Protein AF-0000000075746843 (afdb_homodimer)

Radius of gyration: 25.32 Å; Cα contacts (8 Å, |Δi|>4): 802; chains: 2; bounding box: 60×71×54 Å

Secondary structure (DSSP, 8-state):
----HHHHHHHHHHHSS--SHHHHHHHHT--HHHHHHHHHHT---HHHHHHHHHHHT--HHHHHT--S--------------EEEEEEEEEEE-TTT-SEEEEEEEEEEEEHHHHTTT--GGGEEEEE---STTTTTS-TT-EEEEETT--S--TTEEEEEEETTEEEEEEEEEETTEEEEES-TT-EE-TTTS--EEEEEEEEEEE-----/----HHHHHHHHHHHSS--SHHHHHHHHT--HHHHHHHHHHT---HHHHHHHHHHHT--HHHHHT-----------------EEEEEEEEEEE-TTT-SEEEEEEEEEEEEHHHHTTT--GGGEEEEE---STTTTTS-TT-EEEEETT--S--TTEEEEEEETTEEEEEEEEEETTEEEEES-TT-EE-TTTS--EEEEEEEEEEE-----

Sequence (424 aa):
MRTQFSPFFERVMQATDIENQSQLAKVLGVGRAAISLVKQKNSVPSRWILLLSRAYDLDPVWLAGEDEEPEQDMSSADHTEGIATLPWVRPELDPGTGTLRPLERPGWPVSAGWLSQWGSPEQTVVLYAPSAALEPEITPGDILAVDQAQTTATDGGIFLLTLPTGIILRRLWLQPDGVRLEPGSDQTLQAEEGGDLLGRVLFSVRGHGQSGMRTQFSPFFERVMQATDIENQSQLAKVLGVGRAAISLVKQKNSVPSRWILLLSRAYDLDPVWLAGEDEEPEQDMSSADHTEGIATLPWVRPELDPGTGTLRPLERPGWPVSAGWLSQWGSPEQTVVLYAPSAALEPEITPGDILAVDQAQTTATDGGIFLLTLPTGIILRRLWLQPDGVRLEPGSDQTLQAEEGGDLLGRVLFSVRGHGQSG

pLDDT: mean 82.44, std 17.91, range [25.45, 98.44]

Solvent-accessible surface area (backbone atoms only — not comparable to full-atom values): 23309 Å² total; per-residue (Å²): 133,75,25,42,33,70,68,32,50,50,46,45,40,71,73,43,92,42,82,49,71,67,50,46,18,59,73,73,70,49,54,63,67,55,54,53,49,31,52,71,66,36,42,48,57,66,64,59,45,51,51,48,17,62,76,61,72,45,61,50,54,61,47,53,63,65,68,75,80,77,65,81,62,82,54,75,72,73,36,57,77,42,75,39,63,26,48,35,34,43,94,41,67,34,87,88,76,68,38,67,32,77,43,95,58,84,48,48,47,34,43,41,33,72,44,53,79,65,46,53,69,91,44,27,35,27,32,61,40,87,47,62,60,49,55,72,71,41,39,61,77,20,40,33,34,29,27,49,76,46,53,68,91,44,55,68,31,38,30,37,28,36,47,100,90,41,68,46,66,32,31,30,36,72,46,100,85,34,34,32,28,41,66,61,57,85,44,55,35,39,82,86,72,39,51,56,54,57,12,27,38,38,33,39,38,38,76,47,51,69,64,117,134,74,26,44,29,69,69,32,52,51,46,45,40,72,72,44,92,41,81,48,72,66,50,46,18,60,74,71,69,48,53,63,68,55,55,54,50,30,50,71,67,36,41,49,56,65,65,59,44,51,52,49,17,63,76,62,71,44,60,49,54,62,48,53,62,66,68,76,79,79,62,80,65,84,58,73,77,72,38,56,75,41,76,40,62,25,47,35,34,42,90,42,68,34,87,88,76,68,37,66,32,77,42,96,56,84,47,50,47,34,42,41,33,71,44,53,79,63,46,52,68,91,45,26,34,28,32,61,39,88,47,63,59,48,54,72,71,41,41,63,76,20,40,32,33,30,27,49,76,45,55,68,91,42,55,67,31,38,30,36,29,36,46,98,89,41,66,45,66,33,31,32,37,72,47,98,85,34,32,32,28,41,67,61,58,85,43,55,36,39,83,86,73,40,49,58,52,56,12,28,38,39,31,38,36,40,76,47,50,69,61,117

Nearest PDB structures (foldseek):
  3bdn-assembly1_A  TM=4.431E-01  e=1.319E-05  Lambdavirus lambda
  4n31-assembly1_A  TM=7.447E-01  e=4.473E-03  Streptococcus pyogenes
  5d4z-assembly3_F  TM=6.217E-01  e=3.722E-02  Salmonella phage SPC32H
  5d4z-assembly8_U  TM=5.764E-01  e=5.960E-02  Salmonella phage SPC32H
  3fks-assembly1_D  TM=4.056E-01  e=1.609E+00  Saccharomyces cerevisiae

Foldseek 3Di:
DFQFLVLLVVVLVVQHVDPDLCSLCVQLVHDSVVSVVCNVVRGDDLSSLLSSCVVRVNDSCVSSVPPPDPPPCCDDPCLVQDKDFAWEFEQDADPVPRATHGDPDTGHIDRQSVLSVPAGSVQKHKYFAPDCQDPPVHHGVKIWIWRQVPFDADAQWWFWFADPVGIHIWTWHDDPQAIATRPVRVDRPRPVNGTGTRGTTRDIGDDPPPPD/DFQFLVLLVVVLVVQHVDDDLCVLCVQLVHDSVVSVVCNVVRGDDLSSLVSSCVVRVNDSCVSSVPPDDPPPCCPDPCLVQDKDFAWEFEQDADPVPRATHGDPDTGDIDRQSVLVVPAGSVQKHKYFAPDCQDPPVHHGVKIWIWRQVPFDADAQWWFWFADPVGIHIWTWHDDPQAIATRPVRVDRPRPVNGTGTRGTTRDIGDDPPPPD

InterPro domains:
  IPR001387 Cro/C1-type, helix-turn-helix domain [PS50943] (21-63)
  IPR001387 Cro/C1-type, helix-turn-helix domain [cd00093] (21-63)
  IPR010744 Bacteriophage CI repressor, N-terminal [PF07022] (10-70)
  IPR010982 Lambda repressor-like, DNA-binding domain superfamily [G3DSA:1.10.260.40] (3-71)
  IPR010982 Lambda repressor-like, DNA-binding domain superfamily [SSF47413] (20-64)
  IPR015927 Peptidase S24/S26A/S26B/S26C [PF00717] (114-185)
  IPR036286 LexA/Signal peptidase-like superfamily [SSF51306] (119-205)
  IPR039418 LexA-like [cd06529] (135-183)

Structure (mmCIF, N/CA/C/O backbone):
data_AF-0000000075746843-model_v1
#
loop_
_entity.id
_entity.type
_entity.pdbx_description
1 polymer 'CI repressor'
#
loop_
_atom_site.group_PDB
_atom_site.id
_atom_site.type_symbol
_atom_site.label_atom_id
_atom_site.label_alt_id
_atom_site.label_comp_id
_atom_site.label_asym_id
_atom_site.label_entity_id
_atom_site.label_seq_id
_atom_site.pdbx_PDB_ins_code
_atom_site.Cartn_x
_atom_site.Cartn_y
_atom_site.Cartn_z
_atom_site.occupancy
_atom_site.B_iso_or_equiv
_atom_site.auth_seq_id
_atom_site.auth_comp_id
_atom_site.auth_asym_id
_atom_site.auth_atom_id
_atom_site.pdbx_PDB_model_num
ATOM 1 N N . MET A 1 1 ? 26.875 -10.344 10.062 1 43.31 1 MET A N 1
ATOM 2 C CA . MET A 1 1 ? 27.984 -11.281 9.938 1 43.31 1 MET A CA 1
ATOM 3 C C . MET A 1 1 ? 27.859 -12.094 8.656 1 43.31 1 MET A C 1
ATOM 5 O O . MET A 1 1 ? 26.766 -12.391 8.203 1 43.31 1 MET A O 1
ATOM 9 N N . ARG A 1 2 ? 28.938 -12.375 7.938 1 61.88 2 ARG A N 1
ATOM 10 C CA . ARG A 1 2 ? 29.078 -13.062 6.656 1 61.88 2 ARG A CA 1
ATOM 11 C C . ARG A 1 2 ? 28.844 -14.562 6.816 1 61.88 2 ARG A C 1
ATOM 13 O O . ARG A 1 2 ? 29.469 -15.203 7.672 1 61.88 2 ARG A O 1
ATOM 20 N N . THR A 1 3 ? 27.734 -14.906 6.316 1 76.88 3 THR A N 1
ATOM 21 C CA . THR A 1 3 ? 27.484 -16.344 6.367 1 76.88 3 THR A CA 1
ATOM 22 C C . THR A 1 3 ? 28.484 -17.109 5.508 1 76.88 3 THR A C 1
ATOM 24 O O . THR A 1 3 ? 28.594 -16.844 4.305 1 76.88 3 THR A O 1
ATOM 27 N N . GLN A 1 4 ? 29.359 -17.875 6.223 1 82.81 4 GLN A N 1
ATOM 28 C CA . GLN A 1 4 ? 30.375 -18.656 5.535 1 82.81 4 GLN A CA 1
ATOM 29 C C . GLN A 1 4 ? 29.75 -19.812 4.754 1 82.81 4 GLN A C 1
ATOM 31 O O . GLN A 1 4 ? 28.781 -20.406 5.211 1 82.81 4 GLN A O 1
ATOM 36 N N . PHE A 1 5 ? 30.328 -20.109 3.574 1 90.69 5 PHE A N 1
ATOM 37 C CA . PHE A 1 5 ? 29.703 -21.062 2.66 1 90.69 5 PHE A CA 1
ATOM 38 C C . PHE A 1 5 ? 29.75 -22.484 3.234 1 90.69 5 PHE A C 1
ATOM 40 O O . PHE A 1 5 ? 28.75 -23.188 3.215 1 90.69 5 PHE A O 1
ATOM 47 N N . SER A 1 6 ? 30.953 -22.891 3.771 1 89.75 6 SER A N 1
ATOM 48 C CA . SER A 1 6 ? 31.125 -24.281 4.184 1 89.75 6 SER A CA 1
ATOM 49 C C . SER A 1 6 ? 30.125 -24.656 5.285 1 89.75 6 SER A C 1
ATOM 51 O O . SER A 1 6 ? 29.391 -25.641 5.156 1 89.75 6 SER A O 1
ATOM 53 N N . PRO A 1 7 ? 30.062 -23.891 6.375 1 86.88 7 PRO A N 1
ATOM 54 C CA . PRO A 1 7 ? 29.078 -24.234 7.398 1 86.88 7 PRO A CA 1
ATOM 55 C C . PRO A 1 7 ? 27.641 -24.094 6.906 1 86.88 7 PRO A C 1
ATOM 57 O O . PRO A 1 7 ? 26.766 -24.875 7.281 1 86.88 7 PRO A O 1
ATOM 60 N N . PHE A 1 8 ? 27.344 -23.141 6.062 1 89.31 8 PHE A N 1
ATOM 61 C CA . PHE A 1 8 ? 26.031 -22.953 5.453 1 89.31 8 PHE A CA 1
ATOM 62 C C . PHE A 1 8 ? 25.625 -24.172 4.645 1 89.31 8 PHE A C 1
ATOM 64 O O . PHE A 1 8 ? 24.516 -24.703 4.812 1 89.31 8 PHE A O 1
ATOM 71 N N . PHE A 1 9 ? 26.484 -24.609 3.811 1 92.19 9 PHE A N 1
ATOM 72 C CA . PHE A 1 9 ? 26.188 -25.734 2.934 1 92.19 9 PHE A CA 1
ATOM 73 C C . PHE A 1 9 ? 26 -27.016 3.738 1 92.19 9 PHE A C 1
ATOM 75 O O . PHE A 1 9 ? 25.156 -27.844 3.418 1 92.19 9 PHE A O 1
ATOM 82 N N . GLU A 1 10 ? 26.75 -27.125 4.793 1 90.12 10 GLU A N 1
ATOM 83 C CA . GLU A 1 10 ? 26.594 -28.281 5.68 1 90.12 10 GLU A CA 1
ATOM 84 C C . GLU A 1 10 ? 25.203 -28.297 6.309 1 90.12 10 GLU A C 1
ATOM 86 O O . GLU A 1 10 ? 24.578 -29.359 6.391 1 90.12 10 GLU A O 1
ATOM 91 N N . ARG A 1 11 ? 24.719 -27.203 6.695 1 88.19 11 ARG A N 1
ATOM 92 C CA . ARG A 1 11 ? 23.391 -27.109 7.281 1 88.19 11 ARG A CA 1
ATOM 93 C C . ARG A 1 11 ? 22.312 -27.406 6.242 1 88.19 11 ARG A C 1
ATOM 95 O O . ARG A 1 11 ? 21.312 -28.062 6.539 1 88.19 11 ARG A O 1
ATOM 102 N N . VAL A 1 12 ? 22.484 -26.938 5.051 1 91.25 12 VAL A N 1
ATOM 103 C CA . VAL A 1 12 ? 21.578 -27.203 3.949 1 91.25 12 VAL A CA 1
ATOM 104 C C . VAL A 1 12 ? 21.5 -28.703 3.689 1 91.25 12 VAL A C 1
ATOM 106 O O . VAL A 1 12 ? 20.406 -29.281 3.59 1 91.25 12 VAL A O 1
ATOM 109 N N . MET A 1 13 ? 22.688 -29.297 3.652 1 92.25 13 MET A N 1
ATOM 110 C CA . MET A 1 13 ? 22.734 -30.734 3.381 1 92.25 13 MET A CA 1
ATOM 111 C C . MET A 1 13 ? 22.062 -31.531 4.504 1 92.25 13 MET A C 1
ATOM 113 O O . MET A 1 13 ? 21.438 -32.562 4.254 1 92.25 13 MET A O 1
ATOM 117 N N . GLN A 1 14 ? 22.141 -31 5.656 1 89 14 GLN A N 1
ATOM 118 C CA . GLN A 1 14 ? 21.594 -31.688 6.824 1 89 14 GLN A CA 1
ATOM 119 C C . GLN A 1 14 ? 20.062 -31.594 6.848 1 89 14 GLN A C 1
ATOM 121 O O . GLN A 1 14 ? 19.375 -32.531 7.234 1 89 14 GLN A O 1
ATOM 126 N N . ALA A 1 15 ? 19.547 -30.5 6.371 1 86.06 15 ALA A N 1
ATOM 127 C CA . ALA A 1 15 ? 18.141 -30.203 6.594 1 86.06 15 ALA A CA 1
ATOM 128 C C . ALA A 1 15 ? 17.328 -30.438 5.324 1 86.06 15 ALA A C 1
ATOM 130 O O . ALA A 1 15 ? 16.094 -30.391 5.355 1 86.06 15 ALA A O 1
ATOM 131 N N . THR A 1 16 ? 18.078 -30.672 4.254 1 89.56 16 THR A N 1
ATOM 132 C CA . THR A 1 16 ? 17.359 -30.828 2.99 1 89.56 16 THR A CA 1
ATOM 133 C C . THR A 1 16 ? 17.859 -32.062 2.232 1 89.56 16 THR A C 1
ATOM 135 O O . THR A 1 16 ? 18.75 -32.781 2.707 1 89.56 16 THR A O 1
ATOM 138 N N . ASP A 1 17 ? 17.234 -32.312 1.042 1 89 17 ASP A N 1
ATOM 139 C CA . ASP A 1 17 ? 17.641 -33.406 0.192 1 89 17 ASP A CA 1
ATOM 140 C C . ASP A 1 17 ? 18.75 -33 -0.775 1 89 17 ASP A C 1
ATOM 142 O O . ASP A 1 17 ? 19.094 -33.75 -1.683 1 89 17 ASP A O 1
ATOM 146 N N . ILE A 1 18 ? 19.266 -31.828 -0.568 1 92.44 18 ILE A N 1
ATOM 147 C CA . ILE A 1 18 ? 20.359 -31.344 -1.4 1 92.44 18 ILE A CA 1
ATOM 148 C C . ILE A 1 18 ? 21.656 -32.031 -0.983 1 92.44 18 ILE A C 1
ATOM 150 O O . ILE A 1 18 ? 22.078 -31.953 0.175 1 92.44 18 ILE A O 1
ATOM 154 N N . GLU A 1 19 ? 22.219 -32.688 -1.957 1 90.31 19 GLU A N 1
ATOM 155 C CA . GLU A 1 19 ? 23.359 -33.531 -1.599 1 90.31 19 GLU A CA 1
ATOM 156 C C . GLU A 1 19 ? 24.656 -32.938 -2.186 1 90.31 19 GLU A C 1
ATOM 158 O O . GLU A 1 19 ? 25.75 -33.312 -1.767 1 90.31 19 GLU A O 1
ATOM 163 N N . ASN A 1 20 ? 24.609 -32.156 -3.236 1 90.31 20 ASN A N 1
ATOM 164 C CA . ASN A 1 20 ? 25.797 -31.594 -3.881 1 90.31 20 ASN A CA 1
ATOM 165 C C . ASN A 1 20 ? 25.562 -30.172 -4.371 1 90.31 20 ASN A C 1
ATOM 167 O O . ASN A 1 20 ? 24.438 -29.688 -4.344 1 90.31 20 ASN A O 1
ATOM 171 N N . GLN A 1 21 ? 26.656 -29.516 -4.77 1 91.69 21 GLN A N 1
ATOM 172 C CA . GLN A 1 21 ? 26.625 -28.109 -5.156 1 91.69 21 GLN A CA 1
ATOM 173 C C . GLN A 1 21 ? 25.797 -27.906 -6.43 1 91.69 21 GLN A C 1
ATOM 175 O O . GLN A 1 21 ? 25.188 -26.859 -6.625 1 91.69 21 GLN A O 1
ATOM 180 N N . SER A 1 22 ? 25.75 -28.984 -7.258 1 90.31 22 SER A N 1
ATOM 181 C CA . SER A 1 22 ? 24.938 -28.922 -8.469 1 90.31 22 SER A CA 1
ATOM 182 C C . SER A 1 22 ? 23.453 -28.875 -8.141 1 90.31 22 SER A C 1
ATOM 184 O O . SER A 1 22 ? 22.703 -28.125 -8.758 1 90.31 22 SER A O 1
ATOM 186 N N . GLN A 1 23 ? 23 -29.625 -7.215 1 91.38 23 GLN A N 1
ATOM 187 C CA . GLN A 1 23 ? 21.625 -29.625 -6.758 1 91.38 23 GLN A CA 1
ATOM 188 C C . GLN A 1 23 ? 21.25 -28.312 -6.082 1 91.38 23 GLN A C 1
ATOM 190 O O . GLN A 1 23 ? 20.141 -27.797 -6.27 1 91.38 23 GLN A O 1
ATOM 195 N N . LEU A 1 24 ? 22.156 -27.766 -5.246 1 92.25 24 LEU A N 1
ATOM 196 C CA . LEU A 1 24 ? 21.953 -26.453 -4.629 1 92.25 24 LEU A CA 1
ATOM 197 C C . LEU A 1 24 ? 21.703 -25.391 -5.691 1 92.25 24 LEU A C 1
ATOM 199 O O . LEU A 1 24 ? 20.781 -24.578 -5.562 1 92.25 24 LEU A O 1
ATOM 203 N N . ALA A 1 25 ? 22.516 -25.375 -6.754 1 91.5 25 ALA A N 1
ATOM 204 C CA . ALA A 1 25 ? 22.375 -24.438 -7.855 1 91.5 25 ALA A CA 1
ATOM 205 C C . ALA A 1 25 ? 20.984 -24.531 -8.492 1 91.5 25 ALA A C 1
ATOM 207 O O . ALA A 1 25 ? 20.359 -23.5 -8.781 1 91.5 25 ALA A O 1
ATOM 208 N N . LYS A 1 26 ? 20.547 -25.781 -8.648 1 86.62 26 LYS A N 1
ATOM 209 C CA . LYS A 1 26 ? 19.234 -26.031 -9.25 1 86.62 26 LYS A CA 1
ATOM 210 C C . LYS A 1 26 ? 18.125 -25.453 -8.391 1 86.62 26 LYS A C 1
ATOM 212 O O . LYS A 1 26 ? 17.219 -24.781 -8.898 1 86.62 26 LYS A O 1
ATOM 217 N N . VAL A 1 27 ? 18.234 -25.703 -7.113 1 84.44 27 VAL A N 1
ATOM 218 C CA . VAL A 1 27 ? 17.188 -25.266 -6.195 1 84.44 27 VAL A CA 1
ATOM 219 C C . VAL A 1 27 ? 17.172 -23.734 -6.105 1 84.44 27 VAL A C 1
ATOM 221 O O . VAL A 1 27 ? 16.109 -23.125 -6.027 1 84.44 27 VAL A O 1
ATOM 224 N N . LEU A 1 28 ? 18.281 -23.094 -6.109 1 86.69 28 LEU A N 1
ATOM 225 C CA . LEU A 1 28 ? 18.438 -21.656 -5.977 1 86.69 28 LEU A CA 1
ATOM 226 C C . LEU A 1 28 ? 18.172 -20.953 -7.309 1 86.69 28 LEU A C 1
ATOM 228 O O . LEU A 1 28 ? 18.016 -19.734 -7.355 1 86.69 28 LEU A O 1
ATOM 232 N N . GLY A 1 29 ? 18.141 -21.766 -8.406 1 81.62 29 GLY A N 1
ATOM 233 C CA . GLY A 1 29 ? 17.922 -21.219 -9.734 1 81.62 29 GLY A CA 1
ATOM 234 C C . GLY A 1 29 ? 19.109 -20.422 -10.258 1 81.62 29 GLY A C 1
ATOM 235 O O . GLY A 1 29 ? 18.922 -19.391 -10.914 1 81.62 29 GLY A O 1
ATOM 236 N N . VAL A 1 30 ? 20.234 -20.797 -9.898 1 83.56 30 VAL A N 1
ATOM 237 C CA . VAL A 1 30 ? 21.438 -20.125 -10.352 1 83.56 30 VAL A CA 1
ATOM 238 C C . VAL A 1 30 ? 22.344 -21.109 -11.078 1 83.56 30 VAL A C 1
ATOM 240 O O . VAL A 1 30 ? 22.094 -22.328 -11.039 1 83.56 30 VAL A O 1
ATOM 243 N N . GLY A 1 31 ? 23.328 -20.609 -11.781 1 81.38 31 GLY A N 1
ATOM 244 C CA . GLY A 1 31 ? 24.312 -21.453 -12.438 1 81.38 31 GLY A CA 1
ATOM 245 C C . GLY A 1 31 ? 25.375 -21.984 -11.484 1 81.38 31 GLY A C 1
ATOM 246 O O . GLY A 1 31 ? 25.578 -21.422 -10.406 1 81.38 31 GLY A O 1
ATOM 247 N N . ARG A 1 32 ? 26.031 -23.047 -11.906 1 84.94 32 ARG A N 1
ATOM 248 C CA . ARG A 1 32 ? 27.078 -23.656 -11.109 1 84.94 32 ARG A CA 1
ATOM 249 C C . ARG A 1 32 ? 28.219 -22.688 -10.852 1 84.94 32 ARG A C 1
ATOM 251 O O . ARG A 1 32 ? 28.859 -22.75 -9.797 1 84.94 32 ARG A O 1
ATOM 258 N N . ALA A 1 33 ? 28.469 -21.734 -11.773 1 83.31 33 ALA A N 1
ATOM 259 C CA . ALA A 1 33 ? 29.547 -20.75 -11.625 1 83.31 33 ALA A CA 1
ATOM 260 C C . ALA A 1 33 ? 29.266 -19.812 -10.453 1 83.31 33 ALA A C 1
ATOM 262 O O . ALA A 1 33 ? 30.188 -19.391 -9.75 1 83.31 33 ALA A O 1
ATOM 263 N N . ALA A 1 34 ? 28.047 -19.547 -10.211 1 87.19 34 ALA A N 1
ATOM 264 C CA . ALA A 1 34 ? 27.641 -18.688 -9.102 1 87.19 34 ALA A CA 1
ATOM 265 C C . ALA A 1 34 ? 27.938 -19.344 -7.758 1 87.19 34 ALA A C 1
ATOM 267 O O . ALA A 1 34 ? 28.406 -18.672 -6.828 1 87.19 34 ALA A O 1
ATOM 268 N N . ILE A 1 35 ? 27.641 -20.562 -7.672 1 91.69 35 ILE A N 1
ATOM 269 C CA . ILE A 1 35 ? 27.922 -21.312 -6.441 1 91.69 35 ILE A CA 1
ATOM 270 C C . ILE A 1 35 ? 29.422 -21.297 -6.164 1 91.69 35 ILE A C 1
ATOM 272 O O . ILE A 1 35 ? 29.844 -21.078 -5.031 1 91.69 35 ILE A O 1
ATOM 276 N N . SER A 1 36 ? 30.234 -21.547 -7.227 1 89 36 SER A N 1
ATOM 277 C CA . SER A 1 36 ? 31.688 -21.578 -7.094 1 89 36 SER A CA 1
ATOM 278 C C . SER A 1 36 ? 32.219 -20.234 -6.629 1 89 36 SER A C 1
ATOM 280 O O . SER A 1 36 ? 33.125 -20.172 -5.785 1 89 36 SER A O 1
ATOM 282 N N . LEU A 1 37 ? 31.703 -19.188 -7.094 1 84.44 37 LEU A N 1
ATOM 283 C CA . LEU A 1 37 ? 32.125 -17.844 -6.738 1 84.44 37 LEU A CA 1
ATOM 284 C C . LEU A 1 37 ? 31.812 -17.547 -5.273 1 84.44 37 LEU A C 1
ATOM 286 O O . LEU A 1 37 ? 32.656 -16.984 -4.555 1 84.44 37 LEU A O 1
ATOM 290 N N . VAL A 1 38 ? 30.594 -17.875 -4.867 1 87.69 38 VAL A N 1
ATOM 291 C CA . VAL A 1 38 ? 30.172 -17.656 -3.486 1 87.69 38 VAL A CA 1
ATOM 292 C C . VAL A 1 38 ? 31.047 -18.469 -2.541 1 87.69 38 VAL A C 1
ATOM 294 O O . VAL A 1 38 ? 31.422 -18.016 -1.462 1 87.69 38 VAL A O 1
ATOM 297 N N . LYS A 1 39 ? 31.312 -19.625 -3.002 1 90.5 39 LYS A N 1
ATOM 298 C CA . LYS A 1 39 ? 32.188 -20.5 -2.23 1 90.5 39 LYS A CA 1
ATOM 299 C C . LYS A 1 39 ? 33.594 -19.891 -2.105 1 90.5 39 LYS A C 1
ATOM 301 O O . LYS A 1 39 ? 34.188 -19.906 -1.026 1 90.5 39 LYS A O 1
ATOM 306 N N . GLN A 1 40 ? 34.094 -19.281 -3.188 1 86.56 40 GLN A N 1
ATOM 307 C CA . GLN A 1 40 ? 35.438 -18.672 -3.193 1 86.56 40 GLN A CA 1
ATOM 308 C C . GLN A 1 40 ? 35.469 -17.422 -2.311 1 86.56 40 GLN A C 1
ATOM 310 O O . GLN A 1 40 ? 36.406 -17.203 -1.561 1 86.56 40 GLN A O 1
ATOM 315 N N . LYS A 1 41 ? 34.469 -16.703 -2.359 1 82.5 41 LYS A N 1
ATOM 316 C CA . LYS A 1 41 ? 34.375 -15.477 -1.572 1 82.5 41 LYS A CA 1
ATOM 317 C C . LYS A 1 41 ? 34 -15.773 -0.127 1 82.5 41 LYS A C 1
ATOM 319 O O . LYS A 1 41 ? 34.125 -14.922 0.75 1 82.5 41 LYS A O 1
ATOM 324 N N . ASN A 1 42 ? 33.469 -16.953 0.06 1 84.12 42 ASN A N 1
ATOM 325 C CA . ASN A 1 42 ? 33.031 -17.469 1.355 1 84.12 42 ASN A CA 1
ATOM 326 C C . ASN A 1 42 ? 32.031 -16.516 2.008 1 84.12 42 ASN A C 1
ATOM 328 O O . ASN A 1 42 ? 32.125 -16.203 3.189 1 84.12 42 ASN A O 1
ATOM 332 N N . SER A 1 43 ? 31.234 -15.93 1.247 1 82.12 43 SER A N 1
ATOM 333 C CA . SER A 1 43 ? 30.156 -15.07 1.7 1 82.12 43 SER A CA 1
ATOM 334 C C . SER A 1 43 ? 28.844 -15.422 1.006 1 82.12 43 SER A C 1
ATOM 336 O O . SER A 1 43 ? 28.672 -15.148 -0.183 1 82.12 43 SER A O 1
ATOM 338 N N . VAL A 1 44 ? 27.922 -16 1.709 1 86 44 VAL A N 1
ATOM 339 C CA . VAL A 1 44 ? 26.641 -16.453 1.162 1 86 44 VAL A CA 1
ATOM 340 C C . VAL A 1 44 ? 25.672 -15.281 1.104 1 86 44 VAL A C 1
ATOM 342 O O . VAL A 1 44 ? 25.406 -14.625 2.117 1 86 44 VAL A O 1
ATOM 345 N N . PRO A 1 45 ? 25.188 -15.07 -0.023 1 80.19 45 PRO A N 1
ATOM 346 C CA . PRO A 1 45 ? 24.172 -14.023 -0.121 1 80.19 45 PRO A CA 1
ATOM 347 C C . PRO A 1 45 ? 22.922 -14.336 0.704 1 80.19 45 PRO A C 1
ATOM 349 O O . PRO A 1 45 ? 22.484 -15.484 0.755 1 80.19 45 PRO A O 1
ATOM 352 N N . SER A 1 46 ? 22.438 -13.367 1.333 1 73.12 46 SER A N 1
ATOM 353 C CA . SER A 1 46 ? 21.266 -13.531 2.186 1 73.12 46 SER A CA 1
ATOM 354 C C . SER A 1 46 ? 20.078 -14.07 1.393 1 73.12 46 SER A C 1
ATOM 356 O O . SER A 1 46 ? 19.25 -14.812 1.927 1 73.12 46 SER A O 1
ATOM 358 N N . ARG A 1 47 ? 20.078 -13.734 0.18 1 75.81 47 ARG A N 1
ATOM 359 C CA . ARG A 1 47 ? 19.016 -14.211 -0.69 1 75.81 47 ARG A CA 1
ATOM 360 C C . ARG A 1 47 ? 18.984 -15.734 -0.746 1 75.81 47 ARG A C 1
ATOM 362 O O . ARG A 1 47 ? 17.906 -16.344 -0.752 1 75.81 47 ARG A O 1
ATOM 369 N N . TRP A 1 48 ? 20.125 -16.344 -0.791 1 83.81 48 TRP A N 1
ATOM 370 C CA . TRP A 1 48 ? 20.203 -17.797 -0.827 1 83.81 48 TRP A CA 1
ATOM 371 C C . TRP A 1 48 ? 19.625 -18.406 0.45 1 83.81 48 TRP A C 1
ATOM 373 O O . TRP A 1 48 ? 18.922 -19.406 0.403 1 83.81 48 TRP A O 1
ATOM 383 N N . ILE A 1 49 ? 19.891 -17.781 1.537 1 80.81 49 ILE A N 1
ATOM 384 C CA . ILE A 1 49 ? 19.422 -18.234 2.84 1 80.81 49 ILE A CA 1
ATOM 385 C C . ILE A 1 49 ? 17.891 -18.156 2.898 1 80.81 49 ILE A C 1
ATOM 387 O O . ILE A 1 49 ? 17.234 -19.125 3.301 1 80.81 49 ILE A O 1
ATOM 391 N N . LEU A 1 50 ? 17.438 -17.078 2.408 1 75.69 50 LEU A N 1
ATOM 392 C CA . LEU A 1 50 ? 15.992 -16.859 2.43 1 75.69 50 LEU A CA 1
ATOM 393 C C . LEU A 1 50 ? 15.281 -17.828 1.497 1 75.69 50 LEU A C 1
ATOM 395 O O . LEU A 1 50 ? 14.25 -18.406 1.861 1 75.69 50 LEU A O 1
ATOM 399 N N . LEU A 1 51 ? 15.859 -18.016 0.35 1 79.12 51 LEU A N 1
ATOM 400 C CA . LEU A 1 51 ? 15.273 -18.922 -0.628 1 79.12 51 LEU A CA 1
ATOM 401 C C . LEU A 1 51 ? 15.227 -20.344 -0.086 1 79.12 51 LEU A C 1
ATOM 403 O O . LEU A 1 51 ? 14.195 -21.016 -0.188 1 79.12 51 LEU A O 1
ATOM 407 N N . LEU A 1 52 ? 16.203 -20.719 0.467 1 85.69 52 LEU A N 1
ATOM 408 C CA . LEU A 1 52 ? 16.281 -22.078 0.994 1 85.69 52 LEU A CA 1
ATOM 409 C C . LEU A 1 52 ? 15.391 -22.234 2.219 1 85.69 52 LEU A C 1
ATOM 411 O O . LEU A 1 52 ? 14.758 -23.281 2.4 1 85.69 52 LEU A O 1
ATOM 415 N N . SER A 1 53 ? 15.352 -21.219 3.016 1 80.81 53 SER A N 1
ATOM 416 C CA . SER A 1 53 ? 14.492 -21.234 4.195 1 80.81 53 SER A CA 1
ATOM 417 C C . SER A 1 53 ? 13.023 -21.422 3.812 1 80.81 53 SER A C 1
ATOM 419 O O . SER A 1 53 ? 12.312 -22.203 4.43 1 80.81 53 SER A O 1
ATOM 421 N N . ARG A 1 54 ? 12.766 -20.844 2.807 1 72.88 54 ARG A N 1
ATOM 422 C CA . ARG A 1 54 ? 11.391 -20.922 2.326 1 72.88 54 ARG A CA 1
ATOM 423 C C . ARG A 1 54 ? 11.109 -22.25 1.653 1 72.88 54 ARG A C 1
ATOM 425 O O . ARG A 1 54 ? 10.07 -22.875 1.898 1 72.88 54 ARG A O 1
ATOM 432 N N . ALA A 1 55 ? 11.961 -22.609 0.878 1 76.44 55 ALA A N 1
ATOM 433 C CA . ALA A 1 55 ? 11.781 -23.812 0.082 1 76.44 55 ALA A CA 1
ATOM 434 C C . ALA A 1 55 ? 11.758 -25.062 0.971 1 76.44 55 ALA A C 1
ATOM 436 O O . ALA A 1 55 ? 11.031 -26.016 0.686 1 76.44 55 ALA A O 1
ATOM 437 N N . TYR A 1 56 ? 12.414 -24.984 2.088 1 82.81 56 TYR A N 1
ATOM 438 C CA . TYR A 1 56 ? 12.562 -26.203 2.898 1 82.81 56 TYR A CA 1
ATOM 439 C C . TYR A 1 56 ? 12.055 -25.969 4.32 1 82.81 56 TYR A C 1
ATOM 441 O O . TYR A 1 56 ? 12.25 -26.797 5.199 1 82.81 56 TYR A O 1
ATOM 449 N N . ASP A 1 57 ? 11.445 -24.828 4.496 1 77.44 57 ASP A N 1
ATOM 450 C CA . ASP A 1 57 ? 10.875 -24.453 5.793 1 77.44 57 ASP A CA 1
ATOM 451 C C . ASP A 1 57 ? 11.938 -24.5 6.887 1 77.44 57 ASP A C 1
ATOM 453 O O . ASP A 1 57 ? 11.742 -25.156 7.922 1 77.44 57 ASP A O 1
ATOM 457 N N . LEU A 1 58 ? 13.016 -23.938 6.703 1 80.56 58 LEU A N 1
ATOM 458 C CA . LEU A 1 58 ? 14.125 -23.906 7.645 1 80.56 58 LEU A CA 1
ATOM 459 C C . LEU A 1 58 ? 14.227 -22.531 8.312 1 80.56 58 LEU A C 1
ATOM 461 O O . LEU A 1 58 ? 13.859 -21.516 7.715 1 80.56 58 LEU A O 1
ATOM 465 N N . ASP A 1 59 ? 14.617 -22.5 9.523 1 74.56 59 ASP A N 1
ATOM 466 C CA . ASP A 1 59 ? 14.93 -21.266 10.227 1 74.56 59 ASP A CA 1
ATOM 467 C C . ASP A 1 59 ? 16.094 -20.547 9.555 1 74.56 59 ASP A C 1
ATOM 469 O O . ASP A 1 59 ? 17.203 -21.078 9.477 1 74.56 59 ASP A O 1
ATOM 473 N N . PRO A 1 60 ? 15.945 -19.344 9.086 1 75.62 60 PRO A N 1
ATOM 474 C CA . PRO A 1 60 ? 17.031 -18.641 8.383 1 75.62 60 PRO A CA 1
ATOM 475 C C . PRO A 1 60 ? 18.203 -18.312 9.297 1 75.62 60 PRO A C 1
ATOM 477 O O . PRO A 1 60 ? 19.344 -18.281 8.852 1 75.62 60 PRO A O 1
ATOM 480 N N . VAL A 1 61 ? 17.891 -18.094 10.516 1 69.31 61 VAL A N 1
ATOM 481 C CA . VAL A 1 61 ? 18.953 -17.781 11.477 1 69.31 61 VAL A CA 1
ATOM 482 C C . VAL A 1 61 ? 19.859 -19 11.664 1 69.31 61 VAL A C 1
ATOM 484 O O . VAL A 1 61 ? 21.078 -18.875 11.68 1 69.31 61 VAL A O 1
ATOM 487 N N . TRP A 1 62 ? 19.188 -20.109 11.945 1 77.25 62 TRP A N 1
ATOM 488 C CA . TRP A 1 62 ? 19.938 -21.359 12.07 1 77.25 62 TRP A CA 1
ATOM 489 C C . TRP A 1 62 ? 20.766 -21.625 10.812 1 77.25 62 TRP A C 1
ATOM 491 O O . TRP A 1 62 ? 21.938 -22.016 10.898 1 77.25 62 TRP A O 1
ATOM 501 N N . LEU A 1 63 ? 20.125 -21.391 9.711 1 81.75 63 LEU A N 1
ATOM 502 C CA . LEU A 1 63 ? 20.781 -21.688 8.445 1 81.75 63 LEU A CA 1
ATOM 503 C C . LEU A 1 63 ? 22 -20.781 8.242 1 81.75 63 LEU A C 1
ATOM 505 O O . LEU A 1 63 ? 23.016 -21.234 7.699 1 81.75 63 LEU A O 1
ATOM 509 N N . ALA A 1 64 ? 21.891 -19.625 8.82 1 76.25 64 ALA A N 1
ATOM 510 C CA . ALA A 1 64 ? 22.984 -18.656 8.734 1 76.25 64 ALA A CA 1
ATOM 511 C C . ALA A 1 64 ? 24.078 -18.969 9.758 1 76.25 64 ALA A C 1
ATOM 513 O O . ALA A 1 64 ? 25.188 -18.469 9.656 1 76.25 64 ALA A O 1
ATOM 514 N N . GLY A 1 65 ? 23.891 -20.016 10.805 1 64.5 65 GLY A N 1
ATOM 515 C CA . GLY A 1 65 ? 24.844 -20.438 11.812 1 64.5 65 GLY A CA 1
ATOM 516 C C . GLY A 1 65 ? 24.891 -19.516 13.016 1 64.5 65 GLY A C 1
ATOM 517 O O . GLY A 1 65 ? 25.844 -19.531 13.789 1 64.5 65 GLY A O 1
ATOM 518 N N . GLU A 1 66 ? 24.078 -18.609 13.273 1 53.78 66 GLU A N 1
ATOM 519 C CA . GLU A 1 66 ? 24.109 -17.766 14.469 1 53.78 66 GLU A CA 1
ATOM 520 C C . GLU A 1 66 ? 23.547 -18.5 15.672 1 53.78 66 GLU A C 1
ATOM 522 O O . GLU A 1 66 ? 22.328 -18.703 15.766 1 53.78 66 GLU A O 1
ATOM 527 N N . ASP A 1 67 ? 23.984 -19.594 16.141 1 39.72 67 ASP A N 1
ATOM 528 C CA . ASP A 1 67 ? 23.609 -20.438 17.266 1 39.72 67 ASP A CA 1
ATOM 529 C C . ASP A 1 67 ? 23.328 -19.609 18.5 1 39.72 67 ASP A C 1
ATOM 531 O O . ASP A 1 67 ? 23.109 -20.156 19.594 1 39.72 67 ASP A O 1
ATOM 535 N N . GLU A 1 68 ? 24.141 -18.594 18.953 1 35.56 68 GLU A N 1
ATOM 536 C CA . GLU A 1 68 ? 24.141 -18.391 20.406 1 35.56 68 GLU A CA 1
ATOM 537 C C . GLU A 1 68 ? 22.734 -18.484 20.969 1 35.56 68 GLU A C 1
ATOM 539 O O . GLU A 1 68 ? 21.75 -18.375 20.234 1 35.56 68 GLU A O 1
ATOM 544 N N . GLU A 1 69 ? 22.688 -18.344 22.516 1 31.02 69 GLU A N 1
ATOM 545 C CA . GLU A 1 69 ? 21.641 -18.453 23.531 1 31.02 69 GLU A CA 1
ATOM 546 C C . GLU A 1 69 ? 20.312 -17.922 23 1 31.02 69 GLU A C 1
ATOM 548 O O . GLU A 1 69 ? 20.266 -16.828 22.422 1 31.02 69 GLU A O 1
ATOM 553 N N . PRO A 1 70 ? 19.312 -18.797 22.938 1 31.69 70 PRO A N 1
ATOM 554 C CA . PRO A 1 70 ? 17.953 -18.391 22.578 1 31.69 70 PRO A CA 1
ATOM 555 C C . PRO A 1 70 ? 17.484 -17.141 23.312 1 31.69 70 PRO A C 1
ATOM 557 O O . PRO A 1 70 ? 16.281 -16.938 23.484 1 31.69 70 PRO A O 1
ATOM 560 N N . GLU A 1 71 ? 18.391 -16.375 23.969 1 28.17 71 GLU A N 1
ATOM 561 C CA . GLU A 1 71 ? 17.672 -15.367 24.75 1 28.17 71 GLU A CA 1
ATOM 562 C C . GLU A 1 71 ? 16.375 -14.953 24.062 1 28.17 71 GLU A C 1
ATOM 564 O O . GLU A 1 71 ? 16.281 -14.977 22.828 1 28.17 71 GLU A O 1
ATOM 569 N N . GLN A 1 72 ? 15.25 -15.039 24.875 1 29.38 72 GLN A N 1
ATOM 570 C CA . GLN A 1 72 ? 13.852 -14.656 24.703 1 29.38 72 GLN A CA 1
ATOM 571 C C . GLN A 1 72 ? 13.711 -13.523 23.688 1 29.38 72 GLN A C 1
ATOM 573 O O . GLN A 1 72 ? 12.703 -12.82 23.672 1 29.38 72 GLN A O 1
ATOM 578 N N . ASP A 1 73 ? 14.898 -13.078 23.297 1 25.45 73 ASP A N 1
ATOM 579 C CA . ASP A 1 73 ? 14.695 -11.812 22.609 1 25.45 73 ASP A CA 1
ATOM 580 C C . ASP A 1 73 ? 13.766 -11.992 21.406 1 25.45 73 ASP A C 1
ATOM 582 O O . ASP A 1 73 ? 14.094 -12.703 20.453 1 25.45 73 ASP A O 1
ATOM 586 N N . MET A 1 74 ? 12.508 -12.438 21.531 1 28.45 74 MET A N 1
ATOM 587 C CA . MET A 1 74 ? 11.438 -11.984 20.656 1 28.45 74 MET A CA 1
ATOM 588 C C . MET A 1 74 ? 11.938 -10.906 19.688 1 28.45 74 MET A C 1
ATOM 590 O O . MET A 1 74 ? 11.148 -10.125 19.156 1 28.45 74 MET A O 1
ATOM 594 N N . SER A 1 75 ? 13.242 -10.719 19.844 1 27.7 75 SER A N 1
ATOM 595 C CA . SER A 1 75 ? 13.742 -9.57 19.094 1 27.7 75 SER A CA 1
ATOM 596 C C . SER A 1 75 ? 13.414 -9.688 17.609 1 27.7 75 SER A C 1
ATOM 598 O O . SER A 1 75 ? 12.953 -10.742 17.156 1 27.7 75 SER A O 1
ATOM 600 N N . SER A 1 76 ? 14.531 -9.359 16.672 1 27.16 76 SER A N 1
ATOM 601 C CA . SER A 1 76 ? 14.477 -8.766 15.344 1 27.16 76 SER A CA 1
ATOM 602 C C . SER A 1 76 ? 14.242 -9.82 14.273 1 27.16 76 SER A C 1
ATOM 604 O O . SER A 1 76 ? 15.07 -10.711 14.07 1 27.16 76 SER A O 1
ATOM 606 N N . ALA A 1 77 ? 13.273 -10.852 14.242 1 29.33 77 ALA A N 1
ATOM 607 C CA . ALA A 1 77 ? 12.922 -11.195 12.867 1 29.33 77 ALA A CA 1
ATOM 608 C C . ALA A 1 77 ? 13.734 -10.375 11.867 1 29.33 77 ALA A C 1
ATOM 610 O O . ALA A 1 77 ? 13.578 -9.156 11.789 1 29.33 77 ALA A O 1
ATOM 611 N N . ASP A 1 78 ? 14.953 -10.656 11.82 1 30.8 78 ASP A N 1
ATOM 612 C CA . ASP A 1 78 ? 15.844 -10.164 10.781 1 30.8 78 ASP A CA 1
ATOM 613 C C . ASP A 1 78 ? 15.094 -9.961 9.461 1 30.8 78 ASP A C 1
ATOM 615 O O . ASP A 1 78 ? 15.078 -10.852 8.609 1 30.8 78 ASP A O 1
ATOM 619 N N . HIS A 1 79 ? 13.781 -9.984 9.367 1 37.19 79 HIS A N 1
ATOM 620 C CA . HIS A 1 79 ? 13.109 -9.25 8.297 1 37.19 79 HIS A CA 1
ATOM 621 C C . HIS A 1 79 ? 14.094 -8.359 7.535 1 37.19 79 HIS A C 1
ATOM 623 O O . HIS A 1 79 ? 14.602 -7.379 8.086 1 37.19 79 HIS A O 1
ATOM 629 N N . THR A 1 80 ? 15.148 -9.031 7.094 1 40.62 80 THR A N 1
ATOM 630 C CA . THR A 1 80 ? 15.945 -8.227 6.176 1 40.62 80 THR A CA 1
ATOM 631 C C . THR A 1 80 ? 15.195 -6.957 5.781 1 40.62 80 THR A C 1
ATOM 633 O O . THR A 1 80 ? 14.164 -7.023 5.102 1 40.62 80 THR A O 1
ATOM 636 N N . GLU A 1 81 ? 14.984 -6.238 6.637 1 56.41 81 GLU A N 1
ATOM 637 C CA . GLU A 1 81 ? 14.43 -4.895 6.758 1 56.41 81 GLU A CA 1
ATOM 638 C C . GLU A 1 81 ? 14.75 -4.051 5.527 1 56.41 81 GLU A C 1
ATOM 640 O O . GLU A 1 81 ? 14.742 -2.818 5.59 1 56.41 81 GLU A O 1
ATOM 645 N N . GLY A 1 82 ? 15.25 -4.977 4.562 1 82.19 82 GLY A N 1
ATOM 646 C CA . GLY A 1 82 ? 15.641 -4.203 3.391 1 82.19 82 GLY A CA 1
ATOM 647 C C . GLY A 1 82 ? 14.461 -3.826 2.512 1 82.19 82 GLY A C 1
ATOM 648 O O . GLY A 1 82 ? 13.344 -4.312 2.717 1 82.19 82 GLY A O 1
ATOM 649 N N . ILE A 1 83 ? 14.703 -2.936 1.908 1 90 83 ILE A N 1
ATOM 650 C CA . ILE A 1 83 ? 13.75 -2.449 0.914 1 90 83 ILE A CA 1
ATOM 651 C C . ILE A 1 83 ? 13.938 -3.211 -0.396 1 90 83 ILE A C 1
ATOM 653 O O . ILE A 1 83 ? 15.062 -3.336 -0.893 1 90 83 ILE A O 1
ATOM 657 N N . ALA A 1 84 ? 12.938 -3.975 -0.787 1 93.31 84 ALA A N 1
ATOM 658 C CA . ALA A 1 84 ? 12.898 -4.555 -2.127 1 93.31 84 ALA A CA 1
ATOM 659 C C . ALA A 1 84 ? 12.102 -3.668 -3.084 1 93.31 84 ALA A C 1
ATOM 661 O O . ALA A 1 84 ? 11.359 -2.789 -2.65 1 93.31 84 ALA A O 1
ATOM 662 N N . THR A 1 85 ? 12.352 -3.863 -4.402 1 95.06 85 THR A N 1
ATOM 663 C CA . THR A 1 85 ? 11.562 -3.174 -5.422 1 95.06 85 THR A CA 1
ATOM 664 C C . THR A 1 85 ? 10.852 -4.176 -6.32 1 95.06 85 THR A C 1
ATOM 666 O O . THR A 1 85 ? 11.453 -5.152 -6.773 1 95.06 85 THR A O 1
ATOM 669 N N . LEU A 1 86 ? 9.609 -4 -6.469 1 97.75 86 LEU A N 1
ATOM 670 C CA . LEU A 1 86 ? 8.781 -4.883 -7.285 1 97.75 86 LEU A CA 1
ATOM 671 C C . LEU A 1 86 ? 8.617 -4.324 -8.695 1 97.75 86 LEU A C 1
ATOM 673 O O . LEU A 1 86 ? 8.273 -3.154 -8.867 1 97.75 86 LEU A O 1
ATOM 677 N N . PRO A 1 87 ? 8.859 -5.141 -9.703 1 97.44 87 PRO A N 1
ATOM 678 C CA . PRO A 1 87 ? 8.719 -4.648 -11.078 1 97.44 87 PRO A CA 1
ATOM 679 C C . PRO A 1 87 ? 7.266 -4.414 -11.477 1 97.44 87 PRO A C 1
ATOM 681 O O . PRO A 1 87 ? 6.375 -5.152 -11.039 1 97.44 87 PRO A O 1
ATOM 684 N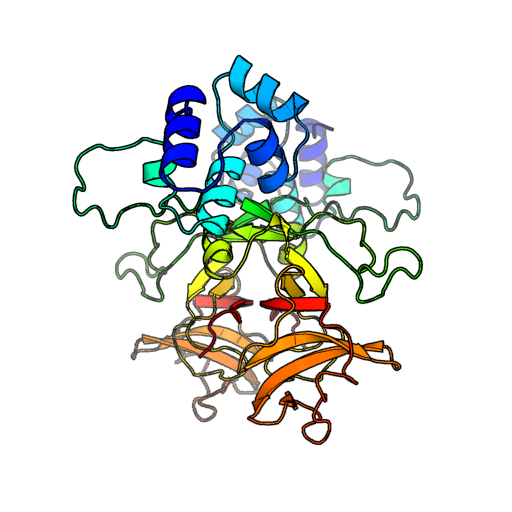 N . TRP A 1 88 ? 7.039 -3.432 -12.352 1 97.19 88 TRP A N 1
ATOM 685 C CA . TRP A 1 88 ? 5.719 -3.115 -12.891 1 97.19 88 TRP A CA 1
ATOM 686 C C . TRP A 1 88 ? 5.418 -3.965 -14.117 1 97.19 88 TRP A C 1
ATOM 688 O O . TRP A 1 88 ? 6.289 -4.184 -14.961 1 97.19 88 TRP A O 1
ATOM 698 N N . VAL A 1 89 ? 4.148 -4.352 -14.188 1 97.5 89 VAL A N 1
ATOM 699 C CA . VAL A 1 89 ? 3.688 -5.055 -15.383 1 97.5 89 VAL A CA 1
ATOM 700 C C . VAL A 1 89 ? 2.338 -4.492 -15.82 1 97.5 89 VAL A C 1
ATOM 702 O O . VAL A 1 89 ? 1.68 -3.773 -15.062 1 97.5 89 VAL A O 1
ATOM 705 N N . ARG A 1 90 ? 1.994 -4.797 -17.047 1 95.5 90 ARG A N 1
ATOM 706 C CA . ARG A 1 90 ? 0.653 -4.562 -17.578 1 95.5 90 ARG A CA 1
ATOM 707 C C . ARG A 1 90 ? -0.196 -5.824 -17.5 1 95.5 90 ARG A C 1
ATOM 709 O O . ARG A 1 90 ? 0.326 -6.938 -17.578 1 95.5 90 ARG A O 1
ATOM 716 N N . PRO A 1 91 ? -1.468 -5.586 -17.328 1 94.44 91 PRO A N 1
ATOM 717 C CA . PRO A 1 91 ? -2.338 -6.766 -17.328 1 94.44 91 PRO A CA 1
ATOM 718 C C . PRO A 1 91 ? -2.6 -7.309 -18.719 1 94.44 91 PRO A C 1
ATOM 720 O O . PRO A 1 91 ? -3.756 -7.445 -19.125 1 94.44 91 PRO A O 1
ATOM 723 N N . GLU A 1 92 ? -1.527 -7.57 -19.375 1 93 92 GLU A N 1
ATOM 724 C CA . GLU A 1 92 ? -1.507 -8.156 -20.703 1 93 92 GLU A CA 1
ATOM 725 C C . GLU A 1 92 ? -0.467 -9.273 -20.812 1 93 92 GLU A C 1
ATOM 727 O O . GLU A 1 92 ? 0.623 -9.164 -20.25 1 93 92 GLU A O 1
ATOM 732 N N . LEU A 1 93 ? -0.895 -10.242 -21.609 1 91.94 93 LEU A N 1
ATOM 733 C CA . LEU A 1 93 ? 0.045 -11.344 -21.781 1 91.94 93 LEU A CA 1
ATOM 734 C C . LEU A 1 93 ? 0.882 -11.148 -23.047 1 91.94 93 LEU A C 1
ATOM 736 O O . LEU A 1 93 ? 0.368 -10.711 -24.078 1 91.94 93 LEU A O 1
ATOM 740 N N . ASP A 1 94 ? 2.127 -11.383 -22.844 1 90.25 94 ASP A N 1
ATOM 741 C CA . ASP A 1 94 ? 2.979 -11.547 -24.016 1 90.25 94 ASP A CA 1
ATOM 742 C C . ASP A 1 94 ? 2.65 -12.836 -24.766 1 90.25 94 ASP A C 1
ATOM 744 O O . ASP A 1 94 ? 2.727 -13.93 -24.188 1 90.25 94 ASP A O 1
ATOM 748 N N . PRO A 1 95 ? 2.256 -12.742 -26.031 1 88.44 95 PRO A N 1
ATOM 749 C CA . PRO A 1 95 ? 1.875 -13.961 -26.75 1 88.44 95 PRO A CA 1
ATOM 750 C C . PRO A 1 95 ? 3.027 -14.953 -26.891 1 88.44 95 PRO A C 1
ATOM 752 O O . PRO A 1 95 ? 2.799 -16.156 -26.984 1 88.44 95 PRO A O 1
ATOM 755 N N . GLY A 1 96 ? 4.203 -14.477 -26.938 1 89.12 96 GLY A N 1
ATOM 756 C CA . GLY A 1 96 ? 5.359 -15.344 -27.078 1 89.12 96 GLY A CA 1
ATOM 757 C C . GLY A 1 96 ? 5.723 -16.078 -25.797 1 89.12 96 GLY A C 1
ATOM 758 O O . GLY A 1 96 ? 5.93 -17.297 -25.812 1 89.12 96 GLY A O 1
ATOM 759 N N . THR A 1 97 ? 5.645 -15.438 -24.609 1 88.19 97 THR A N 1
ATOM 760 C CA . THR A 1 97 ? 6.137 -16 -23.359 1 88.19 97 THR A CA 1
ATOM 76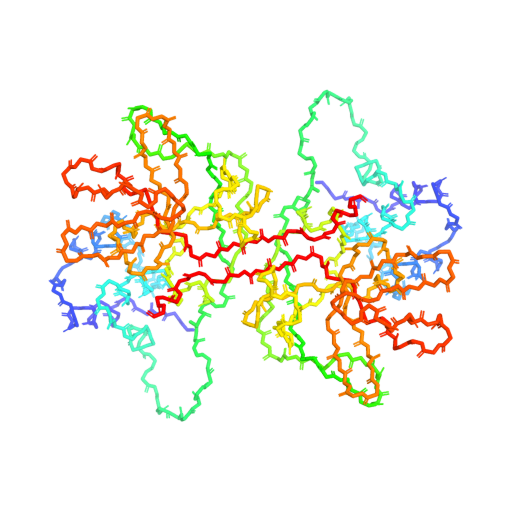1 C C . THR A 1 97 ? 4.973 -16.422 -22.469 1 88.19 97 THR A C 1
ATOM 763 O O . THR A 1 97 ? 5.156 -17.203 -21.516 1 88.19 97 THR A O 1
ATOM 766 N N . GLY A 1 98 ? 3.852 -15.922 -22.719 1 87.56 98 GLY A N 1
ATOM 767 C CA . GLY A 1 98 ? 2.711 -16.203 -21.859 1 87.56 98 GLY A CA 1
ATOM 768 C C . GLY A 1 98 ? 2.797 -15.492 -20.516 1 87.56 98 GLY A C 1
ATOM 769 O O . GLY A 1 98 ? 2.072 -15.836 -19.594 1 87.56 98 GLY A O 1
ATOM 770 N N . THR A 1 99 ? 3.715 -14.57 -20.438 1 90 99 THR A N 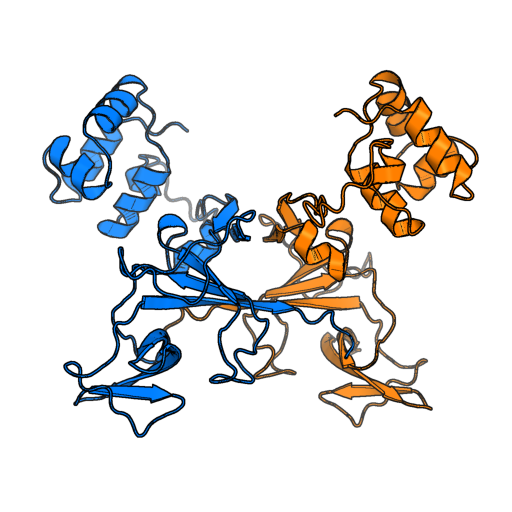1
ATOM 771 C CA . THR A 1 99 ? 3.904 -13.852 -19.172 1 90 99 THR A CA 1
ATOM 772 C C . THR A 1 99 ? 3.346 -12.438 -19.266 1 90 99 THR A C 1
ATOM 774 O O . THR A 1 99 ? 3.084 -11.938 -20.375 1 90 99 THR A O 1
ATOM 777 N N . LEU A 1 100 ? 3.109 -11.922 -18.125 1 95.44 100 LEU A N 1
ATOM 778 C CA . LEU A 1 100 ? 2.658 -10.531 -18.094 1 95.44 100 LEU A CA 1
ATOM 779 C C . LEU A 1 100 ? 3.713 -9.602 -18.688 1 95.44 100 LEU A C 1
ATOM 781 O O . LEU A 1 100 ? 4.91 -9.781 -18.438 1 95.44 100 LEU A O 1
ATOM 785 N N . ARG A 1 101 ? 3.264 -8.586 -19.406 1 95.44 101 ARG A N 1
ATOM 786 C CA . ARG A 1 101 ? 4.172 -7.668 -20.078 1 95.44 101 ARG A CA 1
ATOM 787 C C . ARG A 1 101 ? 4.781 -6.672 -19.109 1 95.44 101 ARG A C 1
ATOM 789 O O . ARG A 1 101 ? 4.059 -6.016 -18.344 1 95.44 101 ARG A O 1
ATOM 796 N N . PRO A 1 102 ? 6.09 -6.535 -19.203 1 94.62 102 PRO A N 1
ATOM 797 C CA . PRO A 1 102 ? 6.742 -5.59 -18.297 1 94.62 102 PRO A CA 1
ATOM 798 C C . PRO A 1 102 ? 6.477 -4.133 -18.672 1 94.62 102 PRO A C 1
ATOM 800 O O . PRO A 1 102 ? 6.289 -3.822 -19.844 1 94.62 102 PRO A O 1
ATOM 803 N N . LEU A 1 103 ? 6.285 -3.295 -17.641 1 92.19 103 LEU A N 1
ATOM 804 C CA . LEU A 1 103 ? 6.316 -1.843 -17.781 1 92.19 103 LEU A CA 1
ATOM 805 C C . LEU A 1 103 ? 7.66 -1.281 -17.344 1 92.19 103 LEU A C 1
ATOM 807 O O . LEU A 1 103 ? 8.141 -1.596 -16.25 1 92.19 103 LEU A O 1
ATOM 811 N N . GLU A 1 104 ? 8.289 -0.579 -18.203 1 88 104 GLU A N 1
ATOM 812 C CA . GLU A 1 104 ? 9.609 -0.026 -17.906 1 88 104 GLU A CA 1
ATOM 813 C C . GLU A 1 104 ? 9.492 1.231 -17.047 1 88 104 GLU A C 1
ATOM 815 O O . GLU A 1 104 ? 9.398 2.342 -17.578 1 88 104 GLU A O 1
ATOM 820 N N . ARG A 1 105 ? 9.555 1.065 -15.805 1 87.81 105 ARG A N 1
ATOM 821 C CA . ARG A 1 105 ? 9.57 2.158 -14.836 1 87.81 105 ARG A CA 1
ATOM 822 C C . ARG A 1 105 ? 10.203 1.716 -13.523 1 87.81 105 ARG A C 1
ATOM 824 O O . ARG A 1 105 ? 10.375 0.519 -13.281 1 87.81 105 ARG A O 1
ATOM 831 N N . PRO A 1 106 ? 10.594 2.654 -12.742 1 87.62 106 PRO A N 1
ATOM 832 C CA . PRO A 1 106 ? 11.156 2.273 -11.445 1 87.62 106 PRO A CA 1
ATOM 833 C C . PRO A 1 106 ? 10.227 1.372 -10.641 1 87.62 106 PRO A C 1
ATOM 835 O O . PRO A 1 106 ? 9.008 1.563 -10.656 1 87.62 106 PRO A O 1
ATOM 838 N N . GLY A 1 107 ? 10.773 0.42 -10 1 94.5 107 GLY A N 1
ATOM 839 C CA . GLY A 1 107 ? 10 -0.546 -9.242 1 94.5 107 GLY A CA 1
ATOM 840 C C . GLY A 1 107 ? 9.266 0.068 -8.062 1 94.5 107 GLY A C 1
ATOM 841 O O . GLY A 1 107 ? 9.562 1.198 -7.664 1 94.5 107 GLY A O 1
ATOM 842 N N . TRP A 1 108 ? 8.367 -0.652 -7.578 1 96.44 108 TRP A N 1
ATOM 843 C CA . TRP A 1 108 ? 7.609 -0.254 -6.395 1 96.44 108 TRP A CA 1
ATOM 844 C C . TRP A 1 108 ? 8.297 -0.742 -5.125 1 96.44 108 TRP A C 1
ATOM 846 O O . TRP A 1 108 ? 8.523 -1.942 -4.953 1 96.44 108 TRP A O 1
ATOM 856 N N . PRO A 1 109 ? 8.594 0.135 -4.234 1 96.31 109 PRO A N 1
ATOM 857 C CA . PRO A 1 109 ? 9.32 -0.285 -3.033 1 96.31 109 PRO A CA 1
ATOM 858 C C . PRO A 1 109 ? 8.43 -1.008 -2.027 1 96.31 109 PRO A C 1
ATOM 860 O O . PRO A 1 109 ? 7.258 -0.661 -1.875 1 96.31 109 PRO A O 1
ATOM 863 N N . VAL A 1 110 ? 9.023 -2.012 -1.333 1 96.5 110 VAL A N 1
ATOM 864 C CA . VAL A 1 110 ? 8.305 -2.75 -0.298 1 96.5 110 VAL A CA 1
ATOM 865 C C . VAL A 1 110 ? 9.289 -3.213 0.777 1 96.5 110 VAL A C 1
ATOM 867 O O . VAL A 1 110 ? 10.477 -3.389 0.507 1 96.5 110 VAL A O 1
ATOM 870 N N . SER A 1 111 ? 8.773 -3.268 1.971 1 93.06 111 SER A N 1
ATOM 871 C CA . SER A 1 111 ? 9.539 -3.961 3 1 93.06 111 SER A CA 1
ATOM 872 C C . SER A 1 111 ? 9.617 -5.457 2.717 1 93.06 111 SER A C 1
ATOM 874 O O . SER A 1 111 ? 8.602 -6.152 2.727 1 93.06 111 SER A O 1
ATOM 876 N N . ALA A 1 112 ? 10.883 -5.883 2.529 1 89.81 112 ALA A N 1
ATOM 877 C CA . ALA A 1 112 ? 11.047 -7.305 2.244 1 89.81 112 ALA A CA 1
ATOM 878 C C . ALA A 1 112 ? 10.562 -8.164 3.41 1 89.81 112 ALA A C 1
ATOM 880 O O . ALA A 1 112 ? 9.914 -9.188 3.205 1 89.81 112 ALA A O 1
ATOM 881 N N . GLY A 1 113 ? 10.914 -7.727 4.555 1 86 113 GLY A N 1
ATOM 882 C CA . GLY A 1 113 ? 10.477 -8.453 5.738 1 86 113 GLY A CA 1
ATOM 883 C C . GLY A 1 113 ? 8.969 -8.508 5.879 1 86 113 GLY A C 1
ATOM 884 O O . GLY A 1 113 ? 8.406 -9.555 6.207 1 86 113 GLY A O 1
ATOM 885 N N . TRP A 1 114 ? 8.297 -7.43 5.672 1 90.06 114 TRP A N 1
ATOM 886 C CA . TRP A 1 114 ? 6.848 -7.359 5.762 1 90.06 114 TRP A CA 1
ATOM 887 C C . TRP A 1 114 ? 6.191 -8.258 4.715 1 90.06 114 TRP A C 1
ATOM 889 O O . TRP A 1 114 ? 5.23 -8.969 5.016 1 90.06 114 TRP A O 1
ATOM 899 N N . LEU A 1 115 ? 6.719 -8.32 3.506 1 93.12 115 LEU A N 1
ATOM 900 C CA . LEU A 1 115 ? 6.145 -9.086 2.404 1 93.12 115 LEU A CA 1
ATOM 901 C C . LEU A 1 115 ? 6.371 -10.578 2.609 1 93.12 115 LEU A C 1
ATOM 903 O O . LEU A 1 115 ? 5.566 -11.398 2.16 1 93.12 115 LEU A O 1
ATOM 907 N N . SER A 1 116 ? 7.391 -10.938 3.232 1 87.75 116 SER A N 1
ATOM 908 C CA . SER A 1 116 ? 7.82 -12.328 3.352 1 87.75 116 SER A CA 1
ATOM 909 C C . SER A 1 116 ? 6.777 -13.164 4.082 1 87.75 116 SER A C 1
ATOM 911 O O . SER A 1 116 ? 6.801 -14.398 4.008 1 87.75 116 SER A O 1
ATOM 913 N N . GLN A 1 117 ? 5.898 -12.5 4.762 1 85.69 117 GLN A N 1
ATOM 914 C CA . GLN A 1 117 ? 4.855 -13.234 5.465 1 85.69 117 GLN A CA 1
ATOM 915 C C . GLN A 1 117 ? 3.877 -13.875 4.484 1 85.69 117 GLN A C 1
ATOM 917 O O . GLN A 1 117 ? 3.174 -14.828 4.832 1 85.69 117 GLN A O 1
ATOM 922 N N . TRP A 1 118 ? 3.904 -13.406 3.238 1 90.44 118 TRP A N 1
ATOM 923 C CA . TRP A 1 118 ? 2.904 -13.891 2.293 1 90.44 118 TRP A CA 1
ATOM 924 C C . TRP A 1 118 ? 3.564 -14.398 1.016 1 90.44 118 TRP A C 1
ATOM 926 O O . TRP A 1 118 ? 2.982 -15.203 0.285 1 90.44 118 TRP A O 1
ATOM 936 N N . GLY A 1 119 ? 4.668 -13.867 0.719 1 90 119 GLY A N 1
ATOM 937 C CA . GLY A 1 119 ? 5.332 -14.172 -0.539 1 90 119 GLY A CA 1
ATOM 938 C C . GLY A 1 119 ? 6.742 -13.617 -0.615 1 90 119 GLY A C 1
ATOM 939 O O . GLY A 1 119 ? 7.266 -13.094 0.373 1 90 119 GLY A O 1
ATOM 940 N N . SER A 1 120 ? 7.375 -13.758 -1.804 1 89.94 120 SER A N 1
ATOM 941 C CA . SER A 1 120 ? 8.742 -13.297 -2.018 1 89.94 120 SER A CA 1
ATOM 942 C C . SER A 1 120 ? 8.789 -12.164 -3.037 1 89.94 120 SER A C 1
ATOM 944 O O . SER A 1 120 ? 8.062 -12.188 -4.031 1 89.94 120 SER A O 1
ATOM 946 N N . PRO A 1 121 ? 9.633 -11.203 -2.715 1 93 121 PRO A N 1
ATOM 947 C CA . PRO A 1 121 ? 9.766 -10.109 -3.676 1 93 121 PRO A CA 1
ATOM 948 C C . PRO A 1 121 ? 10.18 -10.586 -5.066 1 93 121 PRO A C 1
ATOM 950 O O . PRO A 1 121 ? 9.742 -10.023 -6.074 1 93 121 PRO A O 1
ATOM 953 N N . GLU A 1 122 ? 10.922 -11.672 -5.152 1 93.19 122 GLU A N 1
ATOM 954 C CA . GLU A 1 122 ? 11.469 -12.156 -6.414 1 93.19 122 GLU A CA 1
ATOM 955 C C . GLU A 1 122 ? 10.367 -12.688 -7.328 1 93.19 122 GLU A C 1
ATOM 957 O O . GLU A 1 122 ? 10.539 -12.75 -8.547 1 93.19 122 GLU A O 1
ATOM 962 N N . GLN A 1 123 ? 9.266 -13.047 -6.738 1 95.5 123 GLN A N 1
ATOM 963 C CA . GLN A 1 123 ? 8.172 -13.648 -7.5 1 95.5 123 GLN A CA 1
ATOM 964 C C . GLN A 1 123 ? 6.992 -12.695 -7.617 1 95.5 123 GLN A C 1
ATOM 966 O O . GLN A 1 123 ? 5.945 -13.055 -8.156 1 95.5 123 GLN A O 1
ATOM 971 N N . THR A 1 124 ? 7.199 -11.484 -7.074 1 97.5 124 THR A N 1
ATOM 972 C CA . THR A 1 124 ? 6.074 -10.562 -6.969 1 97.5 124 THR A CA 1
ATOM 973 C C . THR A 1 124 ? 6.23 -9.406 -7.957 1 97.5 124 THR A C 1
ATOM 975 O O . THR A 1 124 ? 7.32 -8.852 -8.102 1 97.5 124 THR A O 1
ATOM 978 N N . VAL A 1 125 ? 5.164 -9.125 -8.703 1 98.12 125 VAL A N 1
ATOM 979 C CA . VAL A 1 125 ? 5.082 -7.98 -9.602 1 98.12 125 VAL A CA 1
ATOM 980 C C . VAL A 1 125 ? 3.953 -7.055 -9.156 1 98.12 125 VAL A C 1
ATOM 982 O O . VAL A 1 125 ? 3.105 -7.438 -8.352 1 98.12 125 VAL A O 1
ATOM 985 N N . VAL A 1 126 ? 3.967 -5.809 -9.68 1 98.44 126 VAL A N 1
ATOM 986 C CA . VAL A 1 126 ? 2.879 -4.891 -9.352 1 98.44 126 VAL A CA 1
ATOM 987 C C . VAL A 1 126 ? 2.201 -4.41 -10.633 1 98.44 126 VAL A C 1
ATOM 989 O O . VAL A 1 126 ? 2.842 -4.324 -11.688 1 98.44 126 VAL A O 1
ATOM 992 N N . LEU A 1 127 ? 0.971 -4.129 -10.547 1 97.94 127 LEU A N 1
ATOM 993 C CA . LEU A 1 127 ? 0.162 -3.559 -11.617 1 97.94 127 LEU A CA 1
ATOM 994 C C . LEU A 1 127 ? -1.014 -2.77 -11.047 1 97.94 127 LEU A C 1
ATOM 996 O O . LEU A 1 127 ? -1.329 -2.885 -9.859 1 97.94 127 LEU A O 1
ATOM 1000 N N . TYR A 1 128 ? -1.587 -1.959 -11.891 1 96.56 128 TYR A N 1
ATOM 1001 C CA . TYR A 1 128 ? -2.85 -1.331 -11.516 1 96.56 128 TYR A CA 1
ATOM 1002 C C . TYR A 1 128 ? -4.008 -2.311 -11.648 1 96.56 128 TYR A C 1
ATOM 1004 O O . TYR A 1 128 ? -4.062 -3.092 -12.602 1 96.56 128 TYR A O 1
ATOM 1012 N N . ALA A 1 129 ? -4.895 -2.248 -10.648 1 96.75 129 ALA A N 1
ATOM 1013 C CA . ALA A 1 129 ? -6.074 -3.107 -10.719 1 96.75 129 ALA A CA 1
ATOM 1014 C C . ALA A 1 129 ? -6.785 -2.957 -12.062 1 96.75 129 ALA A C 1
ATOM 1016 O O . ALA A 1 129 ? -7.133 -1.844 -12.461 1 96.75 129 ALA A O 1
ATOM 1017 N N . PRO A 1 130 ? -6.992 -4.09 -12.688 1 92.31 130 PRO A N 1
ATOM 1018 C CA . PRO A 1 130 ? -7.469 -4.023 -14.07 1 92.31 130 PRO A CA 1
ATOM 1019 C C . PRO A 1 130 ? -8.977 -3.795 -14.164 1 92.31 130 PRO A C 1
ATOM 1021 O O . PRO A 1 130 ? -9.508 -3.602 -15.258 1 92.31 130 PRO A O 1
ATOM 1024 N N . SER A 1 131 ? -9.695 -3.885 -13.047 1 88.06 131 SER A N 1
ATOM 1025 C CA . SER A 1 131 ? -11.148 -3.764 -13.109 1 88.06 131 SER A CA 1
ATOM 1026 C C . SER A 1 131 ? -11.734 -3.355 -11.766 1 88.06 131 SER A C 1
ATOM 1028 O O . SER A 1 131 ? -11.008 -3.262 -10.773 1 88.06 131 SER A O 1
ATOM 1030 N N . ALA A 1 132 ? -13.094 -3.168 -11.875 1 91 132 ALA A N 1
ATOM 1031 C CA . ALA A 1 132 ? -13.836 -2.775 -10.68 1 91 132 ALA A CA 1
ATOM 1032 C C . ALA A 1 132 ? -14.531 -3.977 -10.047 1 91 132 ALA A C 1
ATOM 1034 O O . ALA A 1 132 ? -15.477 -3.818 -9.273 1 91 132 ALA A O 1
ATOM 1035 N N . ALA A 1 133 ? -14.008 -5.141 -10.305 1 91.75 133 ALA A N 1
ATOM 1036 C CA . ALA A 1 133 ? -14.727 -6.367 -9.961 1 91.75 133 ALA A CA 1
ATOM 1037 C C . ALA A 1 133 ? -14.828 -6.535 -8.445 1 91.75 133 ALA A C 1
ATOM 1039 O O . ALA A 1 133 ? -15.797 -7.109 -7.941 1 91.75 133 ALA A O 1
ATOM 1040 N N . LEU A 1 134 ? -13.898 -6.039 -7.734 1 94.25 134 LEU A N 1
ATOM 1041 C CA . LEU A 1 134 ? -13.867 -6.27 -6.297 1 94.25 134 LEU A CA 1
ATOM 1042 C C . LEU A 1 134 ? -14.07 -4.965 -5.531 1 94.25 134 LEU A C 1
ATOM 1044 O O . LEU A 1 134 ? -13.672 -4.848 -4.375 1 94.25 134 LEU A O 1
ATOM 1048 N N . GLU A 1 135 ? -14.734 -4.039 -6.129 1 92.69 135 GLU A N 1
ATOM 1049 C CA . GLU A 1 135 ? -15.102 -2.812 -5.43 1 92.69 135 GLU A CA 1
ATOM 1050 C C . GLU A 1 135 ? -16.078 -3.098 -4.301 1 92.69 135 GLU A C 1
ATOM 1052 O O . GLU A 1 135 ? -16.938 -3.977 -4.422 1 92.69 135 GLU A O 1
ATOM 1057 N N . PRO A 1 136 ? -15.938 -2.375 -3.193 1 89.62 136 PRO A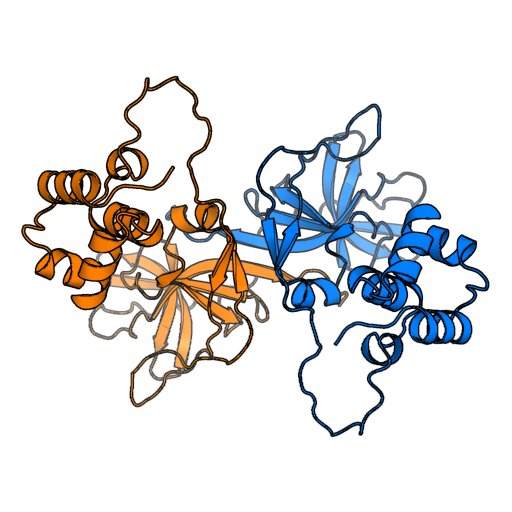 N 1
ATOM 1058 C CA . PRO A 1 136 ? -15.016 -1.266 -2.924 1 89.62 136 PRO A CA 1
ATOM 1059 C C . PRO A 1 136 ? -13.688 -1.73 -2.328 1 89.62 136 PRO A C 1
ATOM 1061 O O . PRO A 1 136 ? -12.812 -0.909 -2.055 1 89.62 136 PRO A O 1
ATOM 1064 N N . GLU A 1 137 ? -13.5 -3.037 -2.1 1 91.69 137 GLU A N 1
ATOM 1065 C CA . GLU A 1 137 ? -12.281 -3.57 -1.489 1 91.69 137 GLU A CA 1
ATOM 1066 C C . GLU A 1 137 ? -11.055 -3.25 -2.336 1 91.69 137 GLU A C 1
ATOM 1068 O O . GLU A 1 137 ? -10.008 -2.871 -1.804 1 91.69 137 GLU A O 1
ATOM 1073 N N . ILE A 1 138 ? -11.188 -3.463 -3.592 1 94.94 138 ILE A N 1
ATOM 1074 C CA . ILE A 1 138 ? -10.18 -3.098 -4.582 1 94.94 138 ILE A CA 1
ATOM 1075 C C . ILE A 1 138 ? -10.82 -2.271 -5.691 1 94.94 138 ILE A C 1
ATOM 1077 O O . ILE A 1 138 ? -11.828 -2.68 -6.273 1 94.94 138 ILE A O 1
ATOM 1081 N N . THR A 1 139 ? -10.266 -1.096 -5.961 1 93.12 139 THR A N 1
ATOM 1082 C CA . THR A 1 139 ? -10.82 -0.175 -6.949 1 93.12 139 THR A CA 1
ATOM 1083 C C . THR A 1 139 ? -9.812 0.097 -8.062 1 93.12 139 THR A C 1
ATOM 1085 O O . THR A 1 139 ? -8.609 -0.02 -7.852 1 93.12 139 THR A O 1
ATOM 1088 N N . PRO A 1 140 ? -10.422 0.369 -9.281 1 90.75 140 PRO A N 1
ATOM 1089 C CA . PRO A 1 140 ? -9.477 0.8 -10.32 1 90.75 140 PRO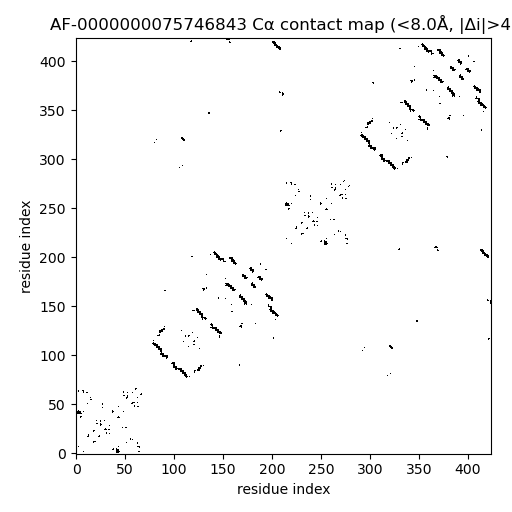 A CA 1
ATOM 1090 C C . PRO A 1 140 ? -8.578 1.942 -9.859 1 90.75 140 PRO A C 1
ATOM 1092 O O . PRO A 1 140 ? -9.039 2.877 -9.203 1 90.75 140 PRO A O 1
ATOM 1095 N N . GLY A 1 141 ? -7.312 1.889 -10.125 1 91.38 141 GLY A N 1
ATOM 1096 C CA . GLY A 1 141 ? -6.336 2.859 -9.656 1 91.38 141 GLY A CA 1
ATOM 1097 C C . GLY A 1 141 ? -5.488 2.348 -8.508 1 91.38 141 GLY A C 1
ATOM 1098 O O . GLY A 1 141 ? -4.426 2.898 -8.219 1 91.38 141 GLY A O 1
ATOM 1099 N N . ASP A 1 142 ? -6.07 1.317 -7.895 1 96.31 142 ASP A N 1
ATOM 1100 C CA . ASP A 1 142 ? -5.258 0.689 -6.855 1 96.31 142 ASP A CA 1
ATOM 1101 C C . ASP A 1 142 ? -4.051 -0.025 -7.457 1 96.31 142 ASP A C 1
ATOM 1103 O O . ASP A 1 142 ? -4.117 -0.523 -8.586 1 96.31 142 ASP A O 1
ATOM 1107 N N . ILE A 1 143 ? -2.938 -0.031 -6.703 1 97.75 143 ILE A N 1
ATOM 1108 C CA . ILE A 1 143 ? -1.776 -0.844 -7.051 1 97.75 143 ILE A CA 1
ATOM 1109 C C . ILE A 1 143 ? -1.905 -2.225 -6.414 1 97.75 143 ILE A C 1
ATOM 1111 O O . ILE A 1 143 ? -2.213 -2.34 -5.223 1 97.75 143 ILE A O 1
ATOM 1115 N N . LEU A 1 144 ? -1.719 -3.293 -7.207 1 98.25 144 LEU A N 1
ATOM 1116 C CA . LEU A 1 144 ? -1.764 -4.672 -6.734 1 98.25 144 LEU A CA 1
ATOM 1117 C C . LEU A 1 144 ? -0.38 -5.312 -6.789 1 98.25 144 LEU A C 1
ATOM 1119 O O . LEU A 1 144 ? 0.331 -5.176 -7.789 1 98.25 144 LEU A O 1
ATOM 1123 N N . ALA A 1 145 ? -0.032 -5.953 -5.738 1 98.38 145 ALA A N 1
ATOM 1124 C CA . ALA A 1 145 ? 1.135 -6.832 -5.75 1 98.38 145 ALA A CA 1
ATOM 1125 C C . ALA A 1 145 ? 0.723 -8.289 -5.953 1 98.38 145 ALA A C 1
ATOM 1127 O O . ALA A 1 145 ? -0.066 -8.828 -5.176 1 98.38 145 ALA A O 1
ATOM 1128 N N . VAL A 1 146 ? 1.297 -8.891 -6.977 1 97.81 146 VAL A N 1
ATOM 1129 C CA . VAL A 1 146 ? 0.885 -10.234 -7.367 1 97.81 146 VAL A CA 1
ATOM 1130 C C . VAL A 1 146 ? 2.088 -11.172 -7.332 1 97.81 146 VAL A C 1
ATOM 1132 O O . VAL A 1 146 ? 3.094 -10.93 -8 1 97.81 146 VAL A O 1
ATOM 1135 N N . ASP A 1 147 ? 1.977 -12.172 -6.535 1 97.06 147 ASP A N 1
ATOM 1136 C CA . ASP A 1 147 ? 2.984 -13.234 -6.535 1 97.06 147 ASP A CA 1
ATOM 1137 C C . ASP A 1 147 ? 2.693 -14.266 -7.621 1 97.06 147 ASP A C 1
ATOM 1139 O O . ASP A 1 147 ? 1.751 -15.055 -7.5 1 97.06 147 ASP A O 1
ATOM 1143 N N . GLN A 1 148 ? 3.51 -14.328 -8.609 1 96.25 148 GLN A N 1
ATOM 1144 C CA . GLN A 1 148 ? 3.25 -15.141 -9.789 1 96.25 148 GLN A CA 1
ATOM 1145 C C . GLN A 1 148 ? 3.625 -16.594 -9.547 1 96.25 148 GLN A C 1
ATOM 1147 O O . GLN A 1 148 ? 3.32 -17.469 -10.367 1 96.25 148 GLN A O 1
ATOM 1152 N N . ALA A 1 149 ? 4.203 -16.859 -8.445 1 94.06 149 ALA A N 1
ATOM 1153 C CA . ALA A 1 149 ? 4.52 -18.234 -8.109 1 94.06 149 ALA A CA 1
ATOM 1154 C C . ALA A 1 149 ? 3.35 -18.906 -7.395 1 94.06 149 ALA A C 1
ATOM 1156 O O . ALA A 1 149 ? 3.309 -20.141 -7.277 1 94.06 149 ALA A O 1
ATOM 1157 N N . GLN A 1 150 ? 2.449 -18.188 -6.926 1 93.44 150 GLN A N 1
ATOM 1158 C CA . GLN A 1 150 ? 1.273 -18.734 -6.254 1 93.44 150 GLN A CA 1
ATOM 1159 C C . GLN A 1 150 ? 0.091 -18.844 -7.211 1 93.44 150 GLN A C 1
ATOM 1161 O O . GLN A 1 150 ? -0.722 -17.922 -7.312 1 93.44 150 GLN A O 1
ATOM 1166 N N . THR A 1 151 ? -0 -20.047 -7.82 1 93.12 151 THR A N 1
ATOM 1167 C CA . THR A 1 151 ? -1.011 -20.234 -8.852 1 93.12 151 THR A CA 1
ATOM 1168 C C . THR A 1 151 ? -1.977 -21.344 -8.469 1 93.12 151 THR A C 1
ATOM 1170 O O . THR A 1 151 ? -2.629 -21.938 -9.336 1 93.12 151 THR A O 1
ATOM 1173 N N . THR A 1 152 ? -1.976 -21.703 -7.27 1 90.25 152 THR A N 1
ATOM 1174 C CA . THR A 1 152 ? -2.967 -22.625 -6.742 1 90.25 152 THR A CA 1
ATOM 1175 C C . THR A 1 152 ? -4.039 -21.891 -5.949 1 90.25 152 THR A C 1
ATOM 1177 O O . THR A 1 152 ? -3.727 -21.125 -5.039 1 90.25 152 THR A O 1
ATOM 1180 N N . ALA A 1 153 ? -5.262 -22.188 -6.316 1 90.12 153 ALA A N 1
ATOM 1181 C CA . ALA A 1 153 ? -6.383 -21.516 -5.672 1 90.12 153 ALA A CA 1
ATOM 1182 C C . ALA A 1 153 ? -6.391 -21.766 -4.168 1 90.12 153 ALA A C 1
ATOM 1184 O O . ALA A 1 153 ? -6.145 -22.891 -3.723 1 90.12 153 ALA A O 1
ATOM 1185 N N . THR A 1 154 ? -6.504 -20.781 -3.443 1 89.94 154 THR A N 1
ATOM 1186 C CA . THR A 1 154 ? -6.719 -20.859 -2.002 1 89.94 154 THR A CA 1
ATOM 1187 C C . THR A 1 154 ? -8.078 -20.281 -1.625 1 89.94 154 THR A C 1
ATOM 1189 O O . THR A 1 154 ? -8.602 -19.391 -2.316 1 89.94 154 THR A O 1
ATOM 1192 N N . ASP A 1 155 ? -8.672 -20.781 -0.562 1 91.19 155 ASP A N 1
ATOM 1193 C CA . ASP A 1 155 ? -10.016 -20.375 -0.159 1 91.19 155 ASP A CA 1
ATOM 1194 C C . ASP A 1 155 ? -10.047 -18.906 0.232 1 91.19 155 ASP A C 1
ATOM 1196 O O . ASP A 1 155 ? -9.406 -18.5 1.202 1 91.19 155 ASP A O 1
ATOM 1200 N N . GLY A 1 156 ? -10.742 -18.125 -0.549 1 92.06 156 GLY A N 1
ATOM 1201 C CA . GLY A 1 156 ? -10.875 -16.703 -0.262 1 92.06 156 GLY A CA 1
ATOM 1202 C C . GLY A 1 156 ? -9.75 -15.867 -0.843 1 92.06 156 GLY A C 1
ATOM 1203 O O . GLY A 1 156 ? -9.719 -14.648 -0.662 1 92.06 156 GLY A O 1
ATOM 1204 N N . GLY A 1 157 ? -8.883 -16.516 -1.498 1 94.12 157 GLY A N 1
ATOM 1205 C CA . GLY A 1 157 ? -7.77 -15.797 -2.102 1 94.12 157 GLY A CA 1
ATOM 1206 C C . GLY A 1 157 ? -8.164 -15 -3.33 1 94.12 157 GLY A C 1
ATOM 1207 O O . GLY A 1 157 ? -9.109 -15.359 -4.035 1 94.12 157 GLY A O 1
ATOM 1208 N N . ILE A 1 158 ? -7.496 -13.891 -3.5 1 95.62 158 ILE A N 1
ATOM 1209 C CA . ILE A 1 158 ? -7.695 -13.062 -4.684 1 95.62 158 ILE A CA 1
ATOM 1210 C C . ILE A 1 158 ? -6.609 -13.359 -5.715 1 95.62 158 ILE A C 1
ATOM 1212 O O . ILE A 1 158 ? -5.422 -13.375 -5.387 1 95.62 158 ILE A O 1
ATOM 1216 N N . PHE A 1 159 ? -7.066 -13.57 -6.969 1 95.12 159 PHE A N 1
ATOM 1217 C CA . PHE A 1 159 ? -6.129 -13.992 -8.008 1 95.12 159 PHE A CA 1
ATOM 1218 C C . PHE A 1 159 ? -6.363 -13.211 -9.297 1 95.12 159 PHE A C 1
ATOM 1220 O O . PHE A 1 159 ? -7.488 -12.805 -9.586 1 95.12 159 PHE A O 1
ATOM 1227 N N . LEU A 1 160 ? -5.254 -12.992 -9.953 1 95.38 160 LEU A N 1
ATOM 1228 C CA . LEU A 1 160 ? -5.301 -12.633 -11.367 1 95.38 160 LEU A CA 1
ATOM 1229 C C . LEU A 1 160 ? -5.43 -13.875 -12.234 1 95.38 160 LEU A C 1
ATOM 1231 O O . LEU A 1 160 ? -4.695 -14.852 -12.055 1 95.38 160 LEU A O 1
ATOM 1235 N N . LEU A 1 161 ? -6.398 -13.859 -13.148 1 91.88 161 LEU A N 1
ATOM 1236 C CA . LEU A 1 161 ? -6.559 -15.047 -13.984 1 91.88 161 LEU A CA 1
ATOM 1237 C C . LEU A 1 161 ? -6.879 -14.656 -15.422 1 91.88 161 LEU A C 1
ATOM 1239 O O . LEU A 1 161 ? -7.301 -13.523 -15.688 1 91.88 161 LEU A O 1
ATOM 1243 N N . THR A 1 162 ? -6.57 -15.547 -16.266 1 90.12 162 THR A N 1
ATOM 1244 C CA . THR A 1 162 ? -6.848 -15.344 -17.688 1 90.12 162 THR A CA 1
ATOM 1245 C C . THR A 1 162 ? -8.164 -16.016 -18.078 1 90.12 162 THR A C 1
ATOM 1247 O O . THR A 1 162 ? -8.438 -17.141 -17.672 1 90.12 162 THR A O 1
ATOM 1250 N N . LEU A 1 163 ? -9 -15.258 -18.781 1 81.62 163 LEU A N 1
ATOM 1251 C CA . LEU A 1 163 ? -10.156 -15.773 -19.516 1 81.62 163 LEU A CA 1
ATOM 1252 C C . LEU A 1 163 ? -10.047 -15.445 -21 1 81.62 163 LEU A C 1
ATOM 1254 O O . LEU A 1 163 ? -9.18 -14.664 -21.406 1 81.62 163 LEU A O 1
ATOM 1258 N N . PRO A 1 164 ? -10.852 -16.172 -21.828 1 79.06 164 PRO A N 1
ATOM 1259 C CA . PRO A 1 164 ? -10.836 -15.828 -23.25 1 79.06 164 PRO A CA 1
ATOM 1260 C C . PRO A 1 164 ? -11.055 -14.336 -23.484 1 79.06 164 PRO A C 1
ATOM 1262 O O . PRO A 1 164 ? -10.531 -13.781 -24.469 1 79.06 164 PRO A O 1
ATOM 1265 N N . THR A 1 165 ? -11.734 -13.688 -22.625 1 78.5 165 THR A N 1
ATOM 1266 C CA . THR A 1 165 ? -12.086 -12.281 -22.781 1 78.5 165 THR A CA 1
ATOM 1267 C C . THR A 1 165 ? -10.969 -11.383 -22.25 1 78.5 165 THR A C 1
ATOM 1269 O O . THR A 1 165 ? -10.969 -10.18 -22.5 1 78.5 165 THR A O 1
ATOM 1272 N N . GLY A 1 166 ? -10.023 -11.953 -21.547 1 86.81 166 GLY A N 1
ATOM 1273 C CA . GLY A 1 166 ? -8.922 -11.148 -21.047 1 86.81 166 GLY A CA 1
ATOM 1274 C C . GLY A 1 166 ? -8.523 -11.508 -19.625 1 86.81 166 GLY A C 1
ATOM 1275 O O . GLY A 1 166 ? -8.898 -12.562 -19.109 1 86.81 166 GLY A O 1
ATOM 1276 N N . ILE A 1 167 ? -7.672 -10.703 -19.062 1 91.88 167 ILE A N 1
ATOM 1277 C CA . ILE A 1 167 ? -7.199 -10.891 -17.703 1 91.88 167 ILE A CA 1
ATOM 1278 C C . ILE A 1 167 ? -8.195 -10.273 -16.719 1 91.88 167 ILE A C 1
ATOM 1280 O O . ILE A 1 167 ? -8.641 -9.141 -16.906 1 91.88 167 ILE A O 1
ATOM 1284 N N . ILE A 1 168 ? -8.57 -11.055 -15.656 1 91.5 168 ILE A N 1
ATOM 1285 C CA . ILE A 1 168 ? -9.555 -10.57 -14.703 1 91.5 168 ILE A CA 1
ATOM 1286 C C . ILE A 1 168 ? -9.047 -10.781 -13.281 1 91.5 168 ILE A C 1
ATOM 1288 O O . ILE A 1 168 ? -8.117 -11.562 -13.055 1 91.5 168 ILE A O 1
ATOM 1292 N N . LEU A 1 169 ? -9.625 -10.062 -12.391 1 94.88 169 LEU A N 1
ATOM 1293 C CA . LEU A 1 169 ? -9.406 -10.164 -10.953 1 94.88 169 LEU A CA 1
ATOM 1294 C C . LEU A 1 169 ? -10.609 -10.805 -10.258 1 94.88 169 LEU A C 1
ATOM 1296 O O . LEU A 1 169 ? -11.742 -10.344 -10.43 1 94.88 169 LEU A O 1
ATOM 1300 N N . ARG A 1 170 ? -10.297 -11.914 -9.461 1 93.06 170 ARG A N 1
ATOM 1301 C CA . ARG A 1 170 ? -11.406 -12.578 -8.773 1 93.06 170 ARG A CA 1
ATOM 1302 C C . ARG A 1 170 ? -10.969 -13.109 -7.414 1 93.06 170 ARG A C 1
ATOM 1304 O O . ARG A 1 170 ? -9.789 -13.43 -7.215 1 93.06 170 ARG A O 1
ATOM 1311 N N . ARG A 1 171 ? -11.938 -13.164 -6.625 1 94.19 171 ARG A N 1
ATOM 1312 C CA . ARG A 1 171 ? -11.781 -13.969 -5.418 1 94.19 171 ARG A CA 1
ATOM 1313 C C . ARG A 1 171 ? -12.242 -15.406 -5.656 1 94.19 171 ARG A C 1
ATOM 1315 O O . ARG A 1 171 ? -13.273 -15.641 -6.281 1 94.19 171 ARG A O 1
ATOM 1322 N N . LEU A 1 172 ? -11.43 -16.312 -5.113 1 91.31 172 LEU A N 1
ATOM 1323 C CA . LEU A 1 172 ? -11.719 -17.734 -5.348 1 91.31 172 LEU A CA 1
ATOM 1324 C C . LEU A 1 172 ? -12.18 -18.406 -4.062 1 91.31 172 LEU A C 1
ATOM 1326 O O . LEU A 1 172 ? -11.578 -18.219 -3.006 1 91.31 172 LEU A O 1
ATOM 1330 N N . TRP A 1 173 ? -13.328 -19.141 -4.23 1 91.31 173 TRP A N 1
ATOM 1331 C CA . TRP A 1 173 ? -13.836 -19.953 -3.129 1 91.31 173 TRP A CA 1
ATOM 1332 C C . TRP A 1 173 ? -13.773 -21.438 -3.477 1 91.31 173 TRP A C 1
ATOM 1334 O O . TRP A 1 173 ? -14.328 -21.875 -4.488 1 91.31 173 TRP A O 1
ATOM 1344 N N . LEU A 1 174 ? -13.078 -22.141 -2.6 1 88.25 174 LEU A N 1
ATOM 1345 C CA . LEU A 1 174 ? -12.961 -23.562 -2.85 1 88.25 174 LEU A CA 1
ATOM 1346 C C . LEU A 1 174 ? -14.266 -24.281 -2.512 1 88.25 174 LEU A C 1
ATOM 1348 O O . LEU A 1 174 ? -14.898 -23.984 -1.494 1 88.25 174 LEU A O 1
ATOM 1352 N N . GLN A 1 175 ? -14.711 -25.109 -3.463 1 87.12 175 GLN A N 1
ATOM 1353 C CA . GLN A 1 175 ? -15.875 -25.969 -3.305 1 87.12 175 GLN A CA 1
ATOM 1354 C C . GLN A 1 175 ? -15.516 -27.438 -3.527 1 87.12 175 GLN A C 1
ATOM 1356 O O . GLN A 1 175 ? -14.469 -27.734 -4.113 1 87.12 175 GLN A O 1
ATOM 1361 N N . PRO A 1 176 ? -16.391 -28.328 -2.975 1 84.12 176 PRO A N 1
ATOM 1362 C CA . PRO A 1 176 ? -16.109 -29.75 -3.174 1 84.12 176 PRO A CA 1
ATOM 1363 C C . PRO A 1 176 ? -15.898 -30.125 -4.645 1 84.12 176 PRO A C 1
ATOM 1365 O O . PRO A 1 176 ? -15.047 -30.953 -4.965 1 84.12 176 PRO A O 1
ATOM 1368 N N . ASP A 1 177 ? -16.609 -29.391 -5.527 1 80.69 177 ASP A N 1
ATOM 1369 C CA . ASP A 1 177 ? -16.594 -29.781 -6.934 1 80.69 177 ASP A CA 1
ATOM 1370 C C . ASP A 1 177 ? -15.828 -28.766 -7.773 1 80.69 177 ASP A C 1
ATOM 1372 O O . ASP A 1 177 ? -15.93 -28.766 -9 1 80.69 177 ASP A O 1
ATOM 1376 N N . GLY A 1 178 ? -15.18 -27.875 -7.113 1 83.69 178 GLY A N 1
ATOM 1377 C CA . GLY A 1 178 ? -14.445 -26.906 -7.922 1 83.69 178 GLY A CA 1
ATOM 1378 C C . GLY A 1 178 ? -14.195 -25.594 -7.203 1 83.69 178 GLY A C 1
ATOM 1379 O O . GLY A 1 178 ? -13.93 -25.578 -6 1 83.69 178 GLY A O 1
ATOM 1380 N N . VAL A 1 179 ? -14.039 -24.547 -8.062 1 86.94 179 VAL A N 1
ATOM 1381 C CA . VAL A 1 179 ? -13.742 -23.219 -7.539 1 86.94 179 VAL A CA 1
ATOM 1382 C C . VAL A 1 179 ? -14.82 -22.234 -7.988 1 86.94 179 VAL A C 1
ATOM 1384 O O . VAL A 1 179 ? -15.188 -22.203 -9.164 1 86.94 179 VAL A O 1
ATOM 1387 N N . ARG A 1 180 ? -15.43 -21.562 -7.055 1 88.94 180 ARG A N 1
ATOM 1388 C CA . ARG A 1 180 ? -16.359 -20.484 -7.355 1 88.94 180 ARG A CA 1
ATOM 1389 C C . ARG A 1 180 ? -15.641 -19.141 -7.438 1 88.94 180 ARG A C 1
ATOM 1391 O O . ARG A 1 180 ? -14.789 -18.844 -6.605 1 88.94 180 ARG A O 1
ATOM 1398 N N . LEU A 1 181 ? -16.031 -18.375 -8.445 1 89.94 181 LEU A N 1
ATOM 1399 C CA . LEU A 1 181 ? -15.438 -17.047 -8.633 1 89.94 181 LEU A CA 1
ATOM 1400 C C . L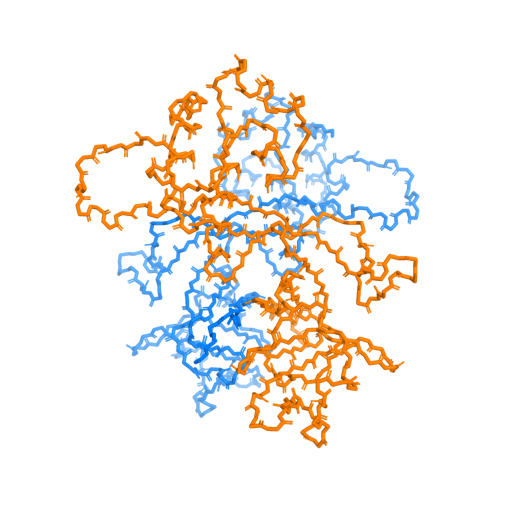EU A 1 181 ? -16.328 -15.961 -8.055 1 89.94 181 LEU A C 1
ATOM 1402 O O . LEU A 1 181 ? -17.547 -16 -8.227 1 89.94 181 LEU A O 1
ATOM 1406 N N . GLU A 1 182 ? -15.719 -15.062 -7.301 1 90.69 182 GLU A N 1
ATOM 1407 C CA . GLU A 1 182 ? -16.391 -13.852 -6.836 1 90.69 182 GLU A CA 1
ATOM 1408 C C . GLU A 1 182 ? -15.695 -12.602 -7.359 1 90.69 182 GLU A C 1
ATOM 1410 O O . GLU A 1 182 ? -14.531 -12.359 -7.055 1 90.69 182 GLU A O 1
ATOM 1415 N N . PRO A 1 183 ? -16.406 -11.633 -7.902 1 87.81 183 PRO A N 1
ATOM 1416 C CA . PRO A 1 183 ? -17.75 -11.82 -8.438 1 87.81 183 PRO A CA 1
ATOM 1417 C C . PRO A 1 183 ? -17.797 -12.836 -9.578 1 87.81 183 PRO A C 1
ATOM 1419 O O . PRO A 1 183 ? -16.75 -13.258 -10.078 1 87.81 183 PRO A O 1
ATOM 1422 N N . GLY A 1 184 ? -18.984 -13.211 -10.031 1 71.62 184 GLY A N 1
ATOM 1423 C CA . GLY A 1 184 ? -19.188 -14.102 -11.164 1 71.62 184 GLY A CA 1
ATOM 1424 C C . GLY A 1 184 ? -19.531 -15.523 -10.75 1 71.62 184 GLY A C 1
ATOM 1425 O O . GLY A 1 184 ? -19.203 -16.469 -11.469 1 71.62 184 GLY A O 1
ATOM 1426 N N . SER A 1 185 ? -20.094 -15.766 -9.547 1 62.94 185 SER A N 1
ATOM 1427 C CA . SER A 1 185 ? -20.375 -17 -8.82 1 62.94 185 SER A CA 1
ATOM 1428 C C . SER A 1 185 ? -20.891 -18.094 -9.758 1 62.94 185 SER A C 1
ATOM 1430 O O . SER A 1 185 ? -20.688 -19.281 -9.516 1 62.94 185 SER A O 1
ATOM 1432 N N . ASP A 1 186 ? -21.531 -17.656 -10.695 1 61 186 ASP A N 1
ATOM 1433 C CA . ASP A 1 186 ? -22.141 -18.734 -11.469 1 61 186 ASP A CA 1
ATOM 1434 C C . ASP A 1 186 ? -21.078 -19.5 -12.281 1 61 186 ASP A C 1
ATOM 1436 O O . ASP A 1 186 ? -21.359 -20.562 -12.828 1 61 186 ASP A O 1
ATOM 1440 N N . GLN A 1 187 ? -19.953 -19.047 -12.273 1 57 187 GLN A N 1
ATOM 1441 C CA . GLN A 1 187 ? -18.938 -19.656 -13.125 1 57 187 GLN A CA 1
ATOM 1442 C C . GLN A 1 187 ? -17.984 -20.531 -12.305 1 57 187 GLN A C 1
ATOM 1444 O O . GLN A 1 187 ? -17.219 -20.031 -11.484 1 57 187 GLN A O 1
ATOM 1449 N N . THR A 1 188 ? -18.531 -21.688 -11.922 1 57.47 188 THR A N 1
ATOM 1450 C CA . THR A 1 188 ? -17.594 -22.625 -11.305 1 57.47 188 THR A CA 1
ATOM 1451 C C . THR A 1 188 ? -16.469 -22.984 -12.281 1 57.47 188 THR A C 1
ATOM 1453 O O . THR A 1 188 ? -16.734 -23.453 -13.391 1 57.47 188 THR A O 1
ATOM 1456 N N . LEU A 1 189 ? -15.383 -22.266 -12.133 1 59.69 189 LEU A N 1
ATOM 1457 C CA . LEU A 1 189 ? -14.25 -22.719 -12.922 1 59.69 189 LEU A CA 1
ATOM 1458 C C . LEU A 1 189 ? -13.961 -24.203 -12.664 1 59.69 189 LEU A C 1
ATOM 1460 O O . LEU A 1 189 ? -13.805 -24.609 -11.508 1 59.69 189 LEU A O 1
ATOM 1464 N N . GLN A 1 190 ? -14.586 -25.016 -13.508 1 54.53 190 GLN A N 1
ATOM 1465 C CA . GLN A 1 190 ? -14.109 -26.391 -13.438 1 54.53 190 GLN A CA 1
ATOM 1466 C C . GLN A 1 190 ? -12.609 -26.469 -13.703 1 54.53 190 GLN A C 1
ATOM 1468 O O . GLN A 1 190 ? -12.062 -25.656 -14.453 1 54.53 190 GLN A O 1
ATOM 1473 N N . ALA A 1 191 ? -11.867 -26.969 -12.773 1 51.34 191 ALA A N 1
ATOM 1474 C CA . ALA A 1 191 ? -10.422 -27.156 -12.859 1 51.34 191 ALA A CA 1
ATOM 1475 C C . ALA A 1 191 ? -9.969 -27.188 -14.32 1 51.34 191 ALA A C 1
ATOM 1477 O O . ALA A 1 191 ? -8.93 -26.625 -14.664 1 51.34 191 ALA A O 1
ATOM 1478 N N . GLU A 1 192 ? -10.727 -27.906 -15.117 1 50.28 192 GLU A N 1
ATOM 1479 C CA . GLU A 1 192 ? -10.344 -28.188 -16.5 1 50.28 192 GLU A CA 1
ATOM 1480 C C . GLU A 1 192 ? -10.586 -26.969 -17.391 1 50.28 192 GLU A C 1
ATOM 1482 O O . GLU A 1 192 ? -9.93 -26.797 -18.422 1 50.28 192 GLU A O 1
ATOM 1487 N N . GLU A 1 193 ? -11.594 -26.297 -17.156 1 52.34 193 GLU A N 1
ATOM 1488 C CA . GLU A 1 193 ? -12.016 -25.281 -18.094 1 52.34 193 GLU A CA 1
ATOM 1489 C C . GLU A 1 193 ? -11.57 -23.891 -17.641 1 52.34 193 GLU A C 1
ATOM 1491 O O . GLU A 1 193 ? -11.727 -22.906 -18.359 1 52.34 193 GLU A O 1
ATOM 1496 N N . GLY A 1 194 ? -11.008 -23.797 -16.594 1 53.53 194 GLY A N 1
ATOM 1497 C CA . GLY A 1 194 ? -10.883 -22.469 -16.031 1 53.53 194 GLY A CA 1
ATOM 1498 C C . GLY A 1 194 ? -9.539 -21.812 -16.328 1 53.53 194 GLY A C 1
ATOM 1499 O O . GLY A 1 194 ? -8.578 -22.5 -16.688 1 53.53 194 GLY A O 1
ATOM 1500 N N . GLY A 1 195 ? -9.539 -20.484 -16.781 1 64.81 195 GLY A N 1
ATOM 1501 C CA . GLY A 1 195 ? -8.414 -19.594 -17.031 1 64.81 195 GLY A CA 1
ATOM 1502 C C . GLY A 1 195 ? -7.25 -19.828 -16.078 1 64.81 195 GLY A C 1
ATOM 1503 O O . GLY A 1 195 ? -7.422 -20.422 -15.016 1 64.81 195 GLY A O 1
ATOM 1504 N N . ASP A 1 196 ? -6.02 -19.781 -16.672 1 85.25 196 ASP A N 1
ATOM 1505 C CA . ASP A 1 196 ? -4.781 -19.922 -15.914 1 85.25 196 ASP A CA 1
ATOM 1506 C C . ASP A 1 196 ? -4.676 -18.844 -14.836 1 85.25 196 ASP A C 1
ATOM 1508 O O . ASP A 1 196 ? -4.996 -17.672 -15.086 1 85.25 196 ASP A O 1
ATOM 1512 N N . LEU A 1 197 ? -4.465 -19.359 -13.602 1 92.38 197 LEU A N 1
ATOM 1513 C CA . LEU A 1 197 ? -4.137 -18.406 -12.547 1 92.38 197 LEU A CA 1
ATOM 1514 C C . LEU A 1 197 ? -2.75 -17.812 -12.766 1 92.38 197 LEU A C 1
ATOM 1516 O O . LEU A 1 197 ? -1.755 -18.531 -12.812 1 92.38 197 LEU A O 1
ATOM 1520 N N . LEU A 1 198 ? -2.705 -16.531 -12.922 1 95.5 198 LEU A N 1
ATOM 1521 C CA . LEU A 1 198 ? -1.459 -15.836 -13.211 1 95.5 198 LEU A CA 1
ATOM 1522 C C . LEU A 1 198 ? -0.693 -15.539 -11.922 1 95.5 198 LEU A C 1
ATOM 1524 O O . LEU A 1 198 ? 0.521 -15.328 -11.953 1 95.5 198 LEU A O 1
ATOM 1528 N N . GLY A 1 199 ? -1.41 -15.43 -10.812 1 95.94 199 GLY A N 1
ATOM 1529 C CA . GLY A 1 199 ? -0.786 -15.164 -9.523 1 95.94 199 GLY A CA 1
ATOM 1530 C C . GLY A 1 199 ? -1.772 -14.719 -8.461 1 95.94 199 GLY A C 1
ATOM 1531 O O . GLY A 1 199 ? -2.893 -14.312 -8.773 1 95.94 199 GLY A O 1
ATOM 1532 N N . ARG A 1 200 ? -1.315 -14.828 -7.242 1 96.75 200 ARG A N 1
ATOM 1533 C CA . ARG A 1 200 ? -2.115 -14.414 -6.094 1 96.75 200 ARG A CA 1
ATOM 1534 C C . ARG A 1 200 ? -1.812 -12.977 -5.703 1 96.75 200 ARG A C 1
ATOM 1536 O O . ARG A 1 200 ? -0.651 -12.562 -5.688 1 96.75 200 ARG A O 1
ATOM 1543 N N . VAL A 1 201 ? -2.865 -12.219 -5.43 1 97.81 201 VAL A N 1
ATOM 1544 C CA . VAL A 1 201 ? -2.691 -10.867 -4.918 1 97.81 201 VAL A CA 1
ATOM 1545 C C . VAL A 1 201 ? -2.268 -10.914 -3.451 1 97.81 201 VAL A C 1
ATOM 1547 O O . VAL A 1 201 ? -2.975 -11.484 -2.613 1 97.81 201 VAL A O 1
ATOM 1550 N N . LEU A 1 202 ? -1.124 -10.297 -3.164 1 97.56 202 LEU A N 1
ATOM 1551 C CA . LEU A 1 202 ? -0.591 -10.32 -1.806 1 97.56 202 LEU A CA 1
ATOM 1552 C C . LEU A 1 202 ? -1.035 -9.086 -1.026 1 97.56 202 LEU A C 1
ATOM 1554 O O . LEU A 1 202 ? -1.355 -9.18 0.161 1 97.56 202 LEU A O 1
ATOM 1558 N N . PHE A 1 203 ? -1 -7.953 -1.632 1 97.62 203 PHE A N 1
ATOM 1559 C CA . PHE A 1 203 ? -1.46 -6.715 -1.016 1 97.62 203 PHE A CA 1
ATOM 1560 C C . PHE A 1 203 ? -1.896 -5.711 -2.076 1 97.62 203 PHE A C 1
ATOM 1562 O O . PHE A 1 203 ? -1.647 -5.91 -3.268 1 97.62 203 PHE A O 1
ATOM 1569 N N . SER A 1 204 ? -2.602 -4.719 -1.687 1 97.88 204 SER A N 1
ATOM 1570 C CA . SER A 1 204 ? -3.021 -3.6 -2.525 1 97.88 204 SER A CA 1
ATOM 1571 C C . SER A 1 204 ? -2.686 -2.264 -1.872 1 97.88 204 SER A C 1
ATOM 1573 O O . SER A 1 204 ? -2.557 -2.178 -0.649 1 97.88 204 SER A O 1
ATOM 1575 N N . VAL A 1 205 ? -2.428 -1.291 -2.631 1 97.62 205 VAL A N 1
ATOM 1576 C CA . VAL A 1 205 ? -2.186 0.081 -2.199 1 97.62 205 VAL A CA 1
ATOM 1577 C C . VAL A 1 205 ? -3.238 1.007 -2.803 1 97.62 205 VAL A C 1
ATOM 1579 O O . VAL A 1 205 ? -3.461 0.998 -4.016 1 97.62 205 VAL A O 1
ATOM 1582 N N . ARG A 1 206 ? -3.848 1.777 -1.952 1 96.5 206 ARG A N 1
ATOM 1583 C CA . ARG A 1 206 ? -4.863 2.715 -2.418 1 96.5 206 ARG A CA 1
ATOM 1584 C C . ARG A 1 206 ? -4.492 4.148 -2.057 1 96.5 206 ARG A C 1
ATOM 1586 O O . ARG A 1 206 ? -4.246 4.457 -0.889 1 96.5 206 ARG A O 1
ATOM 1593 N N . GLY A 1 207 ? -4.449 5 -3.008 1 95.44 207 GLY A N 1
ATOM 1594 C CA . GLY A 1 207 ? -4.32 6.426 -2.771 1 95.44 207 GLY A CA 1
ATOM 1595 C C . GLY A 1 207 ? -5.629 7.086 -2.383 1 95.44 207 GLY A C 1
ATOM 1596 O O . GLY A 1 207 ? -6.672 6.809 -2.979 1 95.44 207 GLY A O 1
ATOM 1597 N N . HIS A 1 208 ? -5.574 7.84 -1.353 1 93.62 208 HIS A N 1
ATOM 1598 C CA . HIS A 1 208 ? -6.758 8.547 -0.877 1 93.62 208 HIS A CA 1
ATOM 1599 C C . HIS A 1 208 ? -6.641 10.047 -1.144 1 93.62 208 HIS A C 1
ATOM 1601 O O . HIS A 1 208 ? -7.5 10.828 -0.717 1 93.62 208 HIS A O 1
ATOM 1607 N N . GLY A 1 209 ? -5.52 10.594 -1.594 1 72.56 209 GLY A N 1
ATOM 1608 C CA . GLY A 1 209 ? -5.219 12.008 -1.743 1 72.56 209 GLY A CA 1
ATOM 1609 C C . GLY A 1 209 ? -6.113 12.711 -2.75 1 72.56 209 GLY A C 1
ATOM 1610 O O . GLY A 1 209 ? -6.102 13.938 -2.85 1 72.56 209 GLY A O 1
ATOM 1611 N N . GLN A 1 210 ? -6.859 11.93 -3.711 1 57.34 210 GLN A N 1
ATOM 1612 C CA . GLN A 1 210 ? -7.547 12.656 -4.777 1 57.34 210 GLN A CA 1
ATOM 1613 C C . GLN A 1 210 ? -8.828 13.305 -4.266 1 57.34 210 GLN A C 1
ATOM 1615 O O . GLN A 1 210 ? -9.625 12.664 -3.574 1 57.34 210 GLN A O 1
ATOM 1620 N N . SER A 1 211 ? -8.672 14.484 -3.654 1 45.12 211 SER A N 1
ATOM 1621 C CA . SER A 1 211 ? -9.93 15.211 -3.502 1 45.12 211 SER A CA 1
ATOM 1622 C C . SER A 1 211 ? -10.836 15.008 -4.715 1 45.12 211 SER A C 1
ATOM 1624 O O . SER A 1 211 ? -10.375 15.086 -5.855 1 45.12 211 SER A O 1
ATOM 1626 N N . GLY A 1 212 ? -11.703 14.039 -4.707 1 33.5 212 GLY A N 1
ATOM 1627 C CA . GLY A 1 212 ? -12.742 14.164 -5.719 1 33.5 212 GLY A CA 1
ATOM 1628 C C . GLY A 1 212 ? -13.086 15.602 -6.047 1 33.5 212 GLY A C 1
ATOM 1629 O O . GLY A 1 212 ? -12.891 16.5 -5.219 1 33.5 212 GLY A O 1
ATOM 1630 N N . MET B 1 1 ? 23.75 15.383 -12.141 1 43.59 1 MET B N 1
ATOM 1631 C CA . MET B 1 1 ? 24.656 16.531 -12.07 1 43.59 1 MET B CA 1
ATOM 1632 C C . MET B 1 1 ? 24.5 17.281 -10.75 1 43.59 1 MET B C 1
ATOM 1634 O O . MET B 1 1 ? 23.391 17.328 -10.203 1 43.59 1 MET B O 1
ATOM 1638 N N . ARG B 1 2 ? 25.562 17.781 -10.125 1 62.19 2 ARG B N 1
ATOM 1639 C CA . ARG B 1 2 ? 25.656 18.453 -8.836 1 62.19 2 ARG B CA 1
ATOM 1640 C C . ARG B 1 2 ? 25.125 19.875 -8.93 1 62.19 2 ARG B C 1
ATOM 1642 O O . ARG B 1 2 ? 25.516 20.641 -9.812 1 62.19 2 ARG B O 1
ATOM 1649 N N . THR B 1 3 ? 24.016 19.969 -8.32 1 77.25 3 THR B N 1
ATOM 1650 C CA . THR B 1 3 ? 23.484 21.328 -8.305 1 77.25 3 THR B CA 1
ATOM 1651 C C . THR B 1 3 ? 24.391 22.25 -7.512 1 77.25 3 THR B C 1
ATOM 1653 O O . THR B 1 3 ? 24.656 22.016 -6.332 1 77.25 3 THR B O 1
ATOM 1656 N N . GLN B 1 4 ? 25.016 23.188 -8.273 1 83.06 4 GLN B N 1
ATOM 1657 C CA . GLN B 1 4 ? 25.922 24.156 -7.656 1 83.06 4 GLN B CA 1
ATOM 1658 C C . GLN B 1 4 ? 25.156 25.141 -6.789 1 83.06 4 GLN B C 1
ATOM 1660 O O . GLN B 1 4 ? 24.047 25.562 -7.137 1 83.06 4 GLN B O 1
ATOM 1665 N N . PHE B 1 5 ? 25.766 25.547 -5.652 1 90.62 5 PHE B N 1
ATOM 1666 C CA . PHE B 1 5 ? 25.062 26.344 -4.656 1 90.62 5 PHE B CA 1
ATOM 1667 C C . PHE B 1 5 ? 24.766 27.75 -5.188 1 90.62 5 PHE B C 1
ATOM 1669 O O . PHE B 1 5 ? 23.656 28.25 -5.062 1 90.62 5 PHE B O 1
ATOM 1676 N N . SER B 1 6 ? 25.828 28.406 -5.805 1 89.88 6 SER B N 1
ATOM 1677 C CA . SER B 1 6 ? 25.672 29.797 -6.184 1 89.88 6 SER B CA 1
ATOM 1678 C C . SER B 1 6 ? 24.547 29.984 -7.184 1 89.88 6 SER B C 1
ATOM 1680 O O . SER B 1 6 ? 23.641 30.797 -6.961 1 89.88 6 SER B O 1
ATOM 1682 N N . PRO B 1 7 ? 24.516 29.234 -8.289 1 87.12 7 PRO B N 1
ATOM 1683 C CA . PRO B 1 7 ? 23.391 29.406 -9.219 1 87.12 7 PRO B CA 1
ATOM 1684 C C . PRO B 1 7 ? 22.062 28.969 -8.609 1 87.12 7 PRO B C 1
ATOM 1686 O O . PRO B 1 7 ? 21.031 29.578 -8.891 1 87.12 7 PRO B O 1
ATOM 1689 N N . PHE B 1 8 ? 22.047 27.969 -7.773 1 89.31 8 PHE B N 1
ATOM 1690 C CA . PHE B 1 8 ? 20.859 27.516 -7.062 1 89.31 8 PHE B CA 1
ATOM 1691 C C . PHE B 1 8 ? 20.297 28.625 -6.184 1 89.31 8 PHE B C 1
ATOM 1693 O O . PHE B 1 8 ? 19.094 28.922 -6.246 1 89.31 8 PHE B O 1
ATOM 1700 N N . PHE B 1 9 ? 21.125 29.203 -5.398 1 92.06 9 PHE B N 1
ATOM 1701 C CA . PHE B 1 9 ? 20.688 30.25 -4.465 1 92.06 9 PHE B CA 1
ATOM 1702 C C . PHE B 1 9 ? 20.203 31.469 -5.215 1 92.06 9 PHE B C 1
ATOM 1704 O O . PHE B 1 9 ? 19.234 32.125 -4.793 1 92.06 9 PHE B O 1
ATOM 1711 N N . GLU B 1 10 ? 20.797 31.75 -6.336 1 90.19 10 GLU B N 1
ATOM 1712 C CA . GLU B 1 10 ? 20.344 32.844 -7.172 1 90.19 10 GLU B CA 1
ATOM 1713 C C . GLU B 1 10 ? 18.922 32.625 -7.676 1 90.19 10 GLU B C 1
ATOM 1715 O O . GLU B 1 10 ? 18.094 33.531 -7.668 1 90.19 10 GLU B O 1
ATOM 1720 N N . ARG B 1 11 ? 18.625 31.453 -8.055 1 88.25 11 ARG B N 1
ATOM 1721 C CA . ARG B 1 11 ? 17.297 31.094 -8.531 1 88.25 11 ARG B CA 1
ATOM 1722 C C . ARG B 1 11 ? 16.281 31.172 -7.395 1 88.25 11 ARG B C 1
ATOM 1724 O O . ARG B 1 11 ? 15.148 31.625 -7.586 1 88.25 11 ARG B O 1
ATOM 1731 N N . VAL B 1 12 ? 16.656 30.734 -6.234 1 91.06 12 VAL B N 1
ATOM 1732 C CA . VAL B 1 12 ? 15.797 30.797 -5.055 1 91.06 12 VAL B CA 1
ATOM 1733 C C . VAL B 1 12 ? 15.461 32.25 -4.738 1 91.06 12 VAL B C 1
ATOM 1735 O O . VAL B 1 12 ? 14.297 32.594 -4.531 1 91.06 12 VAL B O 1
ATOM 1738 N N . MET B 1 13 ? 16.5 33.062 -4.793 1 92.12 13 MET B N 1
ATOM 1739 C CA . MET B 1 13 ? 16.297 34.5 -4.484 1 92.12 13 MET B CA 1
ATOM 1740 C C . MET B 1 13 ? 15.391 35.156 -5.516 1 92.12 13 MET B C 1
ATOM 1742 O O . MET B 1 13 ? 14.594 36.031 -5.18 1 92.12 13 MET B O 1
ATOM 1746 N N . GLN B 1 14 ? 15.469 34.656 -6.688 1 89 14 GLN B N 1
ATOM 1747 C CA . GLN B 1 14 ? 14.688 35.25 -7.781 1 89 14 GLN B CA 1
ATOM 1748 C C . GLN B 1 14 ? 13.219 34.844 -7.676 1 89 14 GLN B C 1
ATOM 1750 O O . GLN B 1 14 ? 12.336 35.656 -7.977 1 89 14 GLN B O 1
ATOM 1755 N N . ALA B 1 15 ? 12.984 33.688 -7.195 1 86.25 15 ALA B N 1
ATOM 1756 C CA . ALA B 1 15 ? 11.641 33.125 -7.305 1 86.25 15 ALA B CA 1
ATOM 1757 C C . ALA B 1 15 ? 10.922 33.156 -5.961 1 86.25 15 ALA B C 1
ATOM 1759 O O . ALA B 1 15 ? 9.727 32.844 -5.883 1 86.25 15 ALA B O 1
ATOM 1760 N N . THR B 1 16 ? 11.703 33.531 -4.949 1 89.44 16 THR B N 1
ATOM 1761 C CA . THR B 1 16 ? 11.094 33.5 -3.625 1 89.44 16 THR B CA 1
ATOM 1762 C C . THR B 1 16 ? 11.414 34.812 -2.873 1 89.44 16 THR B C 1
ATOM 1764 O O . THR B 1 16 ? 12.094 35.688 -3.4 1 89.44 16 THR B O 1
ATOM 1767 N N . ASP B 1 17 ? 10.852 34.906 -1.618 1 89 17 ASP B N 1
ATOM 1768 C CA . ASP B 1 17 ? 11.102 36.062 -0.769 1 89 17 ASP B CA 1
ATOM 1769 C C . ASP B 1 17 ? 12.352 35.844 0.084 1 89 17 ASP B C 1
ATOM 1771 O O . ASP B 1 17 ? 12.641 36.656 0.972 1 89 17 ASP B O 1
ATOM 1775 N N . ILE B 1 18 ? 13.078 34.812 -0.211 1 92.31 18 ILE B N 1
ATOM 1776 C CA . ILE B 1 18 ? 14.32 34.562 0.51 1 92.31 18 ILE B CA 1
ATOM 1777 C C . ILE B 1 18 ? 15.414 35.5 0.01 1 92.31 18 ILE B C 1
ATOM 1779 O O . ILE B 1 18 ? 15.742 35.5 -1.18 1 92.31 18 ILE B O 1
ATOM 1783 N N . GLU B 1 19 ? 15.914 36.219 0.968 1 90.38 19 GLU B N 1
ATOM 1784 C CA . GLU B 1 19 ? 16.859 37.25 0.542 1 90.38 19 GLU B CA 1
ATOM 1785 C C . GLU B 1 19 ? 18.281 36.938 0.999 1 90.38 19 GLU B C 1
ATOM 1787 O O . GLU B 1 19 ? 19.234 37.5 0.502 1 90.38 19 GLU B O 1
ATOM 1792 N N . ASN B 1 20 ? 18.469 36.125 2.008 1 90.5 20 ASN B N 1
ATOM 1793 C CA . ASN B 1 20 ? 19.797 35.812 2.535 1 90.5 20 ASN B CA 1
ATOM 1794 C C . ASN B 1 20 ? 19.891 34.344 2.994 1 90.5 20 ASN B C 1
ATOM 1796 O O . ASN B 1 20 ? 18.875 33.656 3.049 1 90.5 20 ASN B O 1
ATOM 1800 N N . GLN B 1 21 ? 21.109 33.906 3.264 1 91.62 21 GLN B N 1
ATOM 1801 C CA . GLN B 1 21 ? 21.375 32.531 3.607 1 91.62 21 GLN B CA 1
ATOM 1802 C C . GLN B 1 21 ? 20.734 32.156 4.938 1 91.62 21 GLN B C 1
ATOM 1804 O O . GLN B 1 21 ? 20.375 30.984 5.152 1 91.62 21 GLN B O 1
ATOM 1809 N N . SER B 1 22 ? 20.547 33.188 5.805 1 90.5 22 SER B N 1
ATOM 1810 C CA . SER B 1 22 ? 19.875 32.938 7.078 1 90.5 22 SER B CA 1
ATOM 1811 C C . SER B 1 22 ? 18.406 32.625 6.875 1 90.5 22 SER B C 1
ATOM 1813 O O . SER B 1 22 ? 17.875 31.719 7.527 1 90.5 22 SER B O 1
ATOM 1815 N N . GLN B 1 23 ? 17.75 33.281 6.027 1 91.5 23 GLN B N 1
ATOM 1816 C CA . GLN B 1 23 ? 16.359 33 5.691 1 91.5 23 GLN B CA 1
ATOM 1817 C C . GLN B 1 23 ? 16.188 31.656 5.008 1 91.5 23 GLN B C 1
ATOM 1819 O O . GLN B 1 23 ? 15.227 30.938 5.273 1 91.5 23 GLN B O 1
ATOM 1824 N N . LEU B 1 24 ? 17.094 31.312 4.078 1 92.25 24 LEU B N 1
ATOM 1825 C CA . LEU B 1 24 ? 17.109 30 3.441 1 92.25 24 LEU B CA 1
ATOM 1826 C C . LEU B 1 24 ? 17.172 28.891 4.484 1 92.25 24 LEU B C 1
ATOM 1828 O O . LEU B 1 24 ? 16.406 27.922 4.41 1 92.25 24 LEU B O 1
ATOM 1832 N N . ALA B 1 25 ? 18.031 29.031 5.473 1 91.62 25 ALA B N 1
ATOM 1833 C CA . ALA B 1 25 ? 18.188 28.047 6.555 1 91.62 25 ALA B CA 1
ATOM 1834 C C . ALA B 1 25 ? 16.875 27.875 7.309 1 91.62 25 ALA B C 1
ATOM 1836 O O . ALA B 1 25 ? 16.484 26.734 7.625 1 91.62 25 ALA B O 1
ATOM 1837 N N . LYS B 1 26 ? 16.219 29 7.547 1 86.94 26 LYS B N 1
ATOM 1838 C CA . LYS B 1 26 ? 14.945 28.984 8.266 1 86.94 26 LYS B CA 1
ATOM 1839 C C . LYS B 1 26 ? 13.883 28.219 7.484 1 86.94 26 LYS B C 1
ATOM 1841 O O . LYS B 1 26 ? 13.172 27.375 8.047 1 86.94 26 LYS B O 1
ATOM 1846 N N . VAL B 1 27 ? 13.82 28.484 6.215 1 84.56 27 VAL B N 1
ATOM 1847 C CA . VAL B 1 27 ? 12.805 27.875 5.375 1 84.56 27 VAL B CA 1
ATOM 1848 C C . VAL B 1 27 ? 13.086 26.375 5.238 1 84.56 27 VAL B C 1
ATOM 1850 O O . VAL B 1 27 ? 12.156 25.562 5.234 1 84.56 27 VAL B O 1
ATOM 1853 N N . LEU B 1 28 ? 14.289 25.969 5.137 1 86.81 28 LEU B N 1
ATOM 1854 C CA . LEU B 1 28 ? 14.703 24.594 4.949 1 86.81 28 LEU B CA 1
ATOM 1855 C C . LEU B 1 28 ? 14.703 23.828 6.277 1 86.81 28 LEU B C 1
ATOM 1857 O O . LEU B 1 28 ? 14.789 22.609 6.297 1 86.81 28 LEU B O 1
ATOM 1861 N N . GLY B 1 29 ? 14.625 24.594 7.387 1 81.94 29 GLY B N 1
ATOM 1862 C CA . GLY B 1 29 ? 14.633 23.984 8.711 1 81.94 29 GLY B CA 1
ATOM 1863 C C . GLY B 1 29 ? 15.992 23.438 9.102 1 81.94 29 GLY B C 1
ATOM 1864 O O . GLY B 1 29 ? 16.078 22.391 9.742 1 81.94 29 GLY B O 1
ATOM 1865 N N . VAL B 1 30 ? 16.984 24.031 8.648 1 83.62 30 VAL B N 1
ATOM 1866 C CA . VAL B 1 30 ? 18.344 23.609 8.977 1 83.62 30 VAL B CA 1
ATOM 1867 C C . VAL B 1 30 ? 19.094 24.75 9.656 1 83.62 30 VAL B C 1
ATOM 1869 O O . VAL B 1 30 ? 18.609 25.891 9.68 1 83.62 30 VAL B O 1
ATOM 1872 N N . GLY B 1 31 ? 20.203 24.438 10.234 1 81.5 31 GLY B N 1
ATOM 1873 C CA . GLY B 1 31 ? 21.062 25.453 10.836 1 81.5 31 GLY B CA 1
ATOM 1874 C C . GLY B 1 31 ? 21.906 26.188 9.812 1 81.5 31 GLY B C 1
ATOM 1875 O O . GLY B 1 31 ? 22.125 25.703 8.703 1 81.5 31 GLY B O 1
ATOM 1876 N N . ARG B 1 32 ? 22.422 27.344 10.234 1 85.62 32 ARG B N 1
ATOM 1877 C CA . ARG B 1 32 ? 23.25 28.172 9.375 1 85.62 32 ARG B CA 1
ATOM 1878 C C . ARG B 1 32 ? 24.531 27.422 8.977 1 85.62 32 ARG B C 1
ATOM 1880 O O . ARG B 1 32 ? 25.062 27.641 7.883 1 85.62 32 ARG B O 1
ATOM 1887 N N . ALA B 1 33 ? 25.047 26.516 9.836 1 83.5 33 ALA B N 1
ATOM 1888 C CA . ALA B 1 33 ? 26.266 25.766 9.555 1 83.5 33 ALA B CA 1
ATOM 1889 C C . ALA B 1 33 ? 26.062 24.812 8.391 1 83.5 33 ALA B C 1
ATOM 1891 O O . ALA B 1 33 ? 26.969 24.594 7.59 1 83.5 33 ALA B O 1
ATOM 1892 N N . ALA B 1 34 ? 24.891 24.328 8.242 1 87.44 34 ALA B N 1
ATOM 1893 C CA . ALA B 1 34 ? 24.562 23.422 7.148 1 87.44 34 ALA B CA 1
ATOM 1894 C C . ALA B 1 34 ? 24.609 24.141 5.805 1 87.44 34 ALA B C 1
ATOM 1896 O O . ALA B 1 34 ? 25.094 23.594 4.812 1 87.44 34 ALA B O 1
ATOM 1897 N N . ILE B 1 35 ? 24.062 25.281 5.793 1 91.69 35 ILE B N 1
ATOM 1898 C CA . ILE B 1 35 ? 24.094 26.094 4.574 1 91.69 35 ILE B CA 1
ATOM 1899 C C . ILE B 1 35 ? 25.531 26.375 4.168 1 91.69 35 ILE B C 1
ATOM 1901 O O . ILE B 1 35 ? 25.891 26.266 2.994 1 91.69 35 ILE B O 1
ATOM 1905 N N . SER B 1 36 ? 26.375 26.766 5.164 1 88.94 36 SER B N 1
ATOM 1906 C CA . SER B 1 36 ? 27.781 27.078 4.91 1 88.94 36 SER B CA 1
ATOM 1907 C C . SER B 1 36 ? 28.516 25.875 4.355 1 88.94 36 SER B C 1
ATOM 1909 O O . SER B 1 36 ? 29.328 26 3.434 1 88.94 36 SER B O 1
ATOM 1911 N N . LEU B 1 37 ? 28.25 24.75 4.824 1 84.88 37 LEU B N 1
ATOM 1912 C CA . LEU B 1 37 ? 28.891 23.516 4.383 1 84.88 37 LEU B CA 1
ATOM 1913 C C . LEU B 1 37 ? 28.51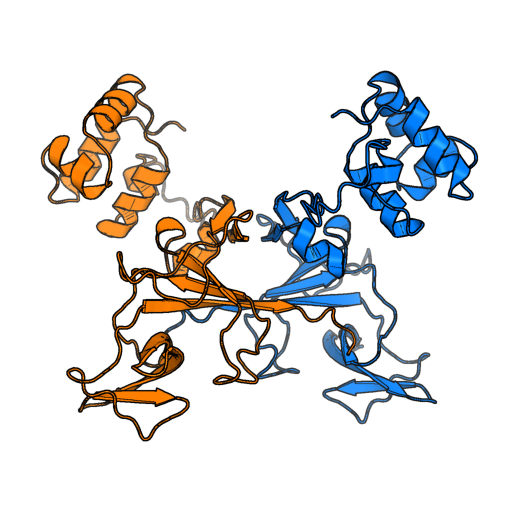6 23.188 2.945 1 84.88 37 LEU B C 1
ATOM 1915 O O . LEU B 1 37 ? 29.375 22.812 2.139 1 84.88 37 LEU B O 1
ATOM 1919 N N . VAL B 1 38 ? 27.219 23.281 2.648 1 87.94 38 VAL B N 1
ATOM 1920 C CA . VAL B 1 38 ? 26.734 23 1.303 1 87.94 38 VAL B CA 1
ATOM 1921 C C . VAL B 1 38 ? 27.344 23.984 0.314 1 87.94 38 VAL B C 1
ATOM 1923 O O . VAL B 1 38 ? 27.688 23.625 -0.809 1 87.94 38 VAL B O 1
ATOM 1926 N N . LYS B 1 39 ? 27.406 25.156 0.79 1 90.5 39 LYS B N 1
ATOM 1927 C CA . LYS B 1 39 ? 28.047 26.188 -0.023 1 90.5 39 LYS B CA 1
ATOM 1928 C C . LYS B 1 39 ? 29.516 25.875 -0.288 1 90.5 39 LYS B C 1
ATOM 1930 O O . LYS B 1 39 ? 29.984 26.016 -1.415 1 90.5 39 LYS B O 1
ATOM 1935 N N . GLN B 1 40 ? 30.234 25.375 0.728 1 86.69 40 GLN B N 1
ATOM 1936 C CA . GLN B 1 40 ? 31.641 25.031 0.598 1 86.69 40 GLN B CA 1
ATOM 1937 C C . GLN B 1 40 ? 31.828 23.828 -0.323 1 86.69 40 GLN B C 1
ATOM 1939 O O . GLN B 1 40 ? 32.719 23.812 -1.163 1 86.69 40 GLN B O 1
ATOM 1944 N N . LYS B 1 41 ? 31.016 22.922 -0.222 1 82.94 41 LYS B N 1
ATOM 1945 C CA . LYS B 1 41 ? 31.094 21.719 -1.036 1 82.94 41 LYS B CA 1
ATOM 1946 C C . LYS B 1 41 ? 30.516 21.953 -2.43 1 82.94 41 LYS B C 1
ATOM 1948 O O . LYS B 1 41 ? 30.75 21.156 -3.344 1 82.94 41 LYS B O 1
ATOM 1953 N N . ASN B 1 42 ? 29.766 23.016 -2.535 1 84.25 42 ASN B N 1
ATOM 1954 C CA . ASN B 1 42 ? 29.125 23.438 -3.768 1 84.25 42 ASN B CA 1
ATOM 1955 C C . ASN B 1 42 ? 28.25 22.328 -4.359 1 84.25 42 ASN B C 1
ATOM 1957 O O . ASN B 1 42 ? 28.328 22.047 -5.559 1 84.25 42 ASN B O 1
ATOM 1961 N N . SER B 1 43 ? 27.672 21.594 -3.537 1 82.31 43 SER B N 1
ATOM 1962 C CA . SER B 1 43 ? 26.734 20.531 -3.92 1 82.31 43 SER B CA 1
ATOM 1963 C C . SER B 1 43 ? 25.453 20.625 -3.104 1 82.31 43 SER B C 1
ATOM 1965 O O . SER B 1 43 ? 25.438 20.312 -1.912 1 82.31 43 SER B O 1
ATOM 1967 N N . VAL B 1 44 ? 24.375 21 -3.709 1 86.06 44 VAL B N 1
ATOM 1968 C CA . VAL B 1 44 ? 23.094 21.188 -3.041 1 86.06 44 VAL B CA 1
ATOM 1969 C C . VAL B 1 44 ? 22.375 19.844 -2.934 1 86.06 44 VAL B C 1
ATOM 1971 O O . VAL B 1 44 ? 22.156 19.172 -3.939 1 86.06 44 VAL B O 1
ATOM 1974 N N . PRO B 1 45 ? 22.047 19.531 -1.78 1 80.25 45 PRO B N 1
ATOM 1975 C CA . PRO B 1 45 ? 21.266 18.312 -1.626 1 80.25 45 PRO B CA 1
ATOM 1976 C C . PRO B 1 45 ? 19.906 18.375 -2.332 1 80.25 45 PRO B C 1
ATOM 1978 O O . PRO B 1 45 ? 19.25 19.422 -2.312 1 80.25 45 PRO B O 1
ATOM 1981 N N . SER B 1 46 ? 19.562 17.344 -2.943 1 73.25 46 SER B N 1
ATOM 1982 C CA . SER B 1 46 ? 18.312 17.297 -3.689 1 73.25 46 SER B CA 1
ATOM 1983 C C . SER B 1 46 ? 17.109 17.578 -2.785 1 73.25 46 SER B C 1
ATOM 1985 O O . SER B 1 46 ? 16.125 18.156 -3.227 1 73.25 46 SER B O 1
ATOM 1987 N N . ARG B 1 47 ? 17.281 17.234 -1.584 1 75.75 47 ARG B N 1
ATOM 1988 C CA . ARG B 1 47 ? 16.203 17.469 -0.615 1 75.75 47 ARG B CA 1
ATOM 1989 C C . ARG B 1 47 ? 15.898 18.969 -0.511 1 75.75 47 ARG B C 1
ATOM 1991 O O . ARG B 1 47 ? 14.734 19.344 -0.393 1 75.75 47 ARG B O 1
ATOM 1998 N N . TRP B 1 48 ? 16.906 19.781 -0.552 1 83.94 48 TRP B N 1
ATOM 1999 C CA . TRP B 1 48 ? 16.703 21.234 -0.478 1 83.94 48 TRP B CA 1
ATOM 2000 C C . TRP B 1 48 ? 15.906 21.734 -1.682 1 83.94 48 TRP B C 1
ATOM 2002 O O . TRP B 1 48 ? 15.023 22.578 -1.543 1 83.94 48 TRP B O 1
ATOM 2012 N N . ILE B 1 49 ? 16.172 21.172 -2.807 1 80.88 49 ILE B N 1
ATOM 2013 C CA . ILE B 1 49 ? 15.516 21.547 -4.051 1 80.88 49 ILE B CA 1
ATOM 2014 C C . ILE B 1 49 ? 14.031 21.172 -3.98 1 80.88 49 ILE B C 1
ATOM 2016 O O . ILE B 1 49 ? 13.164 22 -4.297 1 80.88 49 ILE B O 1
ATOM 2020 N N . LEU B 1 50 ? 13.836 20.016 -3.488 1 75.81 50 LEU B N 1
ATOM 2021 C CA . LEU B 1 50 ? 12.469 19.516 -3.393 1 75.81 50 LEU B CA 1
ATOM 2022 C C . LEU B 1 50 ? 11.672 20.328 -2.369 1 75.81 50 LEU B C 1
ATOM 2024 O O . LEU B 1 50 ? 10.523 20.688 -2.625 1 75.81 50 LEU B O 1
ATOM 2028 N N . LEU B 1 51 ? 12.305 20.594 -1.27 1 79.31 51 LEU B N 1
ATOM 2029 C CA . LEU B 1 51 ? 11.648 21.359 -0.217 1 79.31 51 LEU B CA 1
ATOM 2030 C C . LEU B 1 51 ? 11.273 22.75 -0.708 1 79.31 51 LEU B C 1
ATOM 2032 O O . LEU B 1 51 ? 10.148 23.219 -0.493 1 79.31 51 LEU B O 1
ATOM 2036 N N . LEU B 1 52 ? 12.109 23.328 -1.332 1 85.81 52 LEU B N 1
ATOM 2037 C CA . LEU B 1 52 ? 11.875 24.688 -1.82 1 85.81 52 LEU B CA 1
ATOM 2038 C C . LEU B 1 52 ? 10.859 24.688 -2.959 1 85.81 52 LEU B C 1
ATOM 2040 O O . LEU B 1 52 ? 10.031 25.578 -3.051 1 85.81 52 LEU B O 1
ATOM 2044 N N . SER B 1 53 ? 10.945 23.688 -3.775 1 80.81 53 SER B N 1
ATOM 2045 C CA . SER B 1 53 ? 10 23.547 -4.875 1 80.81 53 SER B CA 1
ATOM 2046 C C . SER B 1 53 ? 8.57 23.438 -4.359 1 80.81 53 SER B C 1
ATOM 2048 O O . SER B 1 53 ? 7.664 24.094 -4.887 1 80.81 53 SER B O 1
ATOM 2050 N N . ARG B 1 54 ? 8.508 22.812 -3.35 1 72.94 54 ARG B N 1
ATOM 2051 C CA . ARG B 1 54 ? 7.191 22.594 -2.752 1 72.94 54 ARG B CA 1
ATOM 2052 C C . ARG B 1 54 ? 6.719 23.844 -2.018 1 72.94 54 ARG B C 1
ATOM 2054 O O . ARG B 1 54 ? 5.566 24.266 -2.156 1 72.94 54 ARG B O 1
ATOM 2061 N N . ALA B 1 55 ? 7.555 24.359 -1.313 1 76.62 55 ALA B N 1
ATOM 2062 C CA . ALA B 1 55 ? 7.219 25.5 -0.466 1 76.62 55 ALA B CA 1
ATOM 2063 C C . ALA B 1 55 ? 6.867 26.719 -1.308 1 76.62 55 ALA B C 1
ATOM 2065 O O . ALA B 1 55 ? 6.004 27.516 -0.931 1 76.62 55 ALA B O 1
ATOM 2066 N N . TYR B 1 56 ? 7.434 26.797 -2.486 1 83.12 56 TYR B N 1
ATOM 2067 C CA . TYR B 1 56 ? 7.266 28.016 -3.268 1 83.12 56 TYR B CA 1
ATOM 2068 C C . TYR B 1 56 ? 6.691 27.719 -4.645 1 83.12 56 TYR B C 1
ATOM 2070 O O . TYR B 1 56 ? 6.637 28.594 -5.512 1 83.12 56 TYR B O 1
ATOM 2078 N N . ASP B 1 57 ? 6.309 26.469 -4.812 1 77.62 57 ASP B N 1
ATOM 2079 C CA . ASP B 1 57 ? 5.711 26.016 -6.066 1 77.62 57 ASP B CA 1
ATOM 2080 C C . ASP B 1 57 ? 6.641 26.297 -7.246 1 77.62 57 ASP B C 1
ATOM 2082 O O . ASP B 1 57 ? 6.23 26.891 -8.242 1 77.62 57 ASP B O 1
ATOM 2086 N N . LEU B 1 58 ? 7.82 25.953 -7.172 1 80.62 58 LEU B N 1
ATOM 2087 C CA . LEU B 1 58 ? 8.828 26.141 -8.211 1 80.62 58 LEU B CA 1
ATOM 2088 C C . LEU B 1 58 ? 9.133 24.828 -8.922 1 80.62 58 LEU B C 1
ATOM 2090 O O . LEU B 1 58 ? 9.023 23.75 -8.328 1 80.62 58 LEU B O 1
ATOM 2094 N N . ASP B 1 59 ? 9.406 24.906 -10.156 1 75.06 59 ASP B N 1
ATOM 2095 C CA . ASP B 1 59 ? 9.891 23.75 -10.922 1 75.06 59 ASP B CA 1
ATOM 2096 C C . ASP B 1 59 ? 11.234 23.266 -10.383 1 75.06 59 ASP B C 1
ATOM 2098 O O . ASP B 1 59 ? 12.219 24.016 -10.375 1 75.06 59 ASP B O 1
ATOM 2102 N N . PRO B 1 60 ? 11.367 22.047 -9.938 1 75.94 60 PRO B N 1
ATOM 2103 C CA . PRO B 1 60 ? 12.625 21.562 -9.359 1 75.94 60 PRO B CA 1
ATOM 2104 C C . PRO B 1 60 ? 13.758 21.469 -10.383 1 75.94 60 PRO B C 1
ATOM 2106 O O . PRO B 1 60 ? 14.922 21.656 -10.031 1 75.94 60 PRO B O 1
ATOM 2109 N N . VAL B 1 61 ? 13.375 21.234 -11.57 1 69.44 61 VAL B N 1
ATOM 2110 C CA . VAL B 1 61 ? 14.383 21.141 -12.625 1 69.44 61 VAL B CA 1
ATOM 2111 C C . VAL B 1 61 ? 15.016 22.516 -12.852 1 69.44 61 VAL B C 1
ATOM 2113 O O . VAL B 1 61 ? 16.234 22.625 -12.969 1 69.44 61 VAL B O 1
ATOM 2116 N N . TRP B 1 62 ? 14.141 23.484 -13.039 1 77.38 62 TRP B N 1
ATOM 2117 C CA . TRP B 1 62 ? 14.617 24.859 -13.188 1 77.38 62 TRP B CA 1
ATOM 2118 C C . TRP B 1 62 ? 15.484 25.266 -12 1 77.38 62 TRP B C 1
ATOM 2120 O O . TRP B 1 62 ? 16.547 25.859 -12.172 1 77.38 62 TRP B O 1
ATOM 2130 N N . LEU B 1 63 ? 15.016 24.875 -10.859 1 81.75 63 LEU B N 1
ATOM 2131 C CA . LEU B 1 63 ? 15.719 25.266 -9.641 1 81.75 63 LEU B CA 1
ATOM 2132 C C . LEU B 1 63 ? 17.094 24.625 -9.57 1 81.75 63 LEU B C 1
ATOM 2134 O O . LEU B 1 63 ? 18.047 25.234 -9.102 1 81.75 63 LEU B O 1
ATOM 2138 N N . ALA B 1 64 ? 17.156 23.469 -10.195 1 76.38 64 ALA B N 1
ATOM 2139 C CA . ALA B 1 64 ? 18.422 22.734 -10.234 1 76.38 64 ALA B CA 1
ATOM 2140 C C . ALA B 1 64 ? 19.344 23.266 -11.336 1 76.38 64 ALA B C 1
ATOM 2142 O O . ALA B 1 64 ? 20.531 22.984 -11.344 1 76.38 64 ALA B O 1
ATOM 2143 N N . GLY B 1 65 ? 18.891 24.281 -12.305 1 64.75 65 GLY B N 1
ATOM 2144 C CA . GLY B 1 65 ? 19.656 24.891 -13.367 1 64.75 65 GLY B CA 1
ATOM 2145 C C . GLY B 1 65 ? 19.75 24.031 -14.609 1 64.75 65 GLY B C 1
ATOM 2146 O O . GLY B 1 65 ? 20.609 24.25 -15.469 1 64.75 65 GLY B O 1
ATOM 2147 N N . GLU B 1 66 ? 19.125 22.984 -14.836 1 54 66 GLU B N 1
ATOM 2148 C CA . GLU B 1 66 ? 19.219 22.203 -16.062 1 54 66 GLU B CA 1
ATOM 2149 C C . GLU B 1 66 ? 18.406 22.828 -17.188 1 54 66 GLU B C 1
ATOM 2151 O O . GLU B 1 66 ? 17.172 22.859 -17.141 1 54 66 GLU B O 1
ATOM 2156 N N . ASP B 1 67 ? 18.672 23.969 -17.703 1 39.69 67 ASP B N 1
ATOM 2157 C CA . ASP B 1 67 ? 18.062 24.75 -18.766 1 39.69 67 ASP B CA 1
ATOM 2158 C C . ASP B 1 67 ? 17.688 23.859 -19.953 1 39.69 67 ASP B C 1
ATOM 2160 O O . ASP B 1 67 ? 17.25 24.344 -21 1 39.69 67 ASP B O 1
ATOM 2164 N N . GLU B 1 68 ? 18.594 22.938 -20.5 1 35.44 68 GLU B N 1
ATOM 2165 C CA . GLU B 1 68 ? 18.469 22.719 -21.938 1 35.44 68 GLU B CA 1
ATOM 2166 C C . GLU B 1 68 ? 17 22.594 -22.359 1 35.44 68 GLU B C 1
ATOM 2168 O O . GLU B 1 68 ? 16.141 22.344 -21.516 1 35.44 68 GLU B O 1
ATOM 2173 N N . GLU B 1 69 ? 16.828 22.484 -23.875 1 31.39 69 GLU B N 1
ATOM 2174 C CA . GLU B 1 69 ? 15.695 22.406 -24.797 1 31.39 69 GLU B CA 1
ATOM 2175 C C . GLU B 1 69 ? 14.555 21.594 -24.188 1 31.39 69 GLU B C 1
ATOM 2177 O O . GLU B 1 69 ? 14.781 20.516 -23.656 1 31.39 69 GLU B O 1
ATOM 2182 N N . PRO B 1 70 ? 13.422 22.234 -24.016 1 31.84 70 PRO B N 1
ATOM 2183 C CA . PRO B 1 70 ? 12.203 21.578 -23.562 1 31.84 70 PRO B CA 1
ATOM 2184 C C . PRO B 1 70 ? 11.93 20.25 -24.281 1 31.84 70 PRO B C 1
ATOM 2186 O O . PRO B 1 70 ? 11.062 20.203 -25.156 1 31.84 70 PRO B O 1
ATOM 2189 N N . GLU B 1 71 ? 12.922 19.672 -24.984 1 28.22 71 GLU B N 1
ATOM 2190 C CA . GLU B 1 71 ? 12.367 18.562 -25.734 1 28.22 71 GLU B CA 1
ATOM 2191 C C . GLU B 1 71 ? 11.234 17.891 -24.969 1 28.22 71 GLU B C 1
ATOM 2193 O O . GLU B 1 71 ? 11.234 17.875 -23.734 1 28.22 71 GLU B O 1
ATOM 2198 N N . GLN B 1 72 ? 10.055 17.766 -25.688 1 29.69 72 GLN B N 1
ATOM 2199 C CA . GLN B 1 72 ? 8.758 17.141 -25.422 1 29.69 72 GLN B CA 1
ATOM 2200 C C . GLN B 1 72 ? 8.891 15.977 -24.453 1 29.69 72 GLN B C 1
ATOM 2202 O O . GLN B 1 72 ? 8.016 15.117 -24.375 1 29.69 72 GLN B O 1
ATOM 2207 N N . ASP B 1 73 ? 10.172 15.719 -24.156 1 25.69 73 ASP B N 1
ATOM 2208 C CA . ASP B 1 73 ? 10.219 14.414 -23.5 1 25.69 73 ASP B CA 1
ATOM 2209 C C . ASP B 1 73 ? 9.359 14.406 -22.25 1 25.69 73 ASP B C 1
ATOM 2211 O O . ASP B 1 73 ? 9.664 15.109 -21.281 1 25.69 73 ASP B O 1
ATOM 2215 N N . MET B 1 74 ? 8.055 14.656 -22.266 1 28.59 74 MET B N 1
ATOM 2216 C CA . MET B 1 74 ? 7.121 14.031 -21.344 1 28.59 74 MET B CA 1
ATOM 2217 C C . MET B 1 74 ? 7.828 13 -20.469 1 28.59 74 MET B C 1
ATOM 2219 O O . MET B 1 74 ? 7.18 12.133 -19.859 1 28.59 74 MET B O 1
ATOM 2223 N N . SER B 1 75 ? 9.133 12.938 -20.766 1 27.22 75 SER B N 1
ATOM 2224 C CA . SER B 1 75 ? 9.781 11.82 -20.094 1 27.22 75 SER B CA 1
ATOM 2225 C C . SER B 1 75 ? 9.641 11.945 -18.578 1 27.22 75 SER B C 1
ATOM 2227 O O . SER B 1 75 ? 9.125 11.039 -17.922 1 27.22 75 SER B O 1
ATOM 2229 N N . SER B 1 76 ? 10.945 12.141 -17.797 1 27.34 76 SER B N 1
ATOM 2230 C CA . SER B 1 76 ? 11.219 11.625 -16.469 1 27.34 76 SER B CA 1
ATOM 2231 C C . SER B 1 76 ? 10.758 12.602 -15.391 1 27.34 76 SER B C 1
ATOM 2233 O O . SER B 1 76 ? 11.32 13.688 -15.25 1 27.34 76 SER B O 1
ATOM 2235 N N . ALA B 1 77 ? 9.594 13.352 -15.312 1 29.42 77 ALA B N 1
ATOM 2236 C CA . ALA B 1 77 ? 9.242 13.633 -13.922 1 29.42 77 ALA B CA 1
ATOM 2237 C C . ALA B 1 77 ? 10.25 13 -12.969 1 29.42 77 ALA B C 1
ATOM 2239 O O . ALA B 1 77 ? 10.352 11.773 -12.875 1 29.42 77 ALA B O 1
ATOM 2240 N N . ASP B 1 78 ? 11.375 13.547 -12.93 1 30.98 78 ASP B N 1
ATOM 2241 C CA . ASP B 1 78 ? 12.391 13.297 -11.906 1 30.98 78 ASP B CA 1
ATOM 2242 C C . ASP B 1 78 ? 11.75 12.938 -10.57 1 30.98 78 ASP B C 1
ATOM 2244 O O . ASP B 1 78 ? 11.594 13.797 -9.703 1 30.98 78 ASP B O 1
ATOM 2248 N N . HIS B 1 79 ? 10.484 12.711 -10.422 1 37.19 79 HIS B N 1
ATOM 2249 C CA . HIS B 1 79 ? 10.016 11.875 -9.328 1 37.19 79 HIS B CA 1
ATOM 2250 C C . HIS B 1 79 ? 11.172 11.148 -8.648 1 37.19 79 HIS B C 1
ATOM 2252 O O . HIS B 1 79 ? 11.805 10.273 -9.258 1 37.19 79 HIS B O 1
ATOM 2258 N N . THR B 1 80 ? 12.117 12.039 -8.211 1 40.72 80 THR B N 1
ATOM 2259 C CA . THR B 1 80 ? 13.125 11.406 -7.371 1 40.72 80 THR B CA 1
ATOM 2260 C C . THR B 1 80 ? 12.688 10 -6.973 1 40.72 80 THR B C 1
ATOM 2262 O O . THR B 1 80 ? 11.711 9.828 -6.246 1 40.72 80 THR B O 1
ATOM 2265 N N . GLU B 1 81 ? 12.602 9.273 -7.852 1 56.47 81 GLU B N 1
ATOM 2266 C CA . GLU B 1 81 ? 12.359 7.84 -7.945 1 56.47 81 GLU B CA 1
ATOM 2267 C C . GLU B 1 81 ? 12.961 7.098 -6.75 1 56.47 81 GLU B C 1
ATOM 2269 O O . GLU B 1 81 ? 13.188 5.891 -6.816 1 56.47 81 GLU B O 1
ATOM 2274 N N . GLY B 1 82 ? 13.344 8.109 -5.797 1 81.94 82 GLY B N 1
ATOM 2275 C CA . GLY B 1 82 ? 13.984 7.449 -4.672 1 81.94 82 GLY B CA 1
ATOM 2276 C C . GLY B 1 82 ? 13 6.828 -3.701 1 81.94 82 GLY B C 1
ATOM 2277 O O . GLY B 1 82 ? 11.789 7.051 -3.809 1 81.94 82 GLY B O 1
ATOM 2278 N N . ILE B 1 83 ? 13.484 6.016 -3.121 1 89.94 83 ILE B N 1
ATOM 2279 C CA . ILE B 1 83 ? 12.75 5.344 -2.057 1 89.94 83 ILE B CA 1
ATOM 2280 C C . ILE B 1 83 ? 12.867 6.141 -0.76 1 89.94 83 ILE B C 1
ATOM 2282 O O . ILE B 1 83 ? 13.977 6.512 -0.354 1 89.94 83 ILE B O 1
ATOM 2286 N N . ALA B 1 84 ? 11.766 6.664 -0.275 1 93.44 84 ALA B N 1
ATOM 2287 C CA . ALA B 1 84 ? 11.703 7.23 1.069 1 93.44 84 ALA B CA 1
ATOM 2288 C C . ALA B 1 84 ? 11.203 6.199 2.078 1 93.44 84 ALA B C 1
ATOM 2290 O O . ALA B 1 84 ? 10.641 5.172 1.696 1 93.44 84 ALA B O 1
ATOM 2291 N N . THR B 1 85 ? 11.492 6.453 3.379 1 95.06 85 THR B N 1
ATOM 2292 C CA . THR B 1 85 ? 10.969 5.617 4.449 1 95.06 85 THR B CA 1
ATOM 2293 C C . THR B 1 85 ? 10.117 6.445 5.414 1 95.06 85 THR B C 1
ATOM 2295 O O . THR B 1 85 ? 10.523 7.535 5.82 1 95.06 85 THR B O 1
ATOM 2298 N N . LEU B 1 86 ? 8.969 5.996 5.656 1 97.75 86 LEU B N 1
ATOM 2299 C CA . LEU B 1 86 ? 8.031 6.676 6.543 1 97.75 86 LEU B CA 1
ATOM 2300 C C . LEU B 1 86 ? 8.109 6.109 7.957 1 97.75 86 LEU B C 1
ATOM 2302 O O . LEU B 1 86 ? 8.047 4.891 8.141 1 97.75 86 LEU B O 1
ATOM 2306 N N . PRO B 1 87 ? 8.25 6.961 8.945 1 97.44 87 PRO B N 1
ATOM 2307 C CA . PRO B 1 87 ? 8.336 6.461 10.32 1 97.44 87 PRO B CA 1
ATOM 2308 C C . PRO B 1 87 ? 7.004 5.914 10.828 1 97.44 87 PRO B C 1
ATOM 2310 O O . PRO B 1 87 ? 5.941 6.434 10.477 1 97.44 87 PRO B O 1
ATOM 2313 N N . TRP B 1 88 ? 7.062 4.914 11.711 1 97.19 88 TRP B N 1
ATOM 2314 C CA . TRP B 1 88 ? 5.895 4.316 12.344 1 97.19 88 TRP B CA 1
ATOM 2315 C C . TRP B 1 88 ? 5.512 5.086 13.609 1 97.19 88 TRP B C 1
ATOM 2317 O O . TRP B 1 88 ? 6.379 5.5 14.375 1 97.19 88 TRP B O 1
ATOM 2327 N N . VAL B 1 89 ? 4.199 5.188 13.773 1 97.44 89 VAL B N 1
ATOM 2328 C CA . VAL B 1 89 ? 3.688 5.781 15 1 97.44 89 VAL B CA 1
ATOM 2329 C C . VAL B 1 89 ? 2.533 4.941 15.539 1 97.44 89 VAL B C 1
ATOM 2331 O O . VAL B 1 89 ? 1.988 4.094 14.828 1 97.44 89 VAL B O 1
ATOM 2334 N N . ARG B 1 90 ? 2.234 5.172 16.797 1 95.44 90 ARG B N 1
ATOM 2335 C CA . ARG B 1 90 ? 1.022 4.652 17.422 1 95.44 90 ARG B CA 1
ATOM 2336 C C . ARG B 1 90 ? -0.087 5.699 17.422 1 95.44 90 ARG B C 1
ATOM 2338 O O . ARG B 1 90 ? 0.184 6.898 17.469 1 95.44 90 ARG B O 1
ATOM 2345 N N . PRO B 1 91 ? -1.286 5.184 17.344 1 94.31 91 PRO B N 1
ATOM 2346 C CA . PRO B 1 91 ? -2.389 6.145 17.422 1 94.31 91 PRO B CA 1
ATOM 2347 C C . PRO B 1 91 ? -2.65 6.625 18.844 1 94.31 91 PRO B C 1
ATOM 2349 O O . PRO B 1 91 ? -3.771 6.504 19.344 1 94.31 91 PRO B O 1
ATOM 2352 N N . GLU B 1 92 ? -1.619 7.117 19.422 1 92.88 92 GLU B N 1
ATOM 2353 C CA . GLU B 1 92 ? -1.621 7.707 20.75 1 92.88 92 GLU B CA 1
ATOM 2354 C C . GLU B 1 92 ? -0.846 9.023 20.781 1 92.88 92 GLU B C 1
ATOM 2356 O O . GLU B 1 92 ? 0.195 9.148 20.125 1 92.88 92 GLU B O 1
ATOM 2361 N N . LEU B 1 93 ? -1.396 9.883 21.625 1 91.94 93 LEU B N 1
ATOM 2362 C CA . LEU B 1 93 ? -0.71 11.164 21.734 1 91.94 93 LEU B CA 1
ATOM 2363 C C . LEU B 1 93 ? 0.244 11.172 22.922 1 91.94 93 LEU B C 1
ATOM 2365 O O . LEU B 1 93 ? -0.078 10.633 23.984 1 91.94 93 LEU B O 1
ATOM 2369 N N . ASP B 1 94 ? 1.381 11.672 22.641 1 90.25 94 ASP B N 1
ATOM 2370 C CA . ASP B 1 94 ? 2.266 12.023 23.75 1 90.25 94 ASP B CA 1
ATOM 2371 C C . ASP B 1 94 ? 1.721 13.227 24.516 1 90.25 94 ASP B C 1
ATOM 2373 O O . ASP B 1 94 ? 1.517 14.297 23.953 1 90.25 94 ASP B O 1
ATOM 2377 N N . PRO B 1 95 ? 1.466 13.062 25.812 1 88.38 95 PRO B N 1
ATOM 2378 C CA . PRO B 1 95 ? 0.884 14.172 26.562 1 88.38 95 PRO B CA 1
ATOM 2379 C C . PRO B 1 95 ? 1.799 15.398 26.625 1 88.38 95 PRO B C 1
ATOM 2381 O O . PRO B 1 95 ? 1.319 16.531 26.75 1 88.38 95 PRO B O 1
ATOM 2384 N N . GLY B 1 96 ? 3.053 15.188 26.578 1 89.19 96 GLY B N 1
ATOM 2385 C CA . GLY B 1 96 ? 4 16.297 26.641 1 89.19 96 GLY B CA 1
ATOM 2386 C C . GLY B 1 96 ? 4.094 17.078 25.344 1 89.19 96 GLY B C 1
ATOM 2387 O O . GLY B 1 96 ? 4.023 18.297 25.344 1 89.19 96 GLY B O 1
ATOM 2388 N N . THR B 1 97 ? 4.051 16.438 24.141 1 88 97 THR B N 1
ATOM 2389 C CA . THR B 1 97 ? 4.301 17.078 22.859 1 88 97 THR B CA 1
ATOM 2390 C C . THR B 1 97 ? 3.006 17.219 22.062 1 88 97 THR B C 1
ATOM 2392 O O . THR B 1 97 ? 2.939 18.016 21.125 1 88 97 THR B O 1
ATOM 2395 N N . GLY B 1 98 ? 2.043 16.484 22.422 1 87.44 98 GLY B N 1
ATOM 2396 C CA . GLY B 1 98 ? 0.808 16.484 21.656 1 87.44 98 GLY B CA 1
ATOM 2397 C C . GLY B 1 98 ? 0.941 15.812 20.297 1 87.44 98 GLY B C 1
ATOM 2398 O O . GLY B 1 98 ? 0.091 15.984 19.422 1 87.44 98 GLY B O 1
ATOM 2399 N N . THR B 1 99 ? 2.02 15.102 20.125 1 89.88 99 THR B N 1
ATOM 2400 C CA . THR B 1 99 ? 2.266 14.438 18.859 1 89.88 99 THR B CA 1
ATOM 2401 C C . THR B 1 99 ? 2.037 12.938 18.969 1 89.88 99 THR B C 1
ATOM 2403 O O . THR B 1 99 ? 1.981 12.398 20.078 1 89.88 99 THR B O 1
ATOM 2406 N N . LEU B 1 100 ? 1.841 12.367 17.844 1 95.44 100 LEU B N 1
ATOM 2407 C CA . LEU B 1 100 ? 1.706 10.914 17.844 1 95.44 100 LEU B CA 1
ATOM 2408 C C . LEU B 1 100 ? 2.982 10.25 18.328 1 95.44 100 LEU B C 1
ATOM 2410 O O . LEU B 1 100 ? 4.086 10.68 18 1 95.44 100 LEU B O 1
ATOM 2414 N N . ARG B 1 101 ? 2.836 9.156 19.078 1 95.38 101 ARG B N 1
ATOM 2415 C CA . ARG B 1 101 ? 3.975 8.469 19.672 1 95.38 101 ARG B CA 1
ATOM 2416 C C . ARG B 1 101 ? 4.711 7.621 18.625 1 95.38 101 ARG B C 1
ATOM 2418 O O . ARG B 1 101 ? 4.094 6.812 17.938 1 95.38 101 ARG B O 1
ATOM 2425 N N . PRO B 1 102 ? 6.02 7.785 18.641 1 94.62 102 PRO B N 1
ATOM 2426 C CA . PRO B 1 102 ? 6.793 7 17.672 1 94.62 102 PRO B CA 1
ATOM 2427 C C . PRO B 1 102 ? 6.887 5.523 18.062 1 94.62 102 PRO B C 1
ATOM 2429 O O . PRO B 1 102 ? 6.863 5.188 19.234 1 94.62 102 PRO B O 1
ATOM 2432 N N . LEU B 1 103 ? 6.801 4.66 17.031 1 92.06 103 LEU B N 1
ATOM 2433 C CA . LEU B 1 103 ? 7.16 3.252 17.156 1 92.06 103 LEU B CA 1
ATOM 2434 C C . LEU B 1 103 ? 8.555 2.998 16.609 1 92.06 103 LEU B C 1
ATOM 2436 O O . LEU B 1 103 ? 8.867 3.402 15.477 1 92.06 103 LEU B O 1
ATOM 2440 N N . GLU B 1 104 ? 9.398 2.455 17.406 1 88 104 GLU B N 1
ATOM 2441 C CA . GLU B 1 104 ? 10.773 2.205 17 1 88 104 GLU B CA 1
ATOM 2442 C C . GLU B 1 104 ? 10.875 0.946 16.141 1 88 104 GLU B C 1
ATOM 2444 O O . GLU B 1 104 ? 11.078 -0.152 16.672 1 88 104 GLU B O 1
ATOM 2449 N N . ARG B 1 105 ? 10.789 1.112 14.906 1 87.88 105 ARG B N 1
ATOM 2450 C CA . ARG B 1 105 ? 10.977 0.042 13.93 1 87.88 105 ARG B CA 1
ATOM 2451 C C . ARG B 1 105 ? 11.391 0.603 12.578 1 87.88 105 ARG B C 1
ATOM 2453 O O . ARG B 1 105 ? 11.273 1.806 12.328 1 87.88 105 ARG B O 1
ATOM 2460 N N . PRO B 1 106 ? 11.922 -0.226 11.758 1 87.69 106 PRO B N 1
ATOM 2461 C CA . PRO B 1 106 ? 12.273 0.26 10.422 1 87.69 106 PRO B CA 1
ATOM 2462 C C . PRO B 1 106 ? 11.102 0.926 9.703 1 87.69 106 PRO B C 1
ATOM 2464 O O . PRO B 1 106 ? 9.961 0.466 9.82 1 87.69 106 PRO B O 1
ATOM 2467 N N . GLY B 1 107 ? 11.367 1.97 9.039 1 94.56 107 GLY B N 1
ATOM 2468 C CA . GLY B 1 107 ? 10.336 2.73 8.352 1 94.56 107 GLY B CA 1
ATOM 2469 C C . GLY B 1 107 ? 9.672 1.96 7.227 1 94.56 107 GLY B C 1
ATOM 2470 O O . GLY B 1 107 ? 10.18 0.924 6.793 1 94.56 107 GLY B O 1
ATOM 2471 N N . TRP B 1 108 ? 8.594 2.451 6.832 1 96.5 108 TRP B N 1
ATOM 2472 C CA . TRP B 1 108 ? 7.855 1.886 5.707 1 96.5 108 TRP B CA 1
ATOM 2473 C C . TRP B 1 108 ? 8.312 2.504 4.391 1 96.5 108 TRP B C 1
ATOM 2475 O O . TRP B 1 108 ? 8.25 3.723 4.215 1 96.5 108 TRP B O 1
ATOM 2485 N N . PRO B 1 109 ? 8.727 1.718 3.465 1 96.38 109 PRO B N 1
ATOM 2486 C CA . PRO B 1 109 ? 9.25 2.279 2.217 1 96.38 109 PRO B CA 1
ATOM 2487 C C . PRO B 1 109 ? 8.141 2.787 1.292 1 96.38 109 PRO B C 1
ATOM 2489 O O . PRO B 1 109 ? 7.066 2.189 1.227 1 96.38 109 PRO B O 1
ATOM 2492 N N . VAL B 1 110 ? 8.445 3.877 0.563 1 96.5 110 VAL B N 1
ATOM 2493 C CA . VAL B 1 110 ? 7.504 4.434 -0.403 1 96.5 110 VAL B CA 1
ATOM 2494 C C . VAL B 1 110 ? 8.273 5.09 -1.551 1 96.5 110 VAL B C 1
ATOM 2496 O O . VAL B 1 110 ? 9.414 5.523 -1.376 1 96.5 110 VAL B O 1
ATOM 2499 N N . SER B 1 111 ? 7.66 5.023 -2.705 1 93.06 111 SER B N 1
ATOM 2500 C CA . SER B 1 111 ? 8.172 5.859 -3.787 1 93.06 111 SER B CA 1
ATOM 2501 C C . SER B 1 111 ? 7.945 7.34 -3.498 1 93.06 111 SER B C 1
ATOM 2503 O O . SER B 1 111 ? 6.805 7.793 -3.424 1 93.06 111 SER B O 1
ATOM 2505 N N . ALA B 1 112 ? 9.086 8.031 -3.395 1 89.81 112 ALA B N 1
ATOM 2506 C CA . ALA B 1 112 ? 8.969 9.453 -3.107 1 89.81 112 ALA B CA 1
ATOM 2507 C C . ALA B 1 112 ? 8.211 10.172 -4.223 1 89.81 112 ALA B C 1
ATOM 2509 O O . ALA B 1 112 ? 7.367 11.031 -3.955 1 89.81 112 ALA B O 1
ATOM 2510 N N . GLY B 1 113 ? 8.555 9.82 -5.395 1 86.25 113 GLY B N 1
ATOM 2511 C CA . GLY B 1 113 ? 7.879 10.43 -6.531 1 86.25 113 GLY B CA 1
ATOM 2512 C C . GLY B 1 113 ? 6.387 10.148 -6.555 1 86.25 113 GLY B C 1
ATOM 2513 O O . GLY B 1 113 ? 5.586 11.047 -6.824 1 86.25 113 GLY B O 1
ATOM 2514 N N . TRP B 1 114 ? 6 8.953 -6.316 1 90.12 114 TRP B N 1
ATOM 2515 C CA . TRP B 1 114 ? 4.594 8.562 -6.289 1 90.12 114 TRP B CA 1
ATOM 2516 C C . TRP B 1 114 ? 3.842 9.305 -5.191 1 90.12 114 TRP B C 1
ATOM 2518 O O . TRP B 1 114 ? 2.729 9.789 -5.41 1 90.12 114 TRP B O 1
ATOM 2528 N N . LEU B 1 115 ? 4.43 9.484 -4.023 1 93.12 115 LEU B N 1
ATOM 2529 C CA . LEU B 1 115 ? 3.793 10.117 -2.873 1 93.12 115 LEU B CA 1
ATOM 2530 C C . LEU B 1 115 ? 3.67 11.625 -3.08 1 93.12 115 LEU B C 1
ATOM 2532 O O . LEU B 1 115 ? 2.74 12.25 -2.568 1 93.12 115 LEU B O 1
ATOM 2536 N N . SER B 1 116 ? 4.539 12.195 -3.779 1 87.81 116 SER B N 1
ATOM 2537 C CA . SER B 1 116 ? 4.645 13.641 -3.918 1 87.81 116 SER B CA 1
ATOM 2538 C C . SER B 1 116 ? 3.391 14.227 -4.559 1 87.81 116 SER B C 1
ATOM 2540 O O . SER B 1 116 ? 3.152 15.438 -4.477 1 87.81 116 SER B O 1
ATOM 2542 N N . GLN B 1 117 ? 2.633 13.375 -5.184 1 86 117 GLN B N 1
ATOM 2543 C CA . GLN B 1 117 ? 1.399 13.859 -5.797 1 86 117 GLN B CA 1
ATOM 2544 C C . GLN B 1 117 ? 0.383 14.273 -4.734 1 86 117 GLN B C 1
ATOM 2546 O O . GLN B 1 117 ? -0.536 15.047 -5.02 1 86 117 GLN B O 1
ATOM 2551 N N . TRP B 1 118 ? 0.598 13.828 -3.492 1 90.62 118 TRP B N 1
ATOM 2552 C CA . TRP B 1 118 ? -0.407 14.094 -2.469 1 90.62 118 TRP B CA 1
ATOM 2553 C C . TRP B 1 118 ? 0.224 14.742 -1.241 1 90.62 118 TRP B C 1
ATOM 2555 O O . TRP B 1 118 ? -0.462 15.406 -0.459 1 90.62 118 TRP B O 1
ATOM 2565 N N . GLY B 1 119 ? 1.436 14.469 -1.03 1 90.12 119 GLY B N 1
ATOM 2566 C CA . GLY B 1 119 ? 2.115 14.914 0.174 1 90.12 119 GLY B CA 1
ATOM 2567 C C . GLY B 1 119 ? 3.615 14.688 0.133 1 90.12 119 GLY B C 1
ATOM 2568 O O . GLY B 1 119 ? 4.16 14.289 -0.899 1 90.12 119 GLY B O 1
ATOM 2569 N N . SER B 1 120 ? 4.301 14.984 1.256 1 89.94 120 SER B N 1
ATOM 2570 C CA . SER B 1 120 ? 5.75 14.836 1.355 1 89.94 120 SER B CA 1
ATOM 2571 C C . SER B 1 120 ? 6.129 13.75 2.361 1 89.94 120 SER B C 1
ATOM 2573 O O . SER B 1 120 ? 5.496 13.625 3.412 1 89.94 120 SER B O 1
ATOM 2575 N N . PRO B 1 121 ? 7.125 12.992 1.969 1 92.81 121 PRO B N 1
ATOM 2576 C CA . PRO B 1 121 ? 7.566 11.953 2.906 1 92.81 121 PRO B CA 1
ATOM 2577 C C . PRO B 1 121 ? 7.973 12.523 4.262 1 92.81 121 PRO B C 1
ATOM 2579 O O . PRO B 1 121 ? 7.754 11.883 5.297 1 92.81 121 PRO B O 1
ATOM 2582 N N . GLU B 1 122 ? 8.469 13.742 4.297 1 93.12 122 GLU B N 1
ATOM 2583 C CA . GLU B 1 122 ? 8.992 14.344 5.52 1 93.12 122 GLU B CA 1
ATOM 2584 C C . GLU B 1 122 ? 7.879 14.633 6.52 1 93.12 122 GLU B C 1
ATOM 2586 O O . GLU B 1 122 ? 8.133 14.75 7.723 1 93.12 122 GLU B O 1
ATOM 2591 N N . GLN B 1 123 ? 6.68 14.742 6.023 1 95.44 123 GLN B N 1
ATOM 2592 C CA . GLN B 1 123 ? 5.547 15.102 6.875 1 95.44 123 GLN B CA 1
ATOM 2593 C C . GLN B 1 123 ? 4.617 13.906 7.078 1 95.44 123 GLN B C 1
ATOM 2595 O O . GLN B 1 123 ? 3.557 14.039 7.691 1 95.44 123 GLN B O 1
ATOM 2600 N N . THR B 1 124 ? 5.043 12.766 6.508 1 97.5 124 THR B N 1
ATOM 2601 C CA . THR B 1 124 ? 4.145 11.617 6.484 1 97.5 124 THR B CA 1
ATOM 2602 C C . THR B 1 124 ? 4.621 10.531 7.445 1 97.5 124 THR B C 1
ATOM 2604 O O . THR B 1 124 ? 5.816 10.234 7.5 1 97.5 124 THR B O 1
ATOM 2607 N N . VAL B 1 125 ? 3.713 10.031 8.266 1 98.12 125 VAL B N 1
ATOM 2608 C CA . VAL B 1 125 ? 3.951 8.906 9.164 1 98.12 125 VAL B CA 1
ATOM 2609 C C . VAL B 1 125 ? 3.023 7.75 8.797 1 98.12 125 VAL B C 1
ATOM 2611 O O . VAL B 1 125 ? 2.055 7.934 8.062 1 98.12 125 VAL B O 1
ATOM 2614 N N . VAL B 1 126 ? 3.346 6.531 9.305 1 98.44 126 VAL B N 1
ATOM 2615 C CA . VAL B 1 126 ? 2.465 5.395 9.062 1 98.44 126 VAL B CA 1
ATOM 2616 C C . VAL B 1 126 ? 2.014 4.789 10.391 1 98.44 126 VAL B C 1
ATOM 2618 O O . VAL B 1 126 ? 2.738 4.852 11.383 1 98.44 126 VAL B O 1
ATOM 2621 N N . LEU B 1 127 ? 0.875 4.246 10.391 1 97.94 127 LEU B N 1
ATOM 2622 C CA . LEU B 1 127 ? 0.295 3.521 11.516 1 97.94 127 LEU B CA 1
ATOM 2623 C C . LEU B 1 127 ? -0.719 2.49 11.039 1 97.94 127 LEU B C 1
ATOM 2625 O O . LEU B 1 127 ? -1.14 2.52 9.875 1 97.94 127 LEU B O 1
ATOM 2629 N N . TYR B 1 128 ? -1.037 1.585 11.914 1 96.5 128 TYR B N 1
ATOM 2630 C CA . TYR B 1 128 ? -2.156 0.691 11.633 1 96.5 128 TYR B CA 1
ATOM 2631 C C . TYR B 1 128 ? -3.488 1.395 11.867 1 96.5 128 TYR B C 1
ATOM 2633 O O . TYR B 1 128 ? -3.637 2.152 12.828 1 96.5 128 TYR B O 1
ATOM 2641 N N . ALA B 1 129 ? -4.406 1.132 10.945 1 96.69 129 ALA B N 1
ATOM 2642 C CA . ALA B 1 129 ? -5.738 1.713 11.109 1 96.69 129 ALA B CA 1
ATOM 2643 C C . ALA B 1 129 ? -6.289 1.422 12.5 1 96.69 129 ALA B C 1
ATOM 2645 O O . ALA B 1 129 ? -6.359 0.264 12.922 1 96.69 129 ALA B O 1
ATOM 2646 N N . PRO B 1 130 ? -6.688 2.488 13.148 1 92.06 130 PRO B N 1
ATOM 2647 C CA . PRO B 1 130 ? -7.031 2.328 14.562 1 92.06 130 PRO B CA 1
ATOM 2648 C C . PRO B 1 130 ? -8.445 1.779 14.773 1 92.06 130 PRO B C 1
ATOM 2650 O O . PRO B 1 130 ? -8.836 1.484 15.906 1 92.06 130 PRO B O 1
ATOM 2653 N N . SER B 1 131 ? -9.25 1.694 13.719 1 87.69 131 SER B N 1
ATOM 2654 C CA . SER B 1 131 ? -10.633 1.263 13.898 1 87.69 131 SER B CA 1
ATOM 2655 C C . SER B 1 131 ? -11.219 0.719 12.602 1 87.69 131 SER B C 1
ATOM 2657 O O . SER B 1 131 ? -10.57 0.771 11.555 1 87.69 131 SER B O 1
ATOM 2659 N N . ALA B 1 132 ? -12.492 0.239 12.828 1 90.94 132 ALA B N 1
ATOM 2660 C CA . ALA B 1 132 ? -13.219 -0.322 11.695 1 90.94 132 ALA B CA 1
ATOM 2661 C C . ALA B 1 132 ? -14.203 0.692 11.125 1 90.94 132 ALA B C 1
ATOM 2663 O O . ALA B 1 132 ? -15.148 0.321 10.422 1 90.94 132 ALA B O 1
ATOM 2664 N N . ALA B 1 133 ? -13.93 1.946 11.336 1 91.62 133 ALA B N 1
ATOM 2665 C CA . ALA B 1 133 ? -14.914 2.982 11.055 1 91.62 133 ALA B CA 1
ATOM 2666 C C . ALA B 1 133 ? -15.172 3.107 9.562 1 91.62 133 ALA B C 1
ATOM 2668 O O . ALA B 1 133 ? -16.281 3.449 9.141 1 91.62 133 ALA B O 1
ATOM 2669 N N . LEU B 1 134 ? -14.211 2.814 8.781 1 94.25 134 LEU B N 1
ATOM 2670 C CA . LEU B 1 134 ? -14.344 3.033 7.344 1 94.25 134 LEU B CA 1
ATOM 2671 C C . LEU B 1 134 ? -14.32 1.707 6.59 1 94.25 134 LEU B C 1
ATOM 2673 O O . LEU B 1 134 ? -13.984 1.669 5.402 1 94.25 134 LEU B O 1
ATOM 2677 N N . GLU B 1 135 ? -14.719 0.673 7.238 1 92.69 135 GLU B N 1
ATOM 2678 C CA . GLU B 1 135 ? -14.867 -0.61 6.559 1 92.69 135 GLU B CA 1
ATOM 2679 C C . GLU B 1 135 ? -15.984 -0.557 5.516 1 92.69 135 GLU B C 1
ATOM 2681 O O . GLU B 1 135 ? -17 0.112 5.715 1 92.69 135 GLU B O 1
ATOM 2686 N N . PRO B 1 136 ? -15.758 -1.251 4.383 1 89.69 136 PRO B N 1
ATOM 2687 C CA . PRO B 1 136 ? -14.648 -2.133 4.027 1 89.69 136 PRO B CA 1
ATOM 2688 C C . PRO B 1 136 ? -13.508 -1.393 3.334 1 89.69 136 PRO B C 1
ATOM 2690 O O . PRO B 1 136 ? -12.492 -2.004 2.98 1 89.69 136 PRO B O 1
ATOM 2693 N N . GLU B 1 137 ? -13.617 -0.078 3.105 1 91.56 137 GLU B N 1
ATOM 2694 C CA . GLU B 1 137 ? -12.602 0.705 2.404 1 91.56 137 GLU B CA 1
ATOM 2695 C C . GLU B 1 137 ? -11.266 0.67 3.145 1 91.56 137 GLU B C 1
ATOM 2697 O O . GLU B 1 137 ? -10.211 0.521 2.525 1 91.56 137 GLU B O 1
ATOM 2702 N N . ILE B 1 138 ? -11.344 0.86 4.402 1 94.88 138 ILE B N 1
ATOM 2703 C CA . ILE B 1 138 ? -10.203 0.731 5.305 1 94.88 138 ILE B CA 1
ATOM 2704 C C . ILE B 1 138 ? -10.562 -0.207 6.457 1 94.88 138 ILE B C 1
ATOM 2706 O O . ILE B 1 138 ? -11.586 -0.024 7.121 1 94.88 138 ILE B O 1
ATOM 2710 N N . THR B 1 139 ? -9.758 -1.221 6.68 1 93.06 139 THR B N 1
ATOM 2711 C CA . THR B 1 139 ? -10.016 -2.232 7.695 1 93.06 139 THR B CA 1
ATOM 2712 C C . THR B 1 139 ? -8.891 -2.266 8.727 1 93.06 139 THR B C 1
ATOM 2714 O O . THR B 1 139 ? -7.754 -1.885 8.422 1 93.06 139 THR B O 1
ATOM 2717 N N . PRO B 1 140 ? -9.312 -2.658 9.992 1 90.62 140 PRO B N 1
ATOM 2718 C CA . PRO B 1 140 ? -8.227 -2.859 10.945 1 90.62 140 PRO B CA 1
ATOM 2719 C C . PRO B 1 140 ? -7.129 -3.781 10.414 1 90.62 140 PRO B C 1
ATOM 2721 O O . PRO B 1 140 ? -7.43 -4.801 9.789 1 90.62 140 PRO B O 1
ATOM 2724 N N . GLY B 1 141 ? -5.898 -3.436 10.578 1 91.38 141 GLY B N 1
ATOM 2725 C CA . GLY B 1 141 ? -4.773 -4.176 10.031 1 91.38 141 GLY B CA 1
ATOM 2726 C C . GLY B 1 141 ? -4.152 -3.508 8.82 1 91.38 141 GLY B C 1
ATOM 2727 O O . GLY B 1 141 ? -3.016 -3.814 8.453 1 91.38 141 GLY B O 1
ATOM 2728 N N . ASP B 1 142 ? -4.98 -2.646 8.258 1 96.25 142 ASP B N 1
ATOM 2729 C CA . ASP B 1 142 ? -4.414 -1.87 7.16 1 96.25 142 ASP B CA 1
ATOM 2730 C C . ASP B 1 142 ? -3.35 -0.899 7.664 1 96.25 142 ASP B C 1
ATOM 2732 O O . ASP B 1 142 ? -3.434 -0.411 8.797 1 96.25 142 ASP B O 1
ATOM 2736 N N . ILE B 1 143 ? -2.32 -0.651 6.84 1 97.75 143 ILE B N 1
ATOM 2737 C CA . ILE B 1 143 ? -1.343 0.4 7.098 1 97.75 143 ILE B CA 1
ATOM 2738 C C . ILE B 1 143 ? -1.823 1.714 6.484 1 97.75 143 ILE B C 1
ATOM 2740 O O . ILE B 1 143 ? -2.24 1.749 5.324 1 97.75 143 ILE B O 1
ATOM 2744 N N . LEU B 1 144 ? -1.82 2.801 7.262 1 98.25 144 LEU B N 1
ATOM 2745 C CA . LEU B 1 144 ? -2.205 4.133 6.809 1 98.25 144 LEU B CA 1
ATOM 2746 C C . LEU B 1 144 ? -0.995 5.059 6.762 1 98.25 144 LEU B C 1
ATOM 2748 O O . LEU B 1 144 ? -0.195 5.094 7.699 1 98.25 144 LEU B O 1
ATOM 2752 N N . ALA B 1 145 ? -0.877 5.766 5.699 1 98.38 145 ALA B N 1
ATOM 2753 C CA . ALA B 1 145 ? 0.067 6.879 5.629 1 98.38 145 ALA B CA 1
ATOM 2754 C C . ALA B 1 145 ? -0.636 8.211 5.883 1 98.38 145 ALA B C 1
ATOM 2756 O O . ALA B 1 145 ? -1.586 8.562 5.176 1 98.38 145 ALA B O 1
ATOM 2757 N N . VAL B 1 146 ? -0.139 8.93 6.855 1 97.81 146 VAL B N 1
ATOM 2758 C CA . VAL B 1 146 ? -0.803 10.156 7.293 1 97.81 146 VAL B CA 1
ATOM 2759 C C . VAL B 1 146 ? 0.158 11.336 7.172 1 97.81 146 VAL B C 1
ATOM 2761 O O . VAL B 1 146 ? 1.241 11.328 7.762 1 97.81 146 VAL B O 1
ATOM 2764 N N . ASP B 1 147 ? -0.236 12.281 6.395 1 97 147 ASP B N 1
ATOM 2765 C CA . ASP B 1 147 ? 0.512 13.531 6.32 1 97 147 ASP B CA 1
ATOM 2766 C C . ASP B 1 147 ? 0.09 14.484 7.434 1 97 147 ASP B C 1
ATOM 2768 O O . ASP B 1 147 ? -1.007 15.047 7.395 1 97 147 ASP B O 1
ATOM 2772 N N . GLN B 1 148 ? 0.957 14.742 8.359 1 96.19 148 GLN B N 1
ATOM 2773 C CA . GLN B 1 148 ? 0.621 15.492 9.562 1 96.19 148 GLN B CA 1
ATOM 2774 C C . GLN B 1 148 ? 0.651 17 9.297 1 96.19 148 GLN B C 1
ATOM 2776 O O . GLN B 1 148 ? 0.23 17.797 10.148 1 96.19 148 GLN B O 1
ATOM 2781 N N . ALA B 1 149 ? 1.064 17.359 8.156 1 94.06 149 ALA B N 1
ATOM 2782 C CA . ALA B 1 149 ? 1.044 18.781 7.801 1 94.06 149 ALA B CA 1
ATOM 2783 C C . ALA B 1 149 ? -0.299 19.172 7.191 1 94.06 149 ALA B C 1
ATOM 2785 O O . ALA B 1 149 ? -0.615 20.359 7.086 1 94.06 149 ALA B O 1
ATOM 2786 N N . GLN B 1 150 ? -1.052 18.266 6.797 1 93.38 150 GLN B N 1
ATOM 2787 C CA . GLN B 1 150 ? -2.367 18.531 6.227 1 93.38 150 GLN B CA 1
ATOM 2788 C C . GLN B 1 150 ? -3.465 18.391 7.277 1 93.38 150 GLN B C 1
ATOM 2790 O O . GLN B 1 150 ? -4.043 17.312 7.434 1 93.38 150 GLN B O 1
ATOM 2795 N N . THR B 1 151 ? -3.771 19.547 7.902 1 93.12 151 THR B N 1
ATOM 2796 C CA . THR B 1 151 ? -4.711 19.516 9.016 1 93.12 151 THR B CA 1
ATOM 2797 C C . THR B 1 151 ? -5.926 20.391 8.719 1 93.12 151 THR B C 1
ATOM 2799 O O . THR B 1 151 ? -6.617 20.828 9.641 1 93.12 151 THR B O 1
ATOM 2802 N N . THR B 1 152 ? -6.094 20.703 7.523 1 90.12 152 THR B N 1
ATOM 2803 C CA . THR B 1 152 ? -7.301 21.391 7.086 1 90.12 152 THR B CA 1
ATOM 2804 C C . THR B 1 152 ? -8.242 20.438 6.375 1 90.12 152 THR B C 1
ATOM 2806 O O . THR B 1 152 ? -7.844 19.734 5.438 1 90.12 152 THR B O 1
ATOM 2809 N N . ALA B 1 153 ? -9.477 20.469 6.828 1 90.06 153 ALA B N 1
ATOM 2810 C CA . ALA B 1 153 ? -10.469 19.547 6.27 1 90.06 153 ALA B CA 1
ATOM 2811 C C . ALA B 1 153 ? -10.648 19.781 4.77 1 90.06 153 ALA B C 1
ATOM 2813 O O . ALA B 1 153 ? -10.688 20.938 4.316 1 90.06 153 ALA B O 1
ATOM 2814 N N . THR B 1 154 ? -10.602 18.797 4.043 1 89.94 154 THR B N 1
ATOM 2815 C CA . THR B 1 154 ? -10.938 18.812 2.625 1 89.94 154 THR B CA 1
ATOM 2816 C C . THR B 1 154 ? -12.164 17.938 2.352 1 89.94 154 THR B C 1
ATOM 2818 O O . THR B 1 154 ? -12.422 16.969 3.074 1 89.94 154 THR B O 1
ATOM 2821 N N . ASP B 1 155 ? -12.938 18.297 1.346 1 91.31 155 ASP B N 1
ATOM 2822 C CA . ASP B 1 155 ? -14.188 17.609 1.045 1 91.31 155 ASP B CA 1
ATOM 2823 C C . ASP B 1 155 ? -13.922 16.156 0.643 1 91.31 155 ASP B C 1
ATOM 2825 O O . ASP B 1 155 ? -13.289 15.898 -0.382 1 91.31 155 ASP B O 1
ATOM 2829 N N . GLY B 1 156 ? -14.367 15.25 1.479 1 92.19 156 GLY B N 1
ATOM 2830 C CA . GLY B 1 156 ? -14.211 13.836 1.191 1 92.19 156 GLY B CA 1
ATOM 2831 C C . GLY B 1 156 ? -12.891 13.273 1.675 1 92.19 156 GLY B C 1
ATOM 2832 O O . GLY B 1 156 ? -12.609 12.086 1.485 1 92.19 156 GLY B O 1
ATOM 2833 N N . GLY B 1 157 ? -12.125 14.094 2.252 1 94.19 157 GLY B N 1
ATOM 2834 C CA . GLY B 1 157 ? -10.836 13.648 2.76 1 94.19 157 GLY B CA 1
ATOM 2835 C C . GLY B 1 157 ? -10.953 12.789 4.008 1 94.19 157 GLY B C 1
ATOM 2836 O O . GLY B 1 157 ? -11.891 12.953 4.793 1 94.19 157 GLY B O 1
ATOM 2837 N N . ILE B 1 158 ? -10.047 11.867 4.117 1 95.69 158 ILE B N 1
ATOM 2838 C CA . ILE B 1 158 ? -9.961 11.023 5.305 1 95.69 158 ILE B CA 1
ATOM 2839 C C . ILE B 1 158 ? -8.891 11.562 6.25 1 95.69 158 ILE B C 1
ATOM 2841 O O . ILE B 1 158 ? -7.766 11.836 5.832 1 95.69 158 ILE B O 1
ATOM 2845 N N . PHE B 1 159 ? -9.273 11.664 7.543 1 95.06 159 PHE B N 1
ATOM 2846 C CA . PHE B 1 159 ? -8.375 12.289 8.508 1 95.06 159 PHE B CA 1
ATOM 2847 C C . PHE B 1 159 ? -8.336 11.492 9.805 1 95.06 159 PHE B C 1
ATOM 2849 O O . PHE B 1 159 ? -9.32 10.844 10.18 1 95.06 159 PHE B O 1
ATOM 2856 N N . LEU B 1 160 ? -7.168 11.516 10.367 1 95.31 160 LEU B N 1
ATOM 2857 C CA . LEU B 1 160 ? -7.023 11.172 11.781 1 95.31 160 LEU B CA 1
ATOM 2858 C C . LEU B 1 160 ? -7.359 12.359 12.672 1 95.31 160 LEU B C 1
ATOM 2860 O O . LEU B 1 160 ? -6.867 13.469 12.438 1 95.31 160 LEU B O 1
ATOM 2864 N N . LEU B 1 161 ? -8.234 12.141 13.656 1 91.88 161 LEU B N 1
ATOM 2865 C CA . LEU B 1 161 ? -8.578 13.266 14.516 1 91.88 161 LEU B CA 1
ATOM 2866 C C . LEU B 1 161 ? -8.695 12.828 15.969 1 91.88 161 LEU B C 1
ATOM 2868 O O . LEU B 1 161 ? -8.836 11.641 16.25 1 91.88 161 LEU B O 1
ATOM 2872 N N . THR B 1 162 ? -8.508 13.773 16.797 1 90.06 162 THR B N 1
ATOM 2873 C CA . THR B 1 162 ? -8.617 13.531 18.234 1 90.06 162 THR B CA 1
ATOM 2874 C C . THR B 1 162 ? -10.008 13.898 18.734 1 90.06 162 THR B C 1
ATOM 2876 O O . THR B 1 162 ? -10.562 14.938 18.359 1 90.06 162 THR B O 1
ATOM 2879 N N . LEU B 1 163 ? -10.602 12.992 19.484 1 81.56 163 LEU B N 1
ATOM 2880 C CA . LEU B 1 163 ? -11.781 13.242 20.312 1 81.56 163 LEU B CA 1
ATOM 2881 C C . LEU B 1 163 ? -11.484 12.961 21.781 1 81.56 163 LEU B C 1
ATOM 2883 O O . LEU B 1 163 ? -10.445 12.383 22.109 1 81.56 163 LEU B O 1
ATOM 2887 N N . PRO B 1 164 ? -12.367 13.5 22.672 1 78.88 164 PRO B N 1
ATOM 2888 C CA . PRO B 1 164 ? -12.164 13.18 24.078 1 78.88 164 PRO B CA 1
ATOM 2889 C C . PRO B 1 164 ? -12.031 11.68 24.328 1 78.88 164 PRO B C 1
ATOM 2891 O O . PRO B 1 164 ? -11.32 11.266 25.25 1 78.88 164 PRO B O 1
ATOM 2894 N N . THR B 1 165 ? -12.633 10.898 23.5 1 78.38 165 THR B N 1
ATOM 2895 C CA . THR B 1 165 ? -12.648 9.453 23.672 1 78.38 165 THR B CA 1
ATOM 2896 C C . THR B 1 165 ? -11.414 8.812 23.062 1 78.38 165 THR B C 1
ATOM 2898 O O . THR B 1 165 ? -11.133 7.637 23.281 1 78.38 165 THR B O 1
ATOM 2901 N N . GLY B 1 166 ? -10.656 9.57 22.281 1 86.81 166 GLY B N 1
ATOM 2902 C CA . GLY B 1 166 ? -9.445 9.023 21.688 1 86.81 166 GLY B CA 1
ATOM 2903 C C . GLY B 1 166 ? -9.25 9.445 20.25 1 86.81 166 GLY B C 1
ATOM 2904 O O . GLY B 1 166 ? -9.883 10.391 19.781 1 86.81 166 GLY B O 1
ATOM 2905 N N . ILE B 1 167 ? -8.297 8.836 19.625 1 91.81 167 ILE B N 1
ATOM 2906 C CA . ILE B 1 167 ? -7.988 9.109 18.219 1 91.81 167 ILE B CA 1
ATOM 2907 C C . ILE B 1 167 ? -8.898 8.289 17.328 1 91.81 167 ILE B C 1
ATOM 2909 O O . ILE B 1 167 ? -9.07 7.086 17.531 1 91.81 167 ILE B O 1
ATOM 2913 N N . ILE B 1 168 ? -9.508 8.969 16.297 1 91.44 168 ILE B N 1
ATOM 2914 C CA . ILE B 1 168 ? -10.438 8.266 15.422 1 91.44 168 ILE B CA 1
ATOM 2915 C C . ILE B 1 168 ? -10.102 8.578 13.961 1 91.44 168 ILE B C 1
ATOM 2917 O O . ILE B 1 168 ? -9.391 9.539 13.672 1 91.44 168 ILE B O 1
ATOM 2921 N N . LEU B 1 169 ? -10.578 7.727 13.117 1 94.88 169 LEU B N 1
ATOM 2922 C CA . LEU B 1 169 ? -10.5 7.867 11.664 1 94.88 169 LEU B CA 1
ATOM 2923 C C . LEU B 1 169 ? -11.859 8.219 11.078 1 94.88 169 LEU B C 1
ATOM 2925 O O . LEU B 1 169 ? -12.852 7.527 11.336 1 94.88 169 LEU B O 1
ATOM 2929 N N . ARG B 1 170 ? -11.883 9.367 10.266 1 93.06 170 ARG B N 1
ATOM 2930 C CA . ARG B 1 170 ? -13.156 9.766 9.672 1 93.06 170 ARG B CA 1
ATOM 2931 C C . ARG B 1 170 ? -12.945 10.367 8.289 1 93.06 170 ARG B C 1
ATOM 2933 O O . ARG B 1 170 ? -11.891 10.938 8 1 93.06 170 ARG B O 1
ATOM 2940 N N . ARG B 1 171 ? -13.953 10.195 7.566 1 94.19 171 ARG B N 1
ATOM 2941 C CA . ARG B 1 171 ? -14.078 11 6.359 1 94.19 171 ARG B CA 1
ATOM 2942 C C . ARG B 1 171 ? -14.828 12.305 6.645 1 94.19 171 ARG B C 1
ATOM 2944 O O . ARG B 1 171 ? -15.836 12.305 7.348 1 94.19 171 ARG B O 1
ATOM 2951 N N . LEU B 1 172 ? -14.289 13.375 6.062 1 91.38 172 LEU B N 1
ATOM 2952 C CA . LEU B 1 172 ? -14.867 14.688 6.332 1 91.38 172 LEU B CA 1
ATOM 2953 C C . LEU B 1 172 ? -15.562 15.242 5.094 1 91.38 172 LEU B C 1
ATOM 2955 O O . LEU B 1 172 ? -15.016 15.18 3.99 1 91.38 172 LEU B O 1
ATOM 2959 N N . TRP B 1 173 ? -16.828 15.711 5.363 1 91.25 173 TRP B N 1
ATOM 2960 C CA . TRP B 1 173 ? -17.578 16.391 4.312 1 91.25 173 TRP B CA 1
ATOM 2961 C C . TRP B 1 173 ? -17.828 17.844 4.672 1 91.25 173 TRP B C 1
ATOM 2963 O O . TRP B 1 173 ? -18.375 18.156 5.73 1 91.25 173 TRP B O 1
ATOM 2973 N N . LEU B 1 174 ? -17.375 18.688 3.75 1 88.31 174 LEU B N 1
ATOM 2974 C CA . LEU B 1 174 ? -17.562 20.109 4.004 1 88.31 174 LEU B CA 1
ATOM 2975 C C . LEU B 1 174 ? -19.016 20.516 3.783 1 88.31 174 LEU B C 1
ATOM 2977 O O . LEU B 1 174 ? -19.641 20.078 2.818 1 88.31 174 LEU B O 1
ATOM 2981 N N . GLN B 1 175 ? -19.531 21.234 4.781 1 87.25 175 GLN B N 1
ATOM 2982 C CA . GLN B 1 175 ? -20.875 21.812 4.727 1 87.25 175 GLN B CA 1
ATOM 2983 C C . GLN B 1 175 ? -20.828 23.312 4.941 1 87.25 175 GLN B C 1
ATOM 2985 O O . GLN B 1 175 ? -19.828 23.859 5.445 1 87.25 175 GLN B O 1
ATOM 2990 N N . PRO B 1 176 ? -21.922 24 4.465 1 84.19 176 PRO B N 1
ATOM 2991 C CA . PRO B 1 176 ? -21.938 25.453 4.66 1 84.19 176 PRO B CA 1
ATOM 2992 C C . PRO B 1 176 ? -21.703 25.859 6.113 1 84.19 176 PRO B C 1
ATOM 2994 O O . PRO B 1 176 ? -21.031 26.859 6.375 1 84.19 176 PRO B O 1
ATOM 2997 N N . ASP B 1 177 ? -22.172 24.984 7.047 1 80.62 177 ASP B N 1
ATOM 2998 C CA . ASP B 1 177 ? -22.125 25.375 8.453 1 80.62 177 ASP B CA 1
ATOM 2999 C C . ASP B 1 177 ? -21.078 24.562 9.219 1 80.62 177 ASP B C 1
ATOM 3001 O O . ASP B 1 177 ? -21.094 24.531 10.445 1 80.62 177 ASP B O 1
ATOM 3005 N N . GLY B 1 178 ? -20.312 23.828 8.492 1 83.69 178 GLY B N 1
ATOM 3006 C CA . GLY B 1 178 ? -19.312 23.062 9.219 1 83.69 178 GLY B CA 1
ATOM 3007 C C . GLY B 1 178 ? -18.844 21.828 8.469 1 83.69 178 GLY B C 1
ATOM 3008 O O . GLY B 1 178 ? -18.688 21.875 7.25 1 83.69 178 GLY B O 1
ATOM 3009 N N . VAL B 1 179 ? -18.391 20.844 9.312 1 87 179 VAL B N 1
ATOM 3010 C CA . VAL B 1 179 ? -17.859 19.609 8.742 1 87 179 VAL B CA 1
ATOM 3011 C C . VAL B 1 179 ? -18.656 18.422 9.266 1 87 179 VAL B C 1
ATOM 3013 O O . VAL B 1 179 ? -18.906 18.312 10.469 1 87 179 VAL B O 1
ATOM 3016 N N . ARG B 1 180 ? -19.172 17.625 8.375 1 88.94 180 ARG B N 1
ATOM 3017 C CA . ARG B 1 180 ? -19.828 16.375 8.742 1 88.94 180 ARG B CA 1
ATOM 3018 C C . ARG B 1 180 ? -18.812 15.219 8.75 1 88.94 180 ARG B C 1
ATOM 3020 O O . ARG B 1 180 ? -17.984 15.117 7.852 1 88.94 180 ARG B O 1
ATOM 3027 N N . LEU B 1 181 ? -18.938 14.391 9.766 1 90 181 LEU B N 1
ATOM 3028 C CA . LEU B 1 181 ? -18.062 13.234 9.898 1 90 181 LEU B CA 1
ATOM 3029 C C . LEU B 1 181 ? -18.734 11.969 9.375 1 90 181 LEU B C 1
ATOM 3031 O O . LEU B 1 181 ? -19.922 11.734 9.641 1 90 181 LEU B O 1
ATOM 3035 N N . GLU B 1 182 ? -18 11.227 8.562 1 90.69 182 GLU B N 1
ATOM 3036 C CA . GLU B 1 182 ? -18.422 9.898 8.141 1 90.69 182 GLU B CA 1
ATOM 3037 C C . GLU B 1 182 ? -17.422 8.828 8.594 1 90.69 182 GLU B C 1
ATOM 3039 O O . GLU B 1 182 ? -16.266 8.844 8.188 1 90.69 182 GLU B O 1
ATOM 3044 N N . PRO B 1 183 ? -17.844 7.742 9.195 1 87.75 183 PRO B N 1
ATOM 3045 C CA . PRO B 1 183 ? -19.156 7.637 9.844 1 87.75 183 PRO B CA 1
ATOM 3046 C C . PRO B 1 183 ? -19.328 8.633 10.984 1 87.75 183 PRO B C 1
ATOM 3048 O O . PRO B 1 183 ? -18.359 9.281 11.398 1 87.75 183 PRO B O 1
ATOM 3051 N N . GLY B 1 184 ? -20.531 8.742 11.531 1 71.31 184 GLY B N 1
ATOM 3052 C CA . GLY B 1 184 ? -20.844 9.578 12.68 1 71.31 184 GLY B CA 1
ATOM 3053 C C . GLY B 1 184 ? -21.5 10.891 12.305 1 71.31 184 GLY B C 1
ATOM 3054 O O . GLY B 1 184 ? -21.344 11.898 12.992 1 71.31 184 GLY B O 1
ATOM 3055 N N . SER B 1 185 ? -22.219 10.992 11.164 1 62.66 185 SER B N 1
ATOM 3056 C CA . SER B 1 185 ? -22.812 12.133 10.469 1 62.66 185 SER B CA 1
ATOM 3057 C C . SER B 1 185 ? -23.484 13.086 11.445 1 62.66 185 SER B C 1
ATOM 3059 O O . SER B 1 185 ? -23.562 14.297 11.188 1 62.66 185 SER B O 1
ATOM 3061 N N . ASP B 1 186 ? -23.922 12.531 12.438 1 61.25 186 ASP B N 1
ATOM 3062 C CA . ASP B 1 186 ? -24.672 13.461 13.266 1 61.25 186 ASP B CA 1
ATOM 3063 C C . ASP B 1 186 ? -23.75 14.422 14.008 1 61.25 186 ASP B C 1
ATOM 3065 O O . ASP B 1 186 ? -24.188 15.414 14.586 1 61.25 186 ASP B O 1
ATOM 3069 N N . GLN B 1 187 ? -22.531 14.219 13.906 1 57.22 187 GLN B N 1
ATOM 3070 C CA . GLN B 1 187 ? -21.609 15.039 14.672 1 57.22 187 GLN B CA 1
ATOM 3071 C C . GLN B 1 187 ? -20.953 16.094 13.7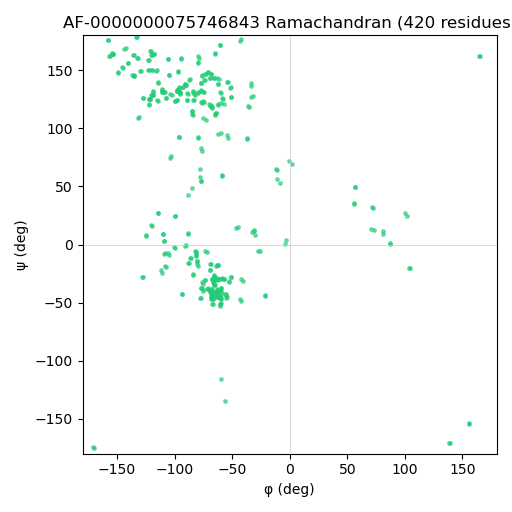97 1 57.22 187 GLN B C 1
ATOM 3073 O O . GLN B 1 187 ? -20.172 15.781 12.898 1 57.22 187 GLN B O 1
ATOM 3078 N N . THR B 1 188 ? -21.766 17.125 13.508 1 57.47 188 THR B N 1
ATOM 3079 C CA . THR B 1 188 ? -21.109 18.234 12.828 1 57.47 188 THR B CA 1
ATOM 3080 C C . THR B 1 188 ? -20.016 18.844 13.703 1 57.47 188 THR B C 1
ATOM 3082 O O . THR B 1 188 ? -20.281 19.266 14.836 1 57.47 188 THR B O 1
ATOM 3085 N N . LEU B 1 189 ? -18.812 18.375 13.461 1 59.97 189 LEU B N 1
ATOM 3086 C CA . LEU B 1 189 ? -17.75 19.078 14.164 1 59.97 189 LEU B CA 1
ATOM 3087 C C . LEU B 1 189 ? -17.812 20.578 13.883 1 59.97 189 LEU B C 1
ATOM 3089 O O . LEU B 1 189 ? -17.859 21 12.727 1 59.97 189 LEU B O 1
ATOM 3093 N N . GLN B 1 190 ? -18.5 21.25 14.805 1 54.69 190 GLN B N 1
ATOM 3094 C CA . GLN B 1 190 ? -18.359 22.703 14.695 1 54.69 190 GLN B CA 1
ATOM 3095 C C . GLN B 1 190 ? -16.891 23.125 14.844 1 54.69 190 GLN B C 1
ATOM 3097 O O . GLN B 1 190 ? -16.125 22.453 15.531 1 54.69 190 GLN B O 1
ATOM 3102 N N . ALA B 1 191 ? -16.391 23.781 13.867 1 51.44 191 ALA B N 1
ATOM 3103 C CA . ALA B 1 191 ? -15.016 24.312 13.844 1 51.44 191 ALA B CA 1
ATOM 3104 C C . ALA B 1 191 ? -14.469 24.453 15.258 1 51.44 191 ALA B C 1
ATOM 3106 O O . ALA B 1 191 ? -13.297 24.156 15.508 1 51.44 191 ALA B O 1
ATOM 3107 N N . GLU B 1 192 ? -15.305 24.984 16.125 1 50.38 192 GLU B N 1
ATOM 3108 C CA . GLU B 1 192 ? -14.883 25.344 17.469 1 50.38 192 GLU B CA 1
ATOM 3109 C C . GLU B 1 192 ? -14.773 24.125 18.375 1 50.38 192 GLU B C 1
ATOM 3111 O O . GLU B 1 192 ? -14.016 24.125 19.344 1 50.38 192 GLU B O 1
ATOM 3116 N N . GLU B 1 193 ? -15.609 23.25 18.219 1 52.31 193 GLU B N 1
ATOM 3117 C CA . GLU B 1 193 ? -15.711 22.156 19.188 1 52.31 193 GLU B CA 1
ATOM 3118 C C . GLU B 1 193 ? -15.016 20.906 18.656 1 52.31 193 GLU B C 1
ATOM 3120 O O . GLU B 1 193 ? -14.891 19.922 19.391 1 52.31 193 GLU B O 1
ATOM 3125 N N . GLY B 1 194 ? -14.539 20.922 17.578 1 53.41 194 GLY B N 1
ATOM 3126 C CA . GLY B 1 194 ? -14.188 19.656 16.984 1 53.41 194 GLY B CA 1
ATOM 3127 C C . GLY B 1 194 ? -12.719 19.297 17.156 1 53.41 194 GLY B C 1
ATOM 3128 O O . GLY B 1 194 ? -11.898 20.156 17.469 1 53.41 194 GLY B O 1
ATOM 3129 N N . GLY B 1 195 ? -12.398 17.984 17.578 1 64.06 195 GLY B N 1
ATOM 3130 C CA . GLY B 1 195 ? -11.102 17.328 17.719 1 64.06 195 GLY B CA 1
ATOM 3131 C C . GLY B 1 195 ? -10.094 17.797 16.688 1 64.06 195 GLY B C 1
ATOM 3132 O O . GLY B 1 195 ? -10.477 18.359 15.648 1 64.06 195 GLY B O 1
ATOM 3133 N N . ASP B 1 196 ? -8.844 18.047 17.172 1 85 196 ASP B N 1
ATOM 3134 C CA . ASP B 1 196 ? -7.73 18.453 16.328 1 85 196 ASP B CA 1
ATOM 3135 C C . ASP B 1 196 ? -7.48 17.406 15.234 1 85 196 ASP B C 1
ATOM 3137 O O . ASP B 1 196 ? -7.52 16.203 15.492 1 85 196 ASP B O 1
ATOM 3141 N N . LEU B 1 197 ? -7.492 17.938 14 1 92.44 197 LEU B N 1
ATOM 3142 C CA . LEU B 1 197 ? -7.047 17.078 12.906 1 92.44 197 LEU B CA 1
ATOM 3143 C C . LEU B 1 197 ? -5.551 16.797 13.016 1 92.44 197 LEU B C 1
ATOM 3145 O O . LEU B 1 197 ? -4.738 17.719 12.992 1 92.44 197 LEU B O 1
ATOM 3149 N N . LEU B 1 198 ? -5.223 15.57 13.156 1 95.44 198 LEU B N 1
ATOM 3150 C CA . LEU B 1 198 ? -3.836 15.164 13.336 1 95.44 198 LEU B CA 1
ATOM 3151 C C . LEU B 1 198 ? -3.129 15.023 11.992 1 95.44 198 LEU B C 1
ATOM 3153 O O . LEU B 1 198 ? -1.898 15.078 11.93 1 95.44 198 LEU B O 1
ATOM 3157 N N . GLY B 1 199 ? -3.891 14.758 10.945 1 95.88 199 GLY B N 1
ATOM 3158 C CA . GLY B 1 199 ? -3.328 14.625 9.609 1 95.88 199 GLY B CA 1
ATOM 3159 C C . GLY B 1 199 ? -4.273 13.969 8.625 1 95.88 199 GLY B C 1
ATOM 3160 O O . GLY B 1 199 ? -5.246 13.32 9.023 1 95.88 199 GLY B O 1
ATOM 3161 N N . ARG B 1 200 ? -3.951 14.164 7.379 1 96.75 200 ARG B N 1
ATOM 3162 C CA . ARG B 1 200 ? -4.73 13.578 6.293 1 96.75 200 ARG B CA 1
ATOM 3163 C C . ARG B 1 200 ? -4.148 12.234 5.867 1 96.75 200 ARG B C 1
ATOM 3165 O O . ARG B 1 200 ? -2.928 12.086 5.758 1 96.75 200 ARG B O 1
ATOM 3172 N N . VAL B 1 201 ? -5.035 11.258 5.672 1 97.81 201 VAL B N 1
ATOM 3173 C CA . VAL B 1 201 ? -4.609 9.969 5.141 1 97.81 201 VAL B CA 1
ATOM 3174 C C . VAL B 1 201 ? -4.328 10.102 3.643 1 97.81 201 VAL B C 1
ATOM 3176 O O . VAL B 1 201 ? -5.207 10.484 2.869 1 97.81 201 VAL B O 1
ATOM 3179 N N . LEU B 1 202 ? -3.098 9.742 3.26 1 97.62 202 LEU B N 1
ATOM 3180 C CA . LEU B 1 202 ? -2.695 9.867 1.863 1 97.62 202 LEU B CA 1
ATOM 3181 C C . LEU B 1 202 ? -2.918 8.562 1.11 1 97.62 202 LEU B C 1
ATOM 3183 O O . LEU B 1 202 ? -3.342 8.57 -0.049 1 97.62 202 LEU B O 1
ATOM 3187 N N . PHE B 1 203 ? -2.586 7.469 1.692 1 97.62 203 PHE B N 1
ATOM 3188 C CA . PHE B 1 203 ? -2.811 6.156 1.103 1 97.62 203 PHE B CA 1
ATOM 3189 C C . PHE B 1 203 ? -2.928 5.09 2.186 1 97.62 203 PHE B C 1
ATOM 3191 O O . PHE B 1 203 ? -2.633 5.352 3.355 1 97.62 203 PHE B O 1
ATOM 3198 N N . SER B 1 204 ? -3.422 3.945 1.841 1 97.88 204 SER B N 1
ATOM 3199 C CA . SER B 1 204 ? -3.52 2.768 2.699 1 97.88 204 SER B CA 1
ATOM 3200 C C . SER B 1 204 ? -2.957 1.531 2.008 1 97.88 204 SER B C 1
ATOM 3202 O O . SER B 1 204 ? -2.91 1.468 0.777 1 97.88 204 SER B O 1
ATOM 3204 N N . VAL B 1 205 ? -2.43 0.652 2.736 1 97.69 205 VAL B N 1
ATOM 3205 C CA . VAL B 1 205 ? -1.926 -0.636 2.273 1 97.69 205 VAL B CA 1
ATOM 3206 C C . VAL B 1 205 ? -2.695 -1.768 2.949 1 97.69 205 VAL B C 1
ATOM 3208 O O . VAL B 1 205 ? -2.82 -1.796 4.176 1 97.69 205 VAL B O 1
ATOM 3211 N N . ARG B 1 206 ? -3.188 -2.666 2.143 1 96.5 206 ARG B N 1
ATOM 3212 C CA . ARG B 1 206 ? -3.934 -3.801 2.676 1 96.5 206 ARG B CA 1
ATOM 3213 C C . ARG B 1 206 ? -3.285 -5.121 2.27 1 96.5 206 ARG B C 1
ATOM 3215 O O . ARG B 1 206 ? -3.074 -5.375 1.082 1 96.5 206 ARG B O 1
ATOM 3222 N N . GLY B 1 207 ? -2.988 -5.93 3.23 1 95.5 207 GLY B N 1
ATOM 3223 C CA . GLY B 1 207 ? -2.568 -7.297 2.971 1 95.5 207 GLY B CA 1
ATOM 3224 C C . GLY B 1 207 ? -3.725 -8.234 2.686 1 95.5 207 GLY B C 1
ATOM 3225 O O . GLY B 1 207 ? -4.75 -8.195 3.369 1 95.5 207 GLY B O 1
ATOM 3226 N N . HIS B 1 208 ? -3.592 -8.961 1.646 1 93.56 208 HIS B N 1
ATOM 3227 C CA . HIS B 1 208 ? -4.625 -9.914 1.264 1 93.56 208 HIS B CA 1
ATOM 3228 C C . HIS B 1 208 ? -4.172 -11.352 1.513 1 93.56 208 HIS B C 1
ATOM 3230 O O . HIS B 1 208 ? -4.867 -12.297 1.138 1 93.56 208 HIS B O 1
ATOM 3236 N N . GLY B 1 209 ? -2.924 -11.633 1.874 1 72.25 209 GLY B N 1
ATOM 3237 C CA . GLY B 1 209 ? -2.316 -12.953 1.995 1 72.25 209 GLY B CA 1
ATOM 3238 C C . GLY B 1 209 ? -2.959 -13.805 3.072 1 72.25 209 GLY B C 1
ATOM 3239 O O . GLY B 1 209 ? -2.678 -15 3.17 1 72.25 209 GLY B O 1
ATOM 3240 N N . GLN B 1 210 ? -3.76 -13.195 4.09 1 57.53 210 GLN B N 1
ATOM 3241 C CA . GLN B 1 210 ? -4.199 -14.031 5.207 1 57.53 210 GLN B CA 1
ATOM 3242 C C . GLN B 1 210 ? -5.355 -14.938 4.793 1 57.53 210 GLN B C 1
ATOM 3244 O O . GLN B 1 210 ? -6.324 -14.477 4.184 1 57.53 210 GLN B O 1
ATOM 3249 N N . SER B 1 211 ? -5.027 -16.031 4.141 1 44.78 211 SER B N 1
ATOM 3250 C CA . SER B 1 211 ? -6.113 -17 4.09 1 44.78 211 SER B CA 1
ATOM 3251 C C . SER B 1 211 ? -6.91 -17.016 5.387 1 44.78 211 SER B C 1
ATOM 3253 O O . SER B 1 211 ? -6.332 -17.016 6.477 1 44.78 211 SER B O 1
ATOM 3255 N N . GLY B 1 212 ? -7.969 -16.234 5.523 1 33.5 212 GLY B N 1
ATOM 3256 C CA . GLY B 1 212 ? -8.852 -16.609 6.617 1 33.5 212 GLY B CA 1
ATOM 3257 C C . GLY B 1 212 ? -8.867 -18.109 6.879 1 33.5 212 GLY B C 1
ATOM 3258 O O . GLY B 1 212 ? -8.578 -18.906 5.984 1 33.5 212 GLY B O 1
#

Organism: Desulfohalobium retbaense (strain ATCC 49708 / DSM 5692 / JCM 16813 / HR100) (NCBI:txid485915)